Protein AF-0000000070163692 (afdb_homodimer)

Sequence (752 aa):
MDEEAASVPETSASPLTEMNEELQFLLCDRCHSDIPHPKLLPCLHNLCSPCLEEKPIDHCVICGTPYFHLAEIPEKQDNVFFANLKVNFDLYQKVTGSKESVCNNCEKEAAFWCFSCKEFLCLSCFPFHQRYLKKDSHGARPLKDFQAESFKDFLSTIRMPNTMYCSKEGHNSQILSIYCKQCSQPMCTICTLLDRKHLGQHCDISQEIQCKQEELQNMSVELKEKKNTYDETYSSLEKLVRDMEQLRNEMTELIQQKIEQMIQWLREKGKGFLAEVEAHHSHQVQEVNKKLQETDGVLQRITSSQRLVEKVQLYASGQEVLEMHPFLKMSMVDLKKKQPSSVRGIEMRTFLEIEAQLQTLLDRVTKDEDTFTRMMMDEEAASVPETSASPLTEMNEELQFLLCDRCHSDIPHPKLLPCLHNLCSPCLEEKPIDHCVICGTPYFHLAEIPEKQDNVFFANLKVNFDLYQKVTGSKESVCNNCEKEAAFWCFSCKEFLCLSCFPFHQRYLKKDSHGARPLKDFQAESFKDFLSTIRMPNTMYCSKEGHNSQILSIYCKQCSQPMCTICTLLDRKHLGQHCDISQEIQCKQEELQNMSVELKEKKNTYDETYSSLEKLVRDMEQLRNEMTELIQQKIEQMIQWLREKGKGFLAEVEAHHSHQVQEVNKKLQETDGVLQRITSSQRLVEKVQLYASGQEVLEMHPFLKMSMVDLKKKQPSSVRGIEMRTFLEIEAQLQTLLDRVTKDEDTFTRMM

Structure (mmCIF, N/CA/C/O backbone):
data_AF-0000000070163692-model_v1
#
loop_
_entity.id
_entity.type
_entity.pdbx_description
1 polymer 'Protein PML-like'
#
loop_
_atom_site.group_PDB
_atom_site.id
_atom_site.type_symbol
_atom_site.label_atom_id
_atom_site.label_alt_id
_atom_site.label_comp_id
_atom_site.label_asym_id
_atom_site.label_entity_id
_atom_site.label_seq_id
_atom_site.pdbx_PDB_ins_code
_atom_site.Cartn_x
_atom_site.Cartn_y
_atom_site.Cartn_z
_atom_site.occupancy
_atom_site.B_iso_or_equiv
_atom_site.auth_seq_id
_atom_site.auth_comp_id
_atom_site.auth_asym_id
_atom_site.auth_atom_id
_atom_site.pdbx_PDB_model_num
ATOM 1 N N . MET A 1 1 ? 45.031 28.812 50.188 1 27.8 1 MET A N 1
ATOM 2 C CA . MET A 1 1 ? 45.094 30.219 49.844 1 27.8 1 MET A CA 1
ATOM 3 C C . MET A 1 1 ? 44.125 30.547 48.719 1 27.8 1 MET A C 1
ATOM 5 O O . MET A 1 1 ? 44.438 30.281 47.531 1 27.8 1 MET A O 1
ATOM 9 N N . ASP A 1 2 ? 42.875 30.234 48.906 1 31.11 2 ASP A N 1
ATOM 10 C CA . ASP A 1 2 ? 41.625 30.219 48.156 1 31.11 2 ASP A CA 1
ATOM 11 C C . ASP A 1 2 ? 41.281 31.594 47.594 1 31.11 2 ASP A C 1
ATOM 13 O O . ASP A 1 2 ? 41.062 32.531 48.344 1 31.11 2 ASP A O 1
ATOM 17 N N . GLU A 1 3 ? 42.094 31.906 46.469 1 29.45 3 GLU A N 1
ATOM 18 C CA . GLU A 1 3 ? 42 33.219 45.812 1 29.45 3 GLU A CA 1
ATOM 19 C C . GLU A 1 3 ? 40.594 33.531 45.375 1 29.45 3 GLU A C 1
ATOM 21 O O . GLU A 1 3 ? 39.969 32.75 44.656 1 29.45 3 GLU A O 1
ATOM 26 N N . GLU A 1 4 ? 39.906 34.188 46.219 1 28.28 4 GLU A N 1
ATOM 27 C CA . GLU A 1 4 ? 38.562 34.75 46.062 1 28.28 4 GLU A CA 1
ATOM 28 C C . GLU A 1 4 ? 38.406 35.531 44.75 1 28.28 4 GLU A C 1
ATOM 30 O O . GLU A 1 4 ? 39.156 36.5 44.5 1 28.28 4 GLU A O 1
ATOM 35 N N . ALA A 1 5 ? 38.062 34.75 43.656 1 34.5 5 ALA A N 1
ATOM 36 C CA . ALA A 1 5 ? 37.781 35.312 42.344 1 34.5 5 ALA A CA 1
ATOM 37 C C . ALA A 1 5 ? 36.938 36.594 42.469 1 34.5 5 ALA A C 1
ATOM 39 O O . ALA A 1 5 ? 35.844 36.594 43.031 1 34.5 5 ALA A O 1
ATOM 40 N N . ALA A 1 6 ? 37.719 37.656 42.562 1 35.28 6 ALA A N 1
ATOM 41 C CA . ALA A 1 6 ? 37.188 39 42.594 1 35.28 6 ALA A CA 1
ATOM 42 C C . ALA A 1 6 ? 36.062 39.188 41.594 1 35.28 6 ALA A C 1
ATOM 44 O O . ALA A 1 6 ? 36.188 38.812 40.406 1 35.28 6 ALA A O 1
ATOM 45 N N . SER A 1 7 ? 34.875 39.031 42.031 1 33.19 7 SER A N 1
ATOM 46 C CA . SER A 1 7 ? 33.625 39.312 41.312 1 33.19 7 SER A CA 1
ATOM 47 C C . SER A 1 7 ? 33.75 40.594 40.5 1 33.19 7 SER A C 1
ATOM 49 O O . SER A 1 7 ? 34.125 41.625 41.031 1 33.19 7 SER A O 1
ATOM 51 N N . VAL A 1 8 ? 34.219 40.438 39.281 1 36.62 8 VAL A N 1
ATOM 52 C CA . VAL A 1 8 ? 34.281 41.562 38.344 1 36.62 8 VAL A CA 1
ATOM 53 C C . VAL A 1 8 ? 33.062 42.469 38.5 1 36.62 8 VAL A C 1
ATOM 55 O O . VAL A 1 8 ? 31.938 42 38.469 1 36.62 8 VAL A O 1
ATOM 58 N N . PRO A 1 9 ? 33.25 43.406 39.344 1 33.41 9 PRO A N 1
ATOM 59 C CA . PRO A 1 9 ? 32.125 44.312 39.5 1 33.41 9 PRO A CA 1
ATOM 60 C C . PRO A 1 9 ? 31.375 44.531 38.188 1 33.41 9 PRO A C 1
ATOM 62 O O . PRO A 1 9 ? 31.953 44.406 37.094 1 33.41 9 PRO A O 1
ATOM 65 N N . GLU A 1 10 ? 30.156 44.062 38.094 1 37.88 10 GLU A N 1
ATOM 66 C CA . GLU A 1 10 ? 29.266 44.438 37 1 37.88 10 GLU A CA 1
ATOM 67 C C . GLU A 1 10 ? 29.562 45.844 36.5 1 37.88 10 GLU A C 1
ATOM 69 O O . GLU A 1 10 ? 29.656 46.812 37.281 1 37.88 10 GLU A O 1
ATOM 74 N N . THR A 1 11 ? 30.469 45.938 35.656 1 39.28 11 THR A N 1
ATOM 75 C CA . THR A 1 11 ? 30.797 47.188 34.969 1 39.28 11 THR A CA 1
ATOM 76 C C . THR A 1 11 ? 29.562 48.062 34.812 1 39.28 11 THR A C 1
ATOM 78 O O . THR A 1 11 ? 28.547 47.625 34.25 1 39.28 11 THR A O 1
ATOM 81 N N . SER A 1 12 ? 29.219 48.906 35.781 1 38.34 12 SER A N 1
ATOM 82 C CA . SER A 1 12 ? 28.234 50 35.75 1 38.34 12 SER A CA 1
ATOM 83 C C . SER A 1 12 ? 28.109 50.594 34.344 1 38.34 12 SER A C 1
ATOM 85 O O . SER A 1 12 ? 29.094 51.031 33.75 1 38.34 12 SER A O 1
ATOM 87 N N . ALA A 1 13 ? 27.266 50.125 33.469 1 48.06 13 ALA A N 1
ATOM 88 C CA . ALA A 1 13 ? 27.016 50.75 32.156 1 48.06 13 ALA A CA 1
ATOM 89 C C . ALA A 1 13 ? 27.109 52.281 32.281 1 48.06 13 ALA A C 1
ATOM 91 O O . ALA A 1 13 ? 26.734 52.844 33.312 1 48.06 13 ALA A O 1
ATOM 92 N N . SER A 1 14 ? 28.031 52.812 31.594 1 54.03 14 SER A N 1
ATOM 93 C CA . SER A 1 14 ? 28.219 54.25 31.562 1 54.03 14 SER A CA 1
ATOM 94 C C . SER A 1 14 ? 26.891 55 31.594 1 54.03 14 SER A C 1
ATOM 96 O O . SER A 1 14 ? 25.859 54.469 31.172 1 54.03 14 SER A O 1
ATOM 98 N N . PRO A 1 15 ? 26.656 55.875 32.531 1 56.59 15 PRO A N 1
ATOM 99 C CA . PRO A 1 15 ? 25.438 56.688 32.625 1 56.59 15 PRO A CA 1
ATOM 100 C C . PRO A 1 15 ? 24.812 56.969 31.266 1 56.59 15 PRO A C 1
ATOM 102 O O . PRO A 1 15 ? 23.594 57 31.141 1 56.59 15 PRO A O 1
ATOM 105 N N . LEU A 1 16 ? 25.641 56.969 30.312 1 58.44 16 LEU A N 1
ATOM 106 C CA . LEU A 1 16 ? 25.141 57.25 28.969 1 58.44 16 LEU A CA 1
ATOM 107 C C . LEU A 1 16 ? 24.391 56.062 28.406 1 58.44 16 LEU A C 1
ATOM 109 O O . LEU A 1 16 ? 23.375 56.25 27.734 1 58.44 16 LEU A O 1
ATOM 113 N N . THR A 1 17 ? 24.969 54.938 28.609 1 61.72 17 THR A N 1
ATOM 114 C CA . THR A 1 17 ? 24.328 53.75 28.078 1 61.72 17 THR A CA 1
ATOM 115 C C . THR A 1 17 ? 22.969 53.531 28.734 1 61.72 17 THR A C 1
ATOM 117 O O . THR A 1 17 ? 22 53.156 28.062 1 61.72 17 THR A O 1
ATOM 120 N N . GLU A 1 18 ? 22.953 53.75 29.953 1 61.88 18 GLU A N 1
ATOM 121 C CA . GLU A 1 18 ? 21.703 53.594 30.688 1 61.88 18 GLU A CA 1
ATOM 122 C C . GLU A 1 18 ? 20.656 54.594 30.234 1 61.88 18 GLU A C 1
ATOM 124 O O . GLU A 1 18 ? 19.484 54.25 30.109 1 61.88 18 GLU A O 1
ATOM 129 N N . MET A 1 19 ? 21.219 55.719 29.938 1 61.94 19 MET A N 1
ATOM 130 C CA . MET A 1 19 ? 20.312 56.781 29.516 1 61.94 19 MET A CA 1
ATOM 131 C C . MET A 1 19 ? 19.734 56.5 28.141 1 61.94 19 MET A C 1
ATOM 133 O O . MET A 1 19 ? 18.547 56.719 27.891 1 61.94 19 MET A O 1
ATOM 137 N N . ASN A 1 20 ? 20.641 56 27.297 1 63.59 20 ASN A N 1
ATOM 138 C CA . ASN A 1 20 ? 20.156 55.625 25.969 1 63.59 20 ASN A CA 1
ATOM 139 C C . ASN A 1 20 ? 19.078 54.562 26.031 1 63.59 20 ASN A C 1
ATOM 141 O O . ASN A 1 20 ? 18.109 54.594 25.281 1 63.59 20 ASN A O 1
ATOM 145 N N . GLU A 1 21 ? 19.312 53.812 27.016 1 70.5 21 GLU A N 1
ATOM 146 C CA . GLU A 1 21 ? 18.328 52.75 27.203 1 70.5 21 GLU A CA 1
ATOM 147 C C . GLU A 1 21 ? 17.016 53.312 27.75 1 70.5 21 GLU A C 1
ATOM 149 O O . GLU A 1 21 ? 15.93 52.875 27.375 1 70.5 21 GLU A O 1
ATOM 154 N N . GLU A 1 22 ? 17.219 54.344 28.5 1 72.19 22 GLU A N 1
ATOM 155 C CA . GLU A 1 22 ? 16.047 54.938 29.156 1 72.19 22 GLU A CA 1
ATOM 156 C C . GLU A 1 22 ? 15.188 55.719 28.172 1 72.19 22 GLU A C 1
ATOM 158 O O . GLU A 1 22 ? 13.977 55.844 28.375 1 72.19 22 GLU A O 1
ATOM 163 N N . LEU A 1 23 ? 15.789 56.125 27.062 1 80.81 23 LEU A N 1
ATOM 164 C CA . LEU A 1 23 ? 14.969 57 26.203 1 80.81 23 LEU A CA 1
ATOM 165 C C . LEU A 1 23 ? 14.547 56.25 24.953 1 80.81 23 LEU A C 1
ATOM 167 O O . LEU A 1 23 ? 14.133 56.875 23.969 1 80.81 23 LEU A O 1
ATOM 171 N N . GLN A 1 24 ? 14.664 54.938 25.047 1 86.75 24 GLN A N 1
ATOM 172 C CA . GLN A 1 24 ? 14.203 54.094 23.953 1 86.75 24 GLN A CA 1
ATOM 173 C C . GLN A 1 24 ? 12.711 54.25 23.703 1 86.75 24 GLN A C 1
ATOM 175 O O . GLN A 1 24 ? 12.219 54 22.609 1 86.75 24 GLN A O 1
ATOM 180 N N . PHE A 1 25 ? 12 54.812 24.766 1 89.31 25 PHE A N 1
ATOM 181 C CA . PHE A 1 25 ? 10.555 55 24.688 1 89.31 25 PHE A CA 1
ATOM 182 C C . PHE A 1 25 ? 10.195 56.094 23.703 1 89.31 25 PHE A C 1
ATOM 184 O O . PHE A 1 25 ? 9.039 56.25 23.312 1 89.31 25 PHE A O 1
ATOM 191 N N . LEU A 1 26 ? 11.195 56.875 23.203 1 91.94 26 LEU A N 1
ATOM 192 C CA . LEU A 1 26 ? 10.945 57.938 22.25 1 91.94 26 LEU A CA 1
ATOM 193 C C . LEU A 1 26 ? 10.992 57.438 20.828 1 91.94 26 LEU A C 1
ATOM 195 O O . LEU A 1 26 ? 10.609 58.125 19.891 1 91.94 26 LEU A O 1
ATOM 199 N N . LEU A 1 27 ? 11.461 56.188 20.672 1 93.31 27 LEU A N 1
ATOM 200 C CA . LEU A 1 27 ? 11.516 55.562 19.359 1 93.31 27 LEU A CA 1
ATOM 201 C C . LEU A 1 27 ? 10.172 54.938 19 1 93.31 27 LEU A C 1
ATOM 203 O O . LEU A 1 27 ? 9.305 54.781 19.859 1 93.31 27 LEU A O 1
ATOM 207 N N . CYS A 1 28 ? 10.016 54.625 17.75 1 95.31 28 CYS A N 1
ATOM 208 C CA . CYS A 1 28 ? 8.805 53.969 17.266 1 95.31 28 CYS A CA 1
ATOM 209 C C . CYS A 1 28 ? 8.578 52.625 17.969 1 95.31 28 CYS A C 1
ATOM 211 O O . CYS A 1 28 ? 9.5 51.812 18.078 1 95.31 28 CYS A O 1
ATOM 213 N N . ASP A 1 29 ? 7.367 52.344 18.359 1 94.06 29 ASP A N 1
ATOM 214 C CA . ASP A 1 29 ? 7.051 51.156 19.125 1 94.06 29 ASP A CA 1
ATOM 215 C C . ASP A 1 29 ? 7.109 49.906 18.234 1 94.06 29 ASP A C 1
ATOM 217 O O . ASP A 1 29 ? 7.25 48.781 18.734 1 94.06 29 ASP A O 1
ATOM 221 N N . ARG A 1 30 ? 6.992 50.125 16.969 1 93.88 30 ARG A N 1
ATOM 222 C CA . ARG A 1 30 ? 6.926 49 16.047 1 93.88 30 ARG A CA 1
ATOM 223 C C . ARG A 1 30 ? 8.297 48.688 15.445 1 93.88 30 ARG A C 1
ATOM 225 O O . ARG A 1 30 ? 8.797 47.562 15.562 1 93.88 30 ARG A O 1
ATOM 232 N N . CYS A 1 31 ? 8.969 49.656 14.875 1 94.5 31 CYS A N 1
ATOM 233 C CA . CYS A 1 31 ? 10.188 49.406 14.117 1 94.5 31 CYS A CA 1
ATOM 234 C C . CYS A 1 31 ? 11.406 49.969 14.844 1 94.5 31 CYS A C 1
ATOM 236 O O . CYS A 1 31 ? 12.539 49.781 14.414 1 94.5 31 CYS A O 1
ATOM 238 N N . HIS A 1 32 ? 11.242 50.812 15.891 1 93.31 32 HIS A N 1
ATOM 239 C CA . HIS A 1 32 ? 12.281 51.375 16.75 1 93.31 32 HIS A CA 1
ATOM 240 C C . HIS A 1 32 ? 13.109 52.438 16.016 1 93.31 32 HIS A C 1
ATOM 242 O O . HIS A 1 32 ? 14.234 52.719 16.406 1 93.31 32 HIS A O 1
ATOM 248 N N . SER A 1 33 ? 12.477 52.906 14.977 1 93.06 33 SER A N 1
ATOM 249 C CA . SER A 1 33 ? 13.109 54 14.273 1 93.06 33 SER A CA 1
ATOM 250 C C . SER A 1 33 ? 12.812 55.344 14.953 1 93.06 33 SER A C 1
ATOM 252 O O . SER A 1 33 ? 11.906 55.438 15.789 1 93.06 33 SER A O 1
ATOM 254 N N . ASP A 1 34 ? 13.547 56.375 14.562 1 91.88 34 ASP A N 1
ATOM 255 C CA . ASP A 1 34 ? 13.328 57.75 15.078 1 91.88 34 ASP A CA 1
ATOM 256 C C . ASP A 1 34 ? 12.016 58.312 14.562 1 91.88 34 ASP A C 1
ATOM 258 O O . ASP A 1 34 ? 11.602 58.031 13.438 1 91.88 34 ASP A O 1
ATOM 262 N N . ILE A 1 35 ? 11.383 59.094 15.453 1 93.44 35 ILE A N 1
ATOM 263 C CA . ILE A 1 35 ? 10.125 59.75 15.086 1 93.44 35 ILE A CA 1
ATOM 264 C C . ILE A 1 35 ? 10.328 61.25 15.039 1 93.44 35 ILE A C 1
ATOM 266 O O . ILE A 1 35 ? 10.234 61.938 16.062 1 93.44 35 ILE A O 1
ATOM 270 N N . PRO A 1 36 ? 10.531 61.781 13.906 1 88.69 36 PRO A N 1
ATOM 271 C CA . PRO A 1 36 ? 10.766 63.219 13.828 1 88.69 36 PRO A CA 1
ATOM 272 C C . PRO A 1 36 ? 9.57 64.062 14.305 1 88.69 36 PRO A C 1
ATOM 274 O O . PRO A 1 36 ? 9.75 65.062 14.945 1 88.69 36 PRO A O 1
ATOM 277 N N . HIS A 1 37 ? 8.367 63.594 13.961 1 89.38 37 HIS A N 1
ATOM 278 C CA . HIS A 1 37 ? 7.145 64.312 14.336 1 89.38 37 HIS A CA 1
ATOM 279 C C . HIS A 1 37 ? 6.164 63.375 15.039 1 89.38 37 HIS A C 1
ATOM 281 O O . HIS A 1 37 ? 5.199 62.906 14.438 1 89.38 37 HIS A O 1
ATOM 287 N N . PRO A 1 38 ? 6.371 63.219 16.328 1 92 38 PRO A N 1
ATOM 288 C CA . PRO A 1 38 ? 5.516 62.25 17.047 1 92 38 PRO A CA 1
ATOM 289 C C . PRO A 1 38 ? 4.066 62.719 17.141 1 92 38 PRO A C 1
ATOM 291 O O . PRO A 1 38 ? 3.809 63.938 17.297 1 92 38 PRO A O 1
ATOM 294 N N . LYS A 1 39 ? 3.184 61.812 16.906 1 88.31 39 LYS A N 1
ATOM 295 C CA . LYS A 1 39 ? 1.754 62.094 17 1 88.31 39 LYS A CA 1
ATOM 296 C C . LYS A 1 39 ? 1.146 61.469 18.234 1 88.31 39 LYS A C 1
ATOM 298 O O . LYS A 1 39 ? 1.63 60.438 18.703 1 88.31 39 LYS A O 1
ATOM 303 N N . LEU A 1 40 ? 0.144 62.188 18.781 1 87.88 40 LEU A N 1
ATOM 304 C CA . LEU A 1 40 ? -0.598 61.594 19.906 1 87.88 40 LEU A CA 1
ATOM 305 C C . LEU A 1 40 ? -1.746 60.719 19.406 1 87.88 40 LEU A C 1
ATOM 307 O O . LEU A 1 40 ? -2.723 61.25 18.859 1 87.88 40 LEU A O 1
ATOM 311 N N . LEU A 1 41 ? -1.593 59.375 19.641 1 89.69 41 LEU A N 1
ATOM 312 C CA . LEU A 1 41 ? -2.6 58.406 19.172 1 89.69 41 LEU A CA 1
ATOM 313 C C . LEU A 1 41 ? -3.51 58 20.328 1 89.69 41 LEU A C 1
ATOM 315 O O . LEU A 1 41 ? -3.074 57.938 21.484 1 89.69 41 LEU A O 1
ATOM 319 N N . PRO A 1 42 ? -4.762 57.688 20 1 89.06 42 PRO A N 1
ATOM 320 C CA . PRO A 1 42 ? -5.695 57.312 21.047 1 89.06 42 PRO A CA 1
ATOM 321 C C . PRO A 1 42 ? -5.215 56.094 21.844 1 89.06 42 PRO A C 1
ATOM 323 O O . PRO A 1 42 ? -5.562 55.938 23.016 1 89.06 42 PRO A O 1
ATOM 326 N N . CYS A 1 43 ? -4.348 55.25 21.203 1 92.5 43 CYS A N 1
ATOM 327 C CA . CYS A 1 43 ? -3.852 54.062 21.875 1 92.5 43 CYS A CA 1
ATOM 328 C C . CYS A 1 43 ? -2.559 54.344 22.625 1 92.5 43 CYS A C 1
ATOM 330 O O . CYS A 1 43 ? -2.012 53.469 23.297 1 92.5 43 CYS A O 1
ATOM 332 N N . LEU A 1 44 ? -2.021 55.594 22.516 1 92.38 44 LEU A N 1
ATOM 333 C CA . LEU A 1 44 ? -0.869 56.125 23.25 1 92.38 44 LEU A CA 1
ATOM 334 C C . LEU A 1 44 ? 0.412 55.406 22.812 1 92.38 44 LEU A C 1
ATOM 336 O O . LEU A 1 44 ? 1.421 55.438 23.531 1 92.38 44 LEU A O 1
ATOM 340 N N . HIS A 1 45 ? 0.326 54.656 21.672 1 93 45 HIS A N 1
ATOM 341 C CA . HIS A 1 45 ? 1.553 54.156 21.062 1 93 45 HIS A CA 1
ATOM 342 C C . HIS A 1 45 ? 2.301 55.281 20.344 1 93 45 HIS A C 1
ATOM 344 O O . HIS A 1 45 ? 1.694 56.25 19.922 1 93 45 HIS A O 1
ATOM 350 N N . ASN A 1 46 ? 3.566 55.125 20.375 1 93.62 46 ASN A N 1
ATOM 351 C CA . ASN A 1 46 ? 4.426 56.031 19.625 1 93.62 46 ASN A CA 1
ATOM 352 C C . ASN A 1 46 ? 4.855 55.406 18.297 1 93.62 46 ASN A C 1
ATOM 354 O O . ASN A 1 46 ? 5.633 54.469 18.266 1 93.62 46 ASN A O 1
ATOM 358 N N . LEU A 1 47 ? 4.289 55.969 17.141 1 93 47 LEU A N 1
ATOM 359 C CA . LEU A 1 47 ? 4.547 55.344 15.844 1 93 47 LEU A CA 1
ATOM 360 C C . LEU A 1 47 ? 5.137 56.344 14.859 1 93 47 LEU A C 1
ATOM 362 O O . LEU A 1 47 ? 4.734 57.5 14.844 1 93 47 LEU A O 1
ATOM 366 N N . CYS A 1 48 ? 6.094 55.812 14.07 1 93.56 48 CYS A N 1
ATOM 367 C CA . CYS A 1 48 ? 6.664 56.656 13.016 1 93.56 48 CYS A CA 1
ATOM 368 C C . CYS A 1 48 ? 5.738 56.719 11.805 1 93.56 48 CYS A C 1
ATOM 370 O O . CYS A 1 48 ? 4.762 55.969 11.727 1 93.56 48 CYS A O 1
ATOM 372 N N . SER A 1 49 ? 6.078 57.562 10.938 1 90.88 49 SER A N 1
ATOM 373 C CA . SER A 1 49 ? 5.215 57.812 9.789 1 90.88 49 SER A CA 1
ATOM 374 C C . SER A 1 49 ? 5.059 56.562 8.938 1 90.88 49 SER A C 1
ATOM 376 O O . SER A 1 49 ? 3.945 56.188 8.555 1 90.88 49 SER A O 1
ATOM 378 N N . PRO A 1 50 ? 6.117 55.812 8.672 1 91.88 50 PRO A N 1
ATOM 379 C CA . PRO A 1 50 ? 5.953 54.594 7.891 1 91.88 50 PRO A CA 1
ATOM 380 C C . PRO A 1 50 ? 5.031 53.562 8.562 1 91.88 50 PRO A C 1
ATOM 382 O O . PRO A 1 50 ? 4.215 52.938 7.898 1 91.88 50 PRO A O 1
ATOM 385 N N . CYS A 1 51 ? 5.148 53.438 9.875 1 92.56 51 CYS A N 1
ATOM 386 C CA . CYS A 1 51 ? 4.332 52.5 10.617 1 92.56 51 CYS A CA 1
ATOM 387 C C . CYS A 1 51 ? 2.881 52.969 10.695 1 92.56 51 CYS A C 1
ATOM 389 O O . CYS A 1 51 ? 1.962 52.125 10.719 1 92.56 51 CYS A O 1
ATOM 391 N N . LEU A 1 52 ? 2.637 54.219 10.75 1 89.5 52 LEU A N 1
ATOM 392 C CA . LEU A 1 52 ? 1.286 54.781 10.758 1 89.5 52 LEU A CA 1
ATOM 393 C C . LEU A 1 52 ? 0.586 54.531 9.43 1 89.5 52 LEU A C 1
ATOM 395 O O . LEU A 1 52 ? -0.642 54.438 9.375 1 89.5 52 LEU A O 1
ATOM 399 N N . GLU A 1 53 ? 1.48 54.375 8.43 1 88.38 53 GLU A N 1
ATOM 400 C CA . GLU A 1 53 ? 0.925 54.25 7.09 1 88.38 53 GLU A CA 1
ATOM 401 C C . GLU A 1 53 ? 0.782 52.781 6.684 1 88.38 53 GLU A C 1
ATOM 403 O O . GLU A 1 53 ? 0.24 52.469 5.621 1 88.38 53 GLU A O 1
ATOM 408 N N . GLU A 1 54 ? 1.251 52.031 7.59 1 86.88 54 GLU A N 1
ATOM 409 C CA . GLU A 1 54 ? 1.123 50.625 7.277 1 86.88 54 GLU A CA 1
ATOM 410 C C . GLU A 1 54 ? -0.341 50.188 7.254 1 86.88 54 GLU A C 1
ATOM 412 O O . GLU A 1 54 ? -1.139 50.625 8.078 1 86.88 54 GLU A O 1
ATOM 417 N N . LYS A 1 55 ? -0.72 49.312 6.398 1 74.44 55 LYS A N 1
ATOM 418 C CA . LYS A 1 55 ? -2.096 48.844 6.242 1 74.44 55 LYS A CA 1
ATOM 419 C C . LYS A 1 55 ? -2.475 47.875 7.352 1 74.44 55 LYS A C 1
ATOM 421 O O . LYS A 1 55 ? -1.68 47 7.727 1 74.44 55 LYS A O 1
ATOM 426 N N . PRO A 1 56 ? -3.424 48.094 7.832 1 80.25 56 PRO A N 1
ATOM 427 C CA . PRO A 1 56 ? -4.535 49 7.492 1 80.25 56 PRO A CA 1
ATOM 428 C C . PRO A 1 56 ? -4.324 50.438 8 1 80.25 56 PRO A C 1
ATOM 430 O O . PRO A 1 56 ? -3.928 50.625 9.156 1 80.25 56 PRO A O 1
ATOM 433 N N . ILE A 1 57 ? -4.664 51.531 7.289 1 79.38 57 ILE A N 1
ATOM 434 C CA . ILE A 1 57 ? -4.246 52.906 7.484 1 79.38 57 ILE A CA 1
ATOM 435 C C . ILE A 1 57 ? -5.016 53.5 8.656 1 79.38 57 ILE A C 1
ATOM 437 O O . ILE A 1 57 ? -4.5 54.375 9.359 1 79.38 57 ILE A O 1
ATOM 441 N N . ASP A 1 58 ? -6.113 52.844 9.047 1 84.25 58 ASP A N 1
ATOM 442 C CA . ASP A 1 58 ? -6.938 53.562 10.031 1 84.25 58 ASP A CA 1
ATOM 443 C C . ASP A 1 58 ? -6.859 52.875 11.398 1 84.25 58 ASP A C 1
ATOM 445 O O . ASP A 1 58 ? -7.566 53.25 12.328 1 84.25 58 ASP A O 1
ATOM 449 N N . HIS A 1 59 ? -5.879 51.969 11.508 1 89.62 59 HIS A N 1
ATOM 450 C CA . HIS A 1 59 ? -5.754 51.25 12.773 1 89.62 59 HIS A CA 1
ATOM 451 C C . HIS A 1 59 ? -4.297 51.156 13.203 1 89.62 59 HIS A C 1
ATOM 453 O O . HIS A 1 59 ? -3.4 51.062 12.359 1 89.62 59 HIS A O 1
ATOM 459 N N . CYS A 1 60 ? -4.152 51.219 14.461 1 93.31 60 CYS A N 1
ATOM 460 C CA . CYS A 1 60 ? -2.812 51 15 1 93.31 60 CYS A CA 1
ATOM 461 C C . CYS A 1 60 ? -2.295 49.625 14.656 1 93.31 60 CYS A C 1
ATOM 463 O O . CYS A 1 60 ? -2.941 48.625 14.969 1 93.31 60 CYS A O 1
ATOM 465 N N . VAL A 1 61 ? -1.164 49.469 14.109 1 92.25 61 VAL A N 1
ATOM 466 C CA . VAL A 1 61 ? -0.583 48.219 13.633 1 92.25 61 VAL A CA 1
ATOM 467 C C . VAL A 1 61 ? -0.188 47.344 14.828 1 92.25 61 VAL A C 1
ATOM 469 O O . VAL A 1 61 ? 0.013 46.125 14.68 1 92.25 61 VAL A O 1
ATOM 472 N N . ILE A 1 62 ? -0.08 47.938 16 1 93.44 62 ILE A N 1
ATOM 473 C CA . ILE A 1 62 ? 0.368 47.219 17.188 1 93.44 62 ILE A CA 1
ATOM 474 C C . ILE A 1 62 ? -0.837 46.625 17.938 1 93.44 62 ILE A C 1
ATOM 476 O O . ILE A 1 62 ? -0.867 45.438 18.25 1 93.44 62 ILE A O 1
ATOM 480 N N . CYS A 1 63 ? -1.898 47.469 18.109 1 94.19 63 CYS A N 1
ATOM 481 C CA . CYS A 1 63 ? -2.973 47.062 19 1 94.19 63 CYS A CA 1
ATOM 482 C C . CYS A 1 63 ? -4.309 47 18.266 1 94.19 63 CYS A C 1
ATOM 484 O O . CYS A 1 63 ? -5.309 46.562 18.828 1 94.19 63 CYS A O 1
ATOM 486 N N . GLY A 1 64 ? -4.402 47.531 17.125 1 90.31 64 GLY A N 1
ATOM 487 C CA . GLY A 1 64 ? -5.605 47.438 16.312 1 90.31 64 GLY A CA 1
ATOM 488 C C . GLY A 1 64 ? -6.605 48.562 16.609 1 90.31 64 GLY A C 1
ATOM 489 O O . GLY A 1 64 ? -7.699 48.562 16.047 1 90.31 64 GLY A O 1
ATOM 490 N N . THR A 1 65 ? -6.293 49.469 17.5 1 89.69 65 THR A N 1
ATOM 491 C CA . THR A 1 65 ? -7.188 50.594 17.844 1 89.69 65 THR A CA 1
ATOM 492 C C . THR A 1 65 ? -7.328 51.562 16.688 1 89.69 65 THR A C 1
ATOM 494 O O . THR A 1 65 ? -6.336 51.938 16.047 1 89.69 65 THR A O 1
ATOM 497 N N . PRO A 1 66 ? -8.508 51.938 16.344 1 87.94 66 PRO A N 1
ATOM 498 C CA . PRO A 1 66 ? -8.695 52.938 15.305 1 87.94 66 PRO A CA 1
ATOM 499 C C . PRO A 1 66 ? -8.156 54.312 15.711 1 87.94 66 PRO A C 1
ATOM 501 O O . PRO A 1 66 ? -8.289 54.719 16.875 1 87.94 66 PRO A O 1
ATOM 504 N N . TYR A 1 67 ? -7.473 55.031 14.789 1 81.38 67 TYR A N 1
ATOM 505 C CA . TYR A 1 67 ? -6.902 56.344 15.055 1 81.38 67 TYR A CA 1
ATOM 506 C C . TYR A 1 67 ? -7.996 57.375 15.242 1 81.38 67 TYR A C 1
ATOM 508 O O . TYR A 1 67 ? -7.848 58.312 16.031 1 81.38 67 TYR A O 1
ATOM 516 N N . PHE A 1 68 ? -9.164 57.469 14.258 1 71.38 68 PHE A N 1
ATOM 517 C CA . PHE A 1 68 ? -10.086 58.594 14.188 1 71.38 68 PHE A CA 1
ATOM 518 C C . PHE A 1 68 ? -11.375 58.281 14.93 1 71.38 68 PHE A C 1
ATOM 520 O O . PHE A 1 68 ? -12.242 59.125 15.07 1 71.38 68 PHE A O 1
ATOM 527 N N . HIS A 1 69 ? -11.664 57.25 15.414 1 54.12 69 HIS A N 1
ATOM 528 C CA . HIS A 1 69 ? -13.086 57.188 15.695 1 54.12 69 HIS A CA 1
ATOM 529 C C . HIS A 1 69 ? -13.508 58.219 16.734 1 54.12 69 HIS A C 1
ATOM 531 O O . HIS A 1 69 ? -14.695 58.344 17.031 1 54.12 69 HIS A O 1
ATOM 537 N N . LEU A 1 70 ? -12.633 58.625 17.719 1 48.91 70 LEU A N 1
ATOM 538 C CA . LEU A 1 70 ? -13.336 59.406 18.719 1 48.91 70 LEU A CA 1
ATOM 539 C C . LEU A 1 70 ? -13.633 60.812 18.203 1 48.91 70 LEU A C 1
ATOM 541 O O . LEU A 1 70 ? -12.734 61.5 17.703 1 48.91 70 LEU A O 1
ATOM 545 N N . ALA A 1 71 ? -14.703 61 17.625 1 46.72 71 ALA A N 1
ATOM 546 C CA . ALA A 1 71 ? -15.336 62.188 17.047 1 46.72 71 ALA A CA 1
ATOM 547 C C . ALA A 1 71 ? -14.633 63.469 17.5 1 46.72 71 ALA A C 1
ATOM 549 O O . ALA A 1 71 ? -14.516 64.438 16.75 1 46.72 71 ALA A O 1
ATOM 550 N N . GLU A 1 72 ? -14.438 63.688 18.812 1 49.53 72 GLU A N 1
ATOM 551 C CA . GLU A 1 72 ? -14.094 64.938 19.422 1 49.53 72 GLU A CA 1
ATOM 552 C C . GLU A 1 72 ? -12.594 65.25 19.328 1 49.53 72 GLU A C 1
ATOM 554 O O . GLU A 1 72 ? -12.133 66.312 19.703 1 49.53 72 GLU A O 1
ATOM 559 N N . ILE A 1 73 ? -11.812 64.188 19.156 1 50.81 73 ILE A N 1
ATOM 560 C CA . ILE A 1 73 ? -10.391 64.5 19.172 1 50.81 73 ILE A CA 1
ATOM 561 C C . ILE A 1 73 ? -9.938 64.938 17.781 1 50.81 73 ILE A C 1
ATOM 563 O O . ILE A 1 73 ? -10.047 64.125 16.828 1 50.81 73 ILE A O 1
ATOM 567 N N . PRO A 1 74 ? -9.789 66.188 17.531 1 50.25 74 PRO A N 1
ATOM 568 C CA . PRO A 1 74 ? -9.266 66.688 16.25 1 50.25 74 PRO A CA 1
ATOM 569 C C . PRO A 1 74 ? -8.234 65.75 15.625 1 50.25 74 PRO A C 1
ATOM 571 O O . PRO A 1 74 ? -7.734 64.875 16.297 1 50.25 74 PRO A O 1
ATOM 574 N N . GLU A 1 75 ? -7.637 66.188 14.352 1 54.75 75 GLU A N 1
ATOM 575 C CA . GLU A 1 75 ? -6.48 65.75 13.57 1 54.75 75 GLU A CA 1
ATOM 576 C C . GLU A 1 75 ? -5.34 65.312 14.469 1 54.75 75 GLU A C 1
ATOM 578 O O . GLU A 1 75 ? -5.289 65.688 15.648 1 54.75 75 GLU A O 1
ATOM 583 N N . LYS A 1 76 ? -4.406 64.312 14.016 1 63.94 76 LYS A N 1
ATOM 584 C CA . LYS A 1 76 ? -3.215 63.812 14.703 1 63.94 76 LYS A CA 1
ATOM 585 C C . LYS A 1 76 ? -2.504 64.938 15.445 1 63.94 76 LYS A C 1
ATOM 587 O O . LYS A 1 76 ? -1.895 65.812 14.828 1 63.94 76 LYS A O 1
ATOM 592 N N . GLN A 1 77 ? -3.031 65.062 16.703 1 75.69 77 GLN A N 1
ATOM 593 C CA . GLN A 1 77 ? -2.35 66.062 17.516 1 75.69 77 GLN A CA 1
ATOM 594 C C . GLN A 1 77 ? -0.878 65.688 17.719 1 75.69 77 GLN A C 1
ATOM 596 O O . GLN A 1 77 ? -0.527 64.562 17.812 1 75.69 77 GLN A O 1
ATOM 601 N N . ASP A 1 78 ? -0.085 66.688 17.625 1 83.88 78 ASP A N 1
ATOM 602 C CA . ASP A 1 78 ? 1.345 66.5 17.844 1 83.88 78 ASP A CA 1
ATOM 603 C C . ASP A 1 78 ? 1.631 66.125 19.297 1 83.88 78 ASP A C 1
ATOM 605 O O . ASP A 1 78 ? 1 66.688 20.219 1 83.88 78 ASP A O 1
ATOM 609 N N . ASN A 1 79 ? 2.4 65.188 19.5 1 88.62 79 ASN A N 1
ATOM 610 C CA . ASN A 1 79 ? 2.891 64.875 20.828 1 88.62 79 ASN A CA 1
ATOM 611 C C . ASN A 1 79 ? 3.988 65.812 21.266 1 88.62 79 ASN A C 1
ATOM 613 O O . ASN A 1 79 ? 5.176 65.562 21.094 1 88.62 79 ASN A O 1
ATOM 617 N N . VAL A 1 80 ? 3.57 66.938 21.797 1 85.88 80 VAL A N 1
ATOM 618 C CA . VAL A 1 80 ? 4.484 68 22.141 1 85.88 80 VAL A CA 1
ATOM 619 C C . VAL A 1 80 ? 5.445 67.562 23.234 1 85.88 80 VAL A C 1
ATOM 621 O O . VAL A 1 80 ? 6.609 67.938 23.25 1 85.88 80 VAL A O 1
ATOM 624 N N . PHE A 1 81 ? 4.941 66.75 24.078 1 91.75 81 PHE A N 1
ATOM 625 C CA . PHE A 1 81 ? 5.777 66.188 25.156 1 91.75 81 PHE A CA 1
ATOM 626 C C . PHE A 1 81 ? 6.969 65.438 24.594 1 91.75 81 PHE A C 1
ATOM 628 O O . PHE A 1 81 ? 8.117 65.75 24.938 1 91.75 81 PHE A O 1
ATOM 635 N N . PHE A 1 82 ? 6.68 64.5 23.719 1 92.44 82 PHE A N 1
ATOM 636 C CA . PHE A 1 82 ? 7.746 63.719 23.125 1 92.44 82 PHE A CA 1
ATOM 637 C C . PHE A 1 82 ? 8.664 64.562 22.281 1 92.44 82 PHE A C 1
ATOM 639 O O . PHE A 1 82 ? 9.883 64.375 22.297 1 92.44 82 PHE A O 1
ATOM 646 N N . ALA A 1 83 ? 8.07 65.438 21.562 1 90.31 83 ALA A N 1
ATOM 647 C CA . ALA A 1 83 ? 8.883 66.375 20.75 1 90.31 83 ALA A CA 1
ATOM 648 C C . ALA A 1 83 ? 9.844 67.125 21.609 1 90.31 83 ALA A C 1
ATOM 650 O O . ALA A 1 83 ? 11.039 67.25 21.297 1 90.31 83 ALA A O 1
ATOM 651 N N . ASN A 1 84 ? 9.312 67.688 22.641 1 90.62 84 ASN A N 1
ATOM 652 C CA . ASN A 1 84 ? 10.133 68.5 23.562 1 90.62 84 ASN A CA 1
ATOM 653 C C . ASN A 1 84 ? 11.211 67.625 24.219 1 90.62 84 ASN A C 1
ATOM 655 O O . ASN A 1 84 ? 12.352 68.062 24.359 1 90.62 84 ASN A O 1
ATOM 659 N N . LEU A 1 85 ? 10.859 66.5 24.641 1 91.19 85 LEU A N 1
ATOM 660 C CA . LEU A 1 85 ? 11.812 65.625 25.297 1 91.19 85 LEU A CA 1
ATOM 661 C C . LEU A 1 85 ? 12.969 65.312 24.359 1 91.19 85 LEU A C 1
ATOM 663 O O . LEU A 1 85 ? 14.117 65.188 24.797 1 91.19 85 LEU A O 1
ATOM 667 N N . LYS A 1 86 ? 12.633 65.062 23.156 1 89.56 86 LYS A N 1
ATOM 668 C CA . LYS A 1 86 ? 13.672 64.75 22.172 1 89.56 86 LYS A CA 1
ATOM 669 C C . LYS A 1 86 ? 14.656 65.938 22.031 1 89.56 86 LYS A C 1
ATOM 671 O O . LYS A 1 86 ? 15.867 65.75 22.031 1 89.56 86 LYS A O 1
ATOM 676 N N . VAL A 1 87 ? 14.148 67.062 21.938 1 88.75 87 VAL A N 1
ATOM 677 C CA . VAL A 1 87 ? 14.969 68.25 21.812 1 88.75 87 VAL A CA 1
ATOM 678 C C . VAL A 1 87 ? 15.859 68.375 23.047 1 88.75 87 VAL A C 1
ATOM 680 O O . VAL A 1 87 ? 17.062 68.625 22.922 1 88.75 87 VAL A O 1
ATOM 683 N N . ASN A 1 88 ? 15.242 68.188 24.156 1 89.44 88 ASN A N 1
ATOM 684 C CA . ASN A 1 88 ? 15.984 68.312 25.406 1 89.44 88 ASN A CA 1
ATOM 685 C C . ASN A 1 88 ? 17.047 67.188 25.547 1 89.44 88 ASN A C 1
ATOM 687 O O . ASN A 1 88 ? 18.109 67.438 26.109 1 89.44 88 ASN A O 1
ATOM 691 N N . PHE A 1 89 ? 16.703 66.125 25.078 1 89.06 89 PHE A N 1
ATOM 692 C CA . PHE A 1 89 ? 17.672 65 25.125 1 89.06 89 PHE A CA 1
ATOM 693 C C . PHE A 1 89 ? 18.859 65.312 24.219 1 89.06 89 PHE A C 1
ATOM 695 O O . PHE A 1 89 ? 20.016 65.062 24.594 1 89.06 89 PHE A O 1
ATOM 702 N N . ASP A 1 90 ? 18.562 65.75 23.094 1 87.44 90 ASP A N 1
ATOM 703 C CA . ASP A 1 90 ? 19.625 66.188 22.203 1 87.44 90 ASP A CA 1
ATOM 704 C C . ASP A 1 90 ? 20.531 67.188 22.859 1 87.44 90 ASP A C 1
ATOM 706 O O . ASP A 1 90 ? 21.766 67.125 22.781 1 87.44 90 ASP A O 1
ATOM 710 N N . LEU A 1 91 ? 19.906 68.188 23.453 1 89.5 91 LEU A N 1
ATOM 711 C CA . LEU A 1 91 ? 20.656 69.188 24.172 1 89.5 91 LEU A CA 1
ATOM 712 C C . LEU A 1 91 ? 21.484 68.562 25.281 1 89.5 91 LEU A C 1
ATOM 714 O O . LEU A 1 91 ? 22.656 68.938 25.453 1 89.5 91 LEU A O 1
ATOM 718 N N . TYR A 1 92 ? 20.891 67.688 26.016 1 88.75 92 TYR A N 1
ATOM 719 C CA . TYR A 1 92 ? 21.562 67 27.109 1 88.75 92 TYR A CA 1
ATOM 720 C C . TYR A 1 92 ? 22.797 66.25 26.609 1 88.75 92 TYR A C 1
ATOM 722 O O . TYR A 1 92 ? 23.859 66.312 27.234 1 88.75 92 TYR A O 1
ATOM 730 N N . GLN A 1 93 ? 22.641 65.688 25.516 1 87.25 93 GLN A N 1
ATOM 731 C CA . GLN A 1 93 ? 23.766 64.938 24.938 1 87.25 93 GLN A CA 1
ATOM 732 C C . GLN A 1 93 ? 24.906 65.875 24.547 1 87.25 93 GLN A C 1
ATOM 734 O O . GLN A 1 93 ? 26.078 65.562 24.688 1 87.25 93 GLN A O 1
ATOM 739 N N . LYS A 1 94 ? 24.531 67 24.109 1 88.38 94 LYS A N 1
ATOM 740 C CA . LYS A 1 94 ? 25.531 68 23.75 1 88.38 94 LYS A CA 1
ATOM 741 C C . LYS A 1 94 ? 26.219 68.562 24.984 1 88.38 94 LYS A C 1
ATOM 743 O O . LYS A 1 94 ? 27.453 68.688 25 1 88.38 94 LYS A O 1
ATOM 748 N N . VAL A 1 95 ? 25.406 68.75 25.906 1 89.31 95 VAL A N 1
ATOM 749 C CA . VAL A 1 95 ? 25.938 69.375 27.125 1 89.31 95 VAL A CA 1
ATOM 750 C C . VAL A 1 95 ? 26.828 68.375 27.859 1 89.31 95 VAL A C 1
ATOM 752 O O . VAL A 1 95 ? 27.812 68.812 28.484 1 89.31 95 VAL A O 1
ATOM 755 N N . THR A 1 96 ? 26.531 67.125 27.828 1 86.75 96 THR A N 1
ATOM 756 C CA . THR A 1 96 ? 27.297 66.125 28.547 1 86.75 96 THR A CA 1
ATOM 757 C C . THR A 1 96 ? 28.469 65.625 27.703 1 86.75 96 THR A C 1
ATOM 759 O O . THR A 1 96 ? 29.312 64.875 28.172 1 86.75 96 THR A O 1
ATOM 762 N N . GLY A 1 97 ? 28.578 66 26.453 1 81.12 97 GLY A N 1
ATOM 763 C CA . GLY A 1 97 ? 29.719 65.625 25.609 1 81.12 97 GLY A CA 1
ATOM 764 C C . GLY A 1 97 ? 29.516 64.375 24.781 1 81.12 97 GLY A C 1
ATOM 765 O O . GLY A 1 97 ? 30.422 63.938 24.094 1 81.12 97 GLY A O 1
ATOM 766 N N . SER A 1 98 ? 28.375 63.844 24.859 1 80.94 98 SER A N 1
ATOM 767 C CA . SER A 1 98 ? 28.094 62.656 24.047 1 80.94 98 SER A CA 1
ATOM 768 C C . SER A 1 98 ? 27.984 63 22.578 1 80.94 98 SER A C 1
ATOM 770 O O . SER A 1 98 ? 28.234 62.156 21.703 1 80.94 98 SER A O 1
ATOM 772 N N . LYS A 1 99 ? 27.516 64.188 22.422 1 85.81 99 LYS A N 1
ATOM 773 C CA . LYS A 1 99 ? 27.453 64.75 21.062 1 85.81 99 LYS A CA 1
ATOM 774 C C . LYS A 1 99 ? 28.297 66 20.938 1 85.81 99 LYS A C 1
ATOM 776 O O . LYS A 1 99 ? 28.375 66.812 21.891 1 85.81 99 LYS A O 1
ATOM 781 N N . GLU A 1 100 ? 28.812 66.188 19.859 1 88.19 100 GLU A N 1
ATOM 782 C CA . GLU A 1 100 ? 29.672 67.312 19.641 1 88.19 100 GLU A CA 1
ATOM 783 C C . GLU A 1 100 ? 28.859 68.625 19.609 1 88.19 100 GLU A C 1
ATOM 785 O O . GLU A 1 100 ? 27.734 68.625 19.109 1 88.19 100 GLU A O 1
ATOM 790 N N . SER A 1 101 ? 29.406 69.562 20.281 1 91.56 101 SER A N 1
ATOM 791 C CA . SER A 1 101 ? 28.781 70.938 20.234 1 91.56 101 SER A CA 1
ATOM 792 C C . SER A 1 101 ? 29.797 72 19.906 1 91.56 101 SER A C 1
ATOM 794 O O . SER A 1 101 ? 30.984 71.812 20.172 1 91.56 101 SER A O 1
ATOM 796 N N . VAL A 1 102 ? 29.25 73.062 19.234 1 93.69 102 VAL A N 1
ATOM 797 C CA . VAL A 1 102 ? 30.109 74.188 18.828 1 93.69 102 VAL A CA 1
ATOM 798 C C . VAL A 1 102 ? 29.594 75.5 19.438 1 93.69 102 VAL A C 1
ATOM 800 O O . VAL A 1 102 ? 28.406 75.625 19.75 1 93.69 102 VAL A O 1
ATOM 803 N N . CYS A 1 103 ? 30.562 76.375 19.594 1 94.81 103 CYS A N 1
ATOM 804 C CA . CYS A 1 103 ? 30.219 77.688 20.109 1 94.81 103 CYS A CA 1
ATOM 805 C C . CYS A 1 103 ? 29.234 78.375 19.188 1 94.81 103 CYS A C 1
ATOM 807 O O . CYS A 1 103 ? 29.438 78.438 17.984 1 94.81 103 CYS A O 1
ATOM 809 N N . ASN A 1 104 ? 28.156 78.938 19.734 1 92.44 104 ASN A N 1
ATOM 810 C CA . ASN A 1 104 ? 27.125 79.625 18.953 1 92.44 104 ASN A CA 1
ATOM 811 C C . ASN A 1 104 ? 27.625 80.938 18.344 1 92.44 104 ASN A C 1
ATOM 813 O O . ASN A 1 104 ? 27.047 81.438 17.375 1 92.44 104 ASN A O 1
ATOM 817 N N . ASN A 1 105 ? 28.75 81.375 18.859 1 91.25 105 ASN A N 1
ATOM 818 C CA . ASN A 1 105 ? 29.281 82.688 18.391 1 91.25 105 ASN A CA 1
ATOM 819 C C . ASN A 1 105 ? 30.328 82.5 17.297 1 91.25 105 ASN A C 1
ATOM 821 O O . ASN A 1 105 ? 30.312 83.188 16.281 1 91.25 105 ASN A O 1
ATOM 825 N N . CYS A 1 106 ? 31.281 81.625 17.531 1 93.25 106 CYS A N 1
ATOM 826 C CA . CYS A 1 106 ? 32.438 81.5 16.641 1 93.25 106 CYS A CA 1
ATOM 827 C C . CYS A 1 106 ? 32.562 80.125 16.047 1 93.25 106 CYS A C 1
ATOM 829 O O . CYS A 1 106 ? 33.5 79.875 15.312 1 93.25 106 CYS A O 1
ATOM 831 N N . GLU A 1 107 ? 31.922 79.062 16.344 1 92.06 107 GLU A N 1
ATOM 832 C CA . GLU A 1 107 ? 31.812 77.75 15.773 1 92.06 107 GLU A CA 1
ATOM 833 C C . GLU A 1 107 ? 33 76.875 16.188 1 92.06 107 GLU A C 1
ATOM 835 O O . GLU A 1 107 ? 33.188 75.812 15.625 1 92.06 107 GLU A O 1
ATOM 840 N N . LYS A 1 108 ? 33.719 77.375 17.109 1 92.62 108 LYS A N 1
ATOM 841 C CA . LYS A 1 108 ? 34.781 76.562 17.688 1 92.62 108 LYS A CA 1
ATOM 842 C C . LYS A 1 108 ? 34.188 75.562 18.703 1 92.62 108 LYS A C 1
ATOM 844 O O . LYS A 1 108 ? 33 75.562 18.953 1 92.62 108 LYS A O 1
ATOM 849 N N . GLU A 1 109 ? 35.062 74.812 19.172 1 93.31 109 GLU A N 1
ATOM 850 C CA . GLU A 1 109 ? 34.625 73.812 20.141 1 93.31 109 GLU A CA 1
ATOM 851 C C . GLU A 1 109 ? 34.031 74.438 21.391 1 93.31 109 GLU A C 1
ATOM 853 O O . GLU A 1 109 ? 34.656 75.312 21.969 1 93.31 109 GLU A O 1
ATOM 858 N N . ALA A 1 110 ? 32.844 73.938 21.812 1 94.62 110 ALA A N 1
ATOM 859 C CA . ALA A 1 110 ? 32.156 74.5 22.969 1 94.62 110 ALA A CA 1
ATOM 860 C C . ALA A 1 110 ? 32.75 74 24.266 1 94.62 110 ALA A C 1
ATOM 862 O O . ALA A 1 110 ? 33.188 72.812 24.359 1 94.62 110 ALA A O 1
ATOM 863 N N . ALA A 1 111 ? 32.812 74.938 25.266 1 93.88 111 ALA A N 1
ATOM 864 C CA . ALA A 1 111 ? 33.344 74.562 26.562 1 93.88 111 ALA A CA 1
ATOM 865 C C . ALA A 1 111 ? 32.375 74.875 27.688 1 93.88 111 ALA A C 1
ATOM 867 O O . ALA A 1 111 ? 32.438 74.312 28.766 1 93.88 111 ALA A O 1
ATOM 868 N N . PHE A 1 112 ? 31.531 75.812 27.438 1 93.19 112 PHE A N 1
ATOM 869 C CA . PHE A 1 112 ? 30.562 76.25 28.438 1 93.19 112 PHE A CA 1
ATOM 870 C C . PHE A 1 112 ? 29.156 76.25 27.859 1 93.19 112 PHE A C 1
ATOM 872 O O . PHE A 1 112 ? 28.969 76.312 26.641 1 93.19 112 PHE A O 1
ATOM 879 N N . TRP A 1 113 ? 28.109 76.125 28.734 1 92.38 113 TRP A N 1
ATOM 880 C CA . TRP A 1 113 ? 26.703 76.25 28.344 1 92.38 113 TRP A CA 1
ATOM 881 C C . TRP A 1 113 ? 25.953 77.125 29.312 1 92.38 113 TRP A C 1
ATOM 883 O O . TRP A 1 113 ? 26.062 77 30.531 1 92.38 113 TRP A O 1
ATOM 893 N N . CYS A 1 114 ? 25.344 78.188 28.75 1 88.75 114 CYS A N 1
ATOM 894 C CA . CYS A 1 114 ? 24.562 79.062 29.562 1 88.75 114 CYS A CA 1
ATOM 895 C C . CYS A 1 114 ? 23.109 78.688 29.641 1 88.75 114 CYS A C 1
ATOM 897 O O . CYS A 1 114 ? 22.438 78.562 28.609 1 88.75 114 CYS A O 1
ATOM 899 N N . PHE A 1 115 ? 22.641 78.562 30.828 1 79.88 115 PHE A N 1
ATOM 900 C CA . PHE A 1 115 ? 21.281 78.062 31.062 1 79.88 115 PHE A CA 1
ATOM 901 C C . PHE A 1 115 ? 20.25 79.062 30.625 1 79.88 115 PHE A C 1
ATOM 903 O O . PHE A 1 115 ? 19.203 78.75 30.078 1 79.88 115 PHE A O 1
ATOM 910 N N . SER A 1 116 ? 20.562 80.312 30.766 1 77.75 116 SER A N 1
ATOM 911 C CA . SER A 1 116 ? 19.625 81.375 30.484 1 77.75 116 SER A CA 1
ATOM 912 C C . SER A 1 116 ? 19.516 81.625 28.984 1 77.75 116 SER A C 1
ATOM 914 O O . SER A 1 116 ? 18.406 81.75 28.453 1 77.75 116 SER A O 1
ATOM 916 N N . CYS A 1 117 ? 20.625 81.625 28.328 1 82.12 117 CYS A N 1
ATOM 917 C CA . CYS A 1 117 ? 20.641 81.875 26.891 1 82.12 117 CYS A CA 1
ATOM 918 C C . CYS A 1 117 ? 20.422 80.625 26.078 1 82.12 117 CYS A C 1
ATOM 920 O O . CYS A 1 117 ? 20.109 80.688 24.891 1 82.12 117 CYS A O 1
ATOM 922 N N . LYS A 1 118 ? 20.625 79.5 26.719 1 83.62 118 LYS A N 1
ATOM 923 C CA . LYS A 1 118 ? 20.625 78.188 26.062 1 83.62 118 LYS A CA 1
ATOM 924 C C . LYS A 1 118 ? 21.625 78.125 24.906 1 83.62 118 LYS A C 1
ATOM 926 O O . LYS A 1 118 ? 21.312 77.688 23.812 1 83.62 118 LYS A O 1
ATOM 931 N N . GLU A 1 119 ? 22.781 78.688 25.203 1 89.12 119 GLU A N 1
ATOM 932 C CA . GLU A 1 119 ? 23.812 78.75 24.172 1 89.12 119 GLU A CA 1
ATOM 933 C C . GLU A 1 119 ? 25.125 78.125 24.656 1 89.12 119 GLU A C 1
ATOM 935 O O . GLU A 1 119 ? 25.422 78.188 25.844 1 89.12 119 GLU A O 1
ATOM 940 N N . PHE A 1 120 ? 25.812 77.688 23.656 1 93.81 120 PHE A N 1
ATOM 941 C CA . PHE A 1 120 ? 27.141 77.125 23.906 1 93.81 120 PHE A CA 1
ATOM 942 C C . PHE A 1 120 ? 28.203 78.188 23.656 1 93.81 120 PHE A C 1
ATOM 944 O O . PHE A 1 120 ? 28.094 79 22.719 1 93.81 120 PHE A O 1
ATOM 951 N N . LEU A 1 121 ? 29.156 78.062 24.531 1 94.19 121 LEU A N 1
ATOM 952 C CA . LEU A 1 121 ? 30.234 79.062 24.438 1 94.19 121 LEU A CA 1
ATOM 953 C C . LEU A 1 121 ? 31.594 78.375 24.5 1 94.19 121 LEU A C 1
ATOM 955 O O . LEU A 1 121 ? 31.766 77.375 25.203 1 94.19 121 LEU A O 1
ATOM 959 N N . CYS A 1 122 ? 32.531 78.875 23.688 1 94.5 122 CYS A N 1
ATOM 960 C CA . CYS A 1 122 ? 33.906 78.375 23.75 1 94.5 122 CYS A CA 1
ATOM 961 C C . CYS A 1 122 ? 34.688 79.125 24.828 1 94.5 122 CYS A C 1
ATOM 963 O O . CYS A 1 122 ? 34.156 80 25.5 1 94.5 122 CYS A O 1
ATOM 965 N N . LEU A 1 123 ? 35.938 78.75 25 1 93.56 123 LEU A N 1
ATOM 966 C CA . LEU A 1 123 ? 36.781 79.375 26.031 1 93.56 123 LEU A CA 1
ATOM 967 C C . LEU A 1 123 ? 37.031 80.812 25.766 1 93.56 123 LEU A C 1
ATOM 969 O O . LEU A 1 123 ? 37.156 81.625 26.703 1 93.56 123 LEU A O 1
ATOM 973 N N . SER A 1 124 ? 36.969 81.188 24.516 1 93.06 124 SER A N 1
ATOM 974 C CA . SER A 1 124 ? 37.25 82.562 24.125 1 93.06 124 SER A CA 1
ATOM 975 C C . SER A 1 124 ? 36.031 83.438 24.25 1 93.06 124 SER A C 1
ATOM 977 O O . SER A 1 124 ? 36.125 84.625 24.625 1 93.06 124 SER A O 1
ATOM 979 N N . CYS A 1 125 ? 34.969 82.938 23.922 1 93.31 125 CYS A N 1
ATOM 980 C CA . CYS A 1 125 ? 33.719 83.688 23.875 1 93.31 125 CYS A CA 1
ATOM 981 C C . CYS A 1 125 ? 33.094 83.812 25.25 1 93.31 125 CYS A C 1
ATOM 983 O O . CYS A 1 125 ? 32.25 84.688 25.484 1 93.31 125 CYS A O 1
ATOM 985 N N . PHE A 1 126 ? 33.469 83 26.188 1 92.31 126 PHE A N 1
ATOM 986 C CA . PHE A 1 126 ? 32.875 82.938 27.516 1 92.31 126 PHE A CA 1
ATOM 987 C C . PHE A 1 126 ? 33.062 84.25 28.266 1 92.31 126 PHE A C 1
ATOM 989 O O . PHE A 1 126 ? 32.125 84.812 28.812 1 92.31 126 PHE A O 1
ATOM 996 N N . PRO A 1 127 ? 34.25 84.812 28.312 1 88.62 127 PRO A N 1
ATOM 997 C CA . PRO A 1 127 ? 34.469 86.062 29.047 1 88.62 127 PRO A CA 1
ATOM 998 C C . PRO A 1 127 ? 33.656 87.25 28.5 1 88.62 127 PRO A C 1
ATOM 1000 O O . PRO A 1 127 ? 33.156 88.062 29.266 1 88.62 127 PRO A O 1
ATOM 1003 N N . PHE A 1 128 ? 33.5 87.188 27.203 1 87.12 128 PHE A N 1
ATOM 1004 C CA . PHE A 1 128 ? 32.688 88.25 26.594 1 87.12 128 PHE A CA 1
ATOM 1005 C C . PHE A 1 128 ? 31.219 88.062 27 1 87.12 128 PHE A C 1
ATOM 1007 O O . PHE A 1 128 ? 30.562 89.062 27.281 1 87.12 128 PHE A O 1
ATOM 1014 N N . HIS A 1 129 ? 30.75 86.875 27 1 88.38 129 HIS A N 1
ATOM 1015 C CA . HIS A 1 129 ? 29.375 86.562 27.438 1 88.38 129 HIS A CA 1
ATOM 1016 C C . HIS A 1 129 ? 29.156 87.062 28.859 1 88.38 129 HIS A C 1
ATOM 1018 O O . HIS A 1 129 ? 28.156 87.688 29.156 1 88.38 129 HIS A O 1
ATOM 1024 N N . GLN A 1 130 ? 30.125 86.812 29.734 1 84.06 130 GLN A N 1
ATOM 1025 C CA . GLN A 1 130 ? 30.016 87.188 31.141 1 84.06 130 GLN A CA 1
ATOM 1026 C C . GLN A 1 130 ? 30.031 88.688 31.328 1 84.06 130 GLN A C 1
ATOM 1028 O O . GLN A 1 130 ? 29.328 89.25 32.188 1 84.06 130 GLN A O 1
ATOM 1033 N N . ARG A 1 131 ? 30.734 89.312 30.5 1 82.88 131 ARG A N 1
ATOM 1034 C CA . ARG A 1 131 ? 30.891 90.75 30.625 1 82.88 131 ARG A CA 1
ATOM 1035 C C . ARG A 1 131 ? 29.609 91.438 30.188 1 82.88 131 ARG A C 1
ATOM 1037 O O . ARG A 1 131 ? 29.141 92.375 30.891 1 82.88 131 ARG A O 1
ATOM 1044 N N . TYR A 1 132 ? 29.094 91 29.062 1 80.94 132 TYR A N 1
ATOM 1045 C CA . TYR A 1 132 ? 27.953 91.688 28.5 1 80.94 132 TYR A CA 1
ATOM 1046 C C . TYR A 1 132 ? 26.672 91.375 29.234 1 80.94 132 TYR A C 1
ATOM 1048 O O . TYR A 1 132 ? 25.75 92.188 29.328 1 80.94 132 TYR A O 1
ATOM 1056 N N . LEU A 1 133 ? 26.562 90.188 29.766 1 75.94 133 LEU A N 1
ATOM 1057 C CA . LEU A 1 133 ? 25.312 89.812 30.422 1 75.94 133 LEU A CA 1
ATOM 1058 C C . LEU A 1 133 ? 25.5 89.688 31.938 1 75.94 133 LEU A C 1
ATOM 1060 O O . LEU A 1 133 ? 24.781 88.938 32.625 1 75.94 133 LEU A O 1
ATOM 1064 N N . LYS A 1 134 ? 26.547 90.25 32.375 1 63.09 134 LYS A N 1
ATOM 1065 C CA . LYS A 1 134 ? 26.891 90.312 33.812 1 63.09 134 LYS A CA 1
ATOM 1066 C C . LYS A 1 134 ? 25.672 90.688 34.656 1 63.09 134 LYS A C 1
ATOM 1068 O O . LYS A 1 134 ? 25.469 90.062 35.719 1 63.09 134 LYS A O 1
ATOM 1073 N N . LYS A 1 135 ? 24.953 91.562 34.25 1 61.75 135 LYS A N 1
ATOM 1074 C CA . LYS A 1 135 ? 23.828 92.062 35 1 61.75 135 LYS A CA 1
ATOM 1075 C C . LYS A 1 135 ? 22.719 91.062 35.125 1 61.75 135 LYS A C 1
ATOM 1077 O O . LYS A 1 135 ? 21.969 91.062 36.094 1 61.75 135 LYS A O 1
ATOM 1082 N N . ASP A 1 136 ? 22.641 90.25 34.219 1 62.47 136 ASP A N 1
ATOM 1083 C CA . ASP A 1 136 ? 21.453 89.375 34.188 1 62.47 136 ASP A CA 1
ATOM 1084 C C . ASP A 1 136 ? 21.734 88.062 34.844 1 62.47 136 ASP A C 1
ATOM 1086 O O . ASP A 1 136 ? 20.828 87.188 34.938 1 62.47 136 ASP A O 1
ATOM 1090 N N . SER A 1 137 ? 22.859 88 35.562 1 61.44 137 SER A N 1
ATOM 1091 C CA . SER A 1 137 ? 23.281 86.75 36.281 1 61.44 137 SER A CA 1
ATOM 1092 C C . SER A 1 137 ? 23.109 85.5 35.438 1 61.44 137 SER A C 1
ATOM 1094 O O . SER A 1 137 ? 22.391 84.625 35.812 1 61.44 137 SER A O 1
ATOM 1096 N N . HIS A 1 138 ? 23.484 85.562 34.188 1 73 138 HIS A N 1
ATOM 1097 C CA . HIS A 1 138 ? 23.391 84.375 33.312 1 73 138 HIS A CA 1
ATOM 1098 C C . HIS A 1 138 ? 24.312 83.25 33.781 1 73 138 HIS A C 1
ATOM 1100 O O . HIS A 1 138 ? 25.484 83.5 34.062 1 73 138 HIS A O 1
ATOM 1106 N N . GLY A 1 139 ? 23.844 82.125 34.281 1 72.69 139 GLY A N 1
ATOM 1107 C CA . GLY A 1 139 ? 24.531 81 34.906 1 72.69 139 GLY A CA 1
ATOM 1108 C C . GLY A 1 139 ? 25.156 80.062 33.875 1 72.69 139 GLY A C 1
ATOM 1109 O O . GLY A 1 139 ? 24.688 78.938 33.688 1 72.69 139 GLY A O 1
ATOM 1110 N N . ALA A 1 140 ? 26.25 80.562 33.156 1 84.5 140 ALA A N 1
ATOM 1111 C CA . ALA A 1 140 ? 26.984 79.625 32.281 1 84.5 140 ALA A CA 1
ATOM 1112 C C . ALA A 1 140 ? 27.906 78.75 33.094 1 84.5 140 ALA A C 1
ATOM 1114 O O . ALA A 1 140 ? 28.625 79.188 33.969 1 84.5 140 ALA A O 1
ATOM 1115 N N . ARG A 1 141 ? 27.75 77.438 32.875 1 88.75 141 ARG A N 1
ATOM 1116 C CA . ARG A 1 141 ? 28.547 76.438 33.594 1 88.75 141 ARG A CA 1
ATOM 1117 C C . ARG A 1 141 ? 29.406 75.625 32.625 1 88.75 141 ARG A C 1
ATOM 1119 O O . ARG A 1 141 ? 29.047 75.5 31.453 1 88.75 141 ARG A O 1
ATOM 1126 N N . PRO A 1 142 ? 30.609 75.188 33.125 1 91.69 142 PRO A N 1
ATOM 1127 C CA . PRO A 1 142 ? 31.422 74.312 32.25 1 91.69 142 PRO A CA 1
ATOM 1128 C C . PRO A 1 142 ? 30.703 73.062 31.906 1 91.69 142 PRO A C 1
ATOM 1130 O O . PRO A 1 142 ? 29.984 72.5 32.719 1 91.69 142 PRO A O 1
ATOM 1133 N N . LEU A 1 143 ? 30.906 72.562 30.703 1 91.25 143 LEU A N 1
ATOM 1134 C CA . LEU A 1 143 ? 30.25 71.375 30.219 1 91.25 143 LEU A CA 1
ATOM 1135 C C . LEU A 1 143 ? 30.609 70.125 31.094 1 91.25 143 LEU A C 1
ATOM 1137 O O . LEU A 1 143 ? 29.797 69.25 31.281 1 91.25 143 LEU A O 1
ATOM 1141 N N . LYS A 1 144 ? 31.797 70.125 31.625 1 88.62 144 LYS A N 1
ATOM 1142 C CA . LYS A 1 144 ? 32.281 69 32.469 1 88.62 144 LYS A CA 1
ATOM 1143 C C . LYS A 1 144 ? 31.375 68.875 33.719 1 88.62 144 LYS A C 1
ATOM 1145 O O . LYS A 1 144 ? 31.234 67.75 34.219 1 88.62 144 LYS A O 1
ATOM 1150 N N . ASP A 1 145 ? 30.672 69.938 34.125 1 87.5 145 ASP A N 1
ATOM 1151 C CA . ASP A 1 145 ? 29.844 69.938 35.312 1 87.5 145 ASP A CA 1
ATOM 1152 C C . ASP A 1 145 ? 28.562 69.125 35.062 1 87.5 145 ASP A C 1
ATOM 1154 O O . ASP A 1 145 ? 27.891 68.75 36.031 1 87.5 145 ASP A O 1
ATOM 1158 N N . PHE A 1 146 ? 28.234 68.938 33.812 1 86.88 146 PHE A N 1
ATOM 1159 C CA . PHE A 1 146 ? 26.969 68.312 33.469 1 86.88 146 PHE A CA 1
ATOM 1160 C C . PHE A 1 146 ? 27.156 66.812 33.25 1 86.88 146 PHE A C 1
ATOM 1162 O O . PHE A 1 146 ? 26.188 66.062 33.188 1 86.88 146 PHE A O 1
ATOM 1169 N N . GLN A 1 147 ? 28.375 66.375 33.156 1 82.56 147 GLN A N 1
ATOM 1170 C CA . GLN A 1 147 ? 28.672 64.938 32.812 1 82.56 147 GLN A CA 1
ATOM 1171 C C . GLN A 1 147 ? 28.141 64 33.844 1 82.56 147 GLN A C 1
ATOM 1173 O O . GLN A 1 147 ? 27.75 62.875 33.531 1 82.56 147 GLN A O 1
ATOM 1178 N N . ALA A 1 148 ? 28 64.5 35.062 1 81.38 148 ALA A N 1
ATOM 1179 C CA . ALA A 1 148 ? 27.578 63.625 36.156 1 81.38 148 ALA A CA 1
ATOM 1180 C C . ALA A 1 148 ? 26.094 63.781 36.438 1 81.38 148 ALA A C 1
ATOM 1182 O O . ALA A 1 148 ? 25.516 63 37.219 1 81.38 148 ALA A O 1
ATOM 1183 N N . GLU A 1 149 ? 25.438 64.625 35.812 1 82.69 149 GLU A N 1
ATOM 1184 C CA . GLU A 1 149 ? 24.016 64.938 36.062 1 82.69 149 GLU A CA 1
ATOM 1185 C C . GLU A 1 149 ? 23.125 64 35.25 1 82.69 149 GLU A C 1
ATOM 1187 O O . GLU A 1 149 ? 23.406 63.719 34.094 1 82.69 149 GLU A O 1
ATOM 1192 N N . SER A 1 150 ? 22.141 63.406 35.906 1 84.12 150 SER A N 1
ATOM 1193 C CA . SER A 1 150 ? 21.156 62.594 35.188 1 84.12 150 SER A CA 1
ATOM 1194 C C . SER A 1 150 ? 20.297 63.438 34.281 1 84.12 150 SER A C 1
ATOM 1196 O O . SER A 1 150 ? 20.234 64.688 34.438 1 84.12 150 SER A O 1
ATOM 1198 N N . PHE A 1 151 ? 19.766 62.844 33.344 1 86.75 151 PHE A N 1
ATOM 1199 C CA . PHE A 1 151 ? 18.875 63.562 32.438 1 86.75 151 PHE A CA 1
ATOM 1200 C C . PHE A 1 151 ? 17.734 64.25 33.219 1 86.75 151 PHE A C 1
ATOM 1202 O O . PHE A 1 151 ? 17.375 65.375 32.938 1 86.75 151 PHE A O 1
ATOM 1209 N N . LYS A 1 152 ? 17.141 63.5 34.156 1 85.06 152 LYS A N 1
ATOM 1210 C CA . LYS A 1 152 ? 16.078 64.062 35 1 85.06 152 LYS A CA 1
ATOM 1211 C C . LYS A 1 152 ? 16.516 65.312 35.719 1 85.06 152 LYS A C 1
ATOM 1213 O O . LYS A 1 152 ? 15.773 66.312 35.75 1 85.06 152 LYS A O 1
ATOM 1218 N N . ASP A 1 153 ? 17.672 65.25 36.188 1 84.12 153 ASP A N 1
ATOM 1219 C CA . ASP A 1 153 ? 18.219 66.375 36.906 1 84.12 153 ASP A CA 1
ATOM 1220 C C . ASP A 1 153 ? 18.469 67.562 35.938 1 84.12 153 ASP A C 1
ATOM 1222 O O . ASP A 1 153 ? 18.188 68.75 36.281 1 84.12 153 ASP A O 1
ATOM 1226 N N . PHE A 1 154 ? 18.984 67.188 34.875 1 87.25 154 PHE A N 1
ATOM 1227 C CA . PHE A 1 154 ? 19.219 68.188 33.844 1 87.25 154 PHE A CA 1
ATOM 1228 C C . PHE A 1 154 ? 17.922 68.938 33.469 1 87.25 154 PHE A C 1
ATOM 1230 O O . PHE A 1 154 ? 17.891 70.125 33.375 1 87.25 154 PHE A O 1
ATOM 1237 N N . LEU A 1 155 ? 16.844 68.125 33.25 1 87.06 155 LEU A N 1
ATOM 1238 C CA . LEU A 1 155 ? 15.539 68.688 32.906 1 87.06 155 LEU A CA 1
ATOM 1239 C C . LEU A 1 155 ? 15.047 69.625 34 1 87.06 155 LEU A C 1
ATOM 1241 O O . LEU A 1 155 ? 14.445 70.625 33.719 1 87.06 155 LEU A O 1
ATOM 1245 N N . SER A 1 156 ? 15.32 69.25 35.219 1 81.19 156 SER A N 1
ATOM 1246 C CA . SER A 1 156 ? 14.922 70.062 36.344 1 81.19 156 SER A CA 1
ATOM 1247 C C . SER A 1 156 ? 15.672 71.375 36.312 1 81.19 156 SER A C 1
ATOM 1249 O O . SER A 1 156 ? 15.109 72.438 36.688 1 81.19 156 SER A O 1
ATOM 1251 N N . THR A 1 157 ? 16.906 71.312 35.875 1 76.38 157 THR A N 1
ATOM 1252 C CA . THR A 1 157 ? 17.734 72.5 35.812 1 76.38 157 THR A CA 1
ATOM 1253 C C . THR A 1 157 ? 17.234 73.438 34.719 1 76.38 157 THR A C 1
ATOM 1255 O O . THR A 1 157 ? 17.156 74.688 34.938 1 76.38 157 THR A O 1
ATOM 1258 N N . ILE A 1 158 ? 17.047 72.875 33.656 1 78.19 158 ILE A N 1
ATOM 1259 C CA . ILE A 1 158 ? 16.656 73.688 32.531 1 78.19 158 ILE A CA 1
ATOM 1260 C C . ILE A 1 158 ? 15.227 74.188 32.719 1 78.19 158 ILE A C 1
ATOM 1262 O O . ILE A 1 158 ? 14.828 75.188 32.156 1 78.19 158 ILE A O 1
ATOM 1266 N N . ARG A 1 159 ? 14.469 73.375 33.375 1 73.19 159 ARG A N 1
ATOM 1267 C CA . ARG A 1 159 ? 13.109 73.812 33.688 1 73.19 159 ARG A CA 1
ATOM 1268 C C . ARG A 1 159 ? 13.109 75.062 34.594 1 73.19 159 ARG A C 1
ATOM 1270 O O . ARG A 1 159 ? 13.383 74.938 35.812 1 73.19 159 ARG A O 1
ATOM 1277 N N . MET A 1 160 ? 14.18 75.688 34.594 1 57.84 160 MET A N 1
ATOM 1278 C CA . MET A 1 160 ? 14.289 76.875 35.438 1 57.84 160 MET A CA 1
ATOM 1279 C C . MET A 1 160 ? 12.906 77.375 35.812 1 57.84 160 MET A C 1
ATOM 1281 O O . MET A 1 160 ? 11.922 77.062 35.125 1 57.84 160 MET A O 1
ATOM 1285 N N . PRO A 1 161 ? 12.836 78.312 36.844 1 49.94 161 PRO A N 1
ATOM 1286 C CA . PRO A 1 161 ? 11.555 78.875 37.25 1 49.94 161 PRO A CA 1
ATOM 1287 C C . PRO A 1 161 ? 10.633 79.188 36.062 1 49.94 161 PRO A C 1
ATOM 1289 O O . PRO A 1 161 ? 10.812 80.188 35.406 1 49.94 161 PRO A O 1
ATOM 1292 N N . ASN A 1 162 ? 10.664 78.375 35.156 1 49.56 162 ASN A N 1
ATOM 1293 C CA . ASN A 1 162 ? 9.82 78.562 33.969 1 49.56 162 ASN A CA 1
ATOM 1294 C C . ASN A 1 162 ? 8.5 79.25 34.344 1 49.56 162 ASN A C 1
ATOM 1296 O O . ASN A 1 162 ? 7.539 78.562 34.719 1 49.56 162 ASN A O 1
ATOM 1300 N N . THR A 1 163 ? 8.641 80.125 34.812 1 58.31 163 THR A N 1
ATOM 1301 C CA . THR A 1 163 ? 7.539 81.062 35.062 1 58.31 163 THR A CA 1
ATOM 1302 C C . THR A 1 163 ? 6.785 81.375 33.75 1 58.31 163 THR A C 1
ATOM 1304 O O . THR A 1 163 ? 7.375 81.812 32.781 1 58.31 163 THR A O 1
ATOM 1307 N N . MET A 1 164 ? 5.875 80.5 33.406 1 69 164 MET A N 1
ATOM 1308 C CA . MET A 1 164 ? 4.977 80.812 32.312 1 69 164 MET A CA 1
ATOM 1309 C C . MET A 1 164 ? 4.398 82.188 32.438 1 69 164 MET A C 1
ATOM 1311 O O . MET A 1 164 ? 3.9 82.562 33.531 1 69 164 MET A O 1
ATOM 1315 N N . TYR A 1 165 ? 4.844 82.875 31.453 1 77.62 165 TYR A N 1
ATOM 1316 C CA . TYR A 1 165 ? 4.32 84.25 31.484 1 77.62 165 TYR A CA 1
ATOM 1317 C C . TYR A 1 165 ? 2.998 84.312 30.719 1 77.62 165 TYR A C 1
ATOM 1319 O O . TYR A 1 165 ? 2.74 83.562 29.812 1 77.62 165 TYR A O 1
ATOM 1327 N N . CYS A 1 166 ? 2.217 85.125 31.234 1 85.44 166 CYS A N 1
ATOM 1328 C CA . CYS A 1 166 ? 0.908 85.312 30.625 1 85.44 166 CYS A CA 1
ATOM 1329 C C . CYS A 1 166 ? 1.046 85.812 29.188 1 85.44 166 CYS A C 1
ATOM 1331 O O . CYS A 1 166 ? 1.862 86.688 28.906 1 85.44 166 CYS A O 1
ATOM 1333 N N . SER A 1 167 ? 0.391 85.25 28.234 1 79.38 167 SER A N 1
ATOM 1334 C CA . SER A 1 167 ? 0.48 85.562 26.828 1 79.38 167 SER A CA 1
ATOM 1335 C C . SER A 1 167 ? -0.431 86.75 26.5 1 79.38 167 SER A C 1
ATOM 1337 O O . SER A 1 167 ? -0.392 87.312 25.391 1 79.38 167 SER A O 1
ATOM 1339 N N . LYS A 1 168 ? -1.154 87.188 27.406 1 82.69 168 LYS A N 1
ATOM 1340 C CA . LYS A 1 168 ? -2.082 88.25 27.156 1 82.69 168 LYS A CA 1
ATOM 1341 C C . LYS A 1 168 ? -1.351 89.625 27.125 1 82.69 168 LYS A C 1
ATOM 1343 O O . LYS A 1 168 ? -0.415 89.812 27.906 1 82.69 168 LYS A O 1
ATOM 1348 N N . GLU A 1 169 ? -1.862 90.438 26.234 1 84.69 169 GLU A N 1
ATOM 1349 C CA . GLU A 1 169 ? -1.252 91.75 26.047 1 84.69 169 GLU A CA 1
ATOM 1350 C C . GLU A 1 169 ? -1.328 92.562 27.344 1 84.69 169 GLU A C 1
ATOM 1352 O O . GLU A 1 169 ? -2.398 92.688 27.938 1 84.69 169 GLU A O 1
ATOM 1357 N N . GLY A 1 170 ? -0.265 93.062 27.719 1 86 170 GLY A N 1
ATOM 1358 C CA . GLY A 1 170 ? -0.211 93.938 28.922 1 86 170 GLY A CA 1
ATOM 1359 C C . GLY A 1 170 ? 0.174 93.125 30.156 1 86 170 GLY A C 1
ATOM 1360 O O . GLY A 1 170 ? 0.464 93.75 31.203 1 86 170 GLY A O 1
ATOM 1361 N N . HIS A 1 171 ? 0.071 91.812 30.047 1 86.69 171 HIS A N 1
ATOM 1362 C CA . HIS A 1 171 ? 0.371 90.938 31.203 1 86.69 171 HIS A CA 1
ATOM 1363 C C . HIS A 1 171 ? 1.681 90.188 31.016 1 86.69 171 HIS A C 1
ATOM 1365 O O . HIS A 1 171 ? 1.909 89.188 31.641 1 86.69 171 HIS A O 1
ATOM 1371 N N . ASN A 1 172 ? 2.457 90.562 30.203 1 80.25 172 ASN A N 1
ATOM 1372 C CA . ASN A 1 172 ? 3.602 89.812 29.75 1 80.25 172 ASN A CA 1
ATOM 1373 C C . ASN A 1 172 ? 4.617 89.562 30.859 1 80.25 172 ASN A C 1
ATOM 1375 O O . ASN A 1 172 ? 5.438 88.688 30.797 1 80.25 172 ASN A O 1
ATOM 1379 N N . SER A 1 173 ? 4.5 90.375 31.859 1 80.88 173 SER A N 1
ATOM 1380 C CA . SER A 1 173 ? 5.441 90.188 32.969 1 80.88 173 SER A CA 1
ATOM 1381 C C . SER A 1 173 ? 4.852 89.375 34.094 1 80.8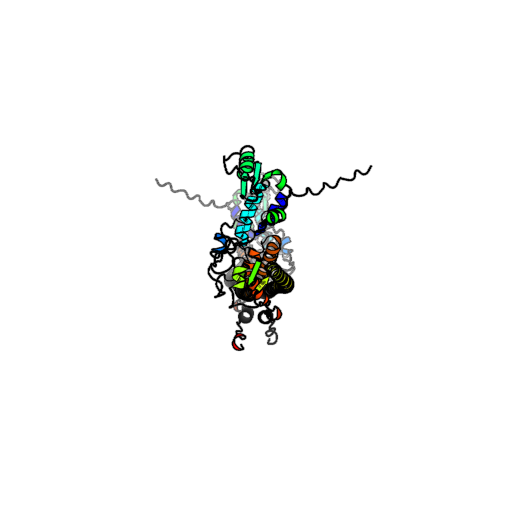8 173 SER A C 1
ATOM 1383 O O . SER A 1 173 ? 5.535 89.062 35.062 1 80.88 173 SER A O 1
ATOM 1385 N N . GLN A 1 174 ? 3.592 89 33.875 1 85.06 174 GLN A N 1
ATOM 1386 C CA . GLN A 1 174 ? 2.941 88.25 34.938 1 85.06 174 GLN A CA 1
ATOM 1387 C C . GLN A 1 174 ? 3.18 86.75 34.781 1 85.06 174 GLN A C 1
ATOM 1389 O O . GLN A 1 174 ? 3.152 86.25 33.656 1 85.06 174 GLN A O 1
ATOM 1394 N N . ILE A 1 175 ? 3.514 86.125 35.875 1 84.56 175 ILE A N 1
ATOM 1395 C CA . ILE A 1 175 ? 3.742 84.688 35.906 1 84.56 175 ILE A CA 1
ATOM 1396 C C . ILE A 1 175 ? 2.406 83.938 36 1 84.56 175 ILE A C 1
ATOM 1398 O O . ILE A 1 175 ? 1.485 84.438 36.656 1 84.56 175 ILE A O 1
ATOM 1402 N N . LEU A 1 176 ? 2.328 82.875 35.281 1 86.75 176 LEU A N 1
ATOM 1403 C CA . LEU A 1 176 ? 1.143 82 35.344 1 86.75 176 LEU A CA 1
ATOM 1404 C C . LEU A 1 176 ? 1.166 81.188 36.625 1 86.75 176 LEU A C 1
ATOM 1406 O O . LEU A 1 176 ? 1.999 80.312 36.781 1 86.75 176 LEU A O 1
ATOM 1410 N N . SER A 1 177 ? 0.313 81.5 37.594 1 88.69 177 SER A N 1
ATOM 1411 C CA . SER A 1 177 ? 0.345 80.812 38.875 1 88.69 177 SER A CA 1
ATOM 1412 C C . SER A 1 177 ? -1.026 80.25 39.25 1 88.69 177 SER A C 1
ATOM 1414 O O . SER A 1 177 ? -1.174 79.5 40.25 1 88.69 177 SER A O 1
ATOM 1416 N N . ILE A 1 178 ? -1.97 80.562 38.469 1 92 178 ILE A N 1
ATOM 1417 C CA . ILE A 1 178 ? -3.336 80.125 38.75 1 92 178 ILE A CA 1
ATOM 1418 C C . ILE A 1 178 ? -3.871 79.25 37.594 1 92 178 ILE A C 1
ATOM 1420 O O . ILE A 1 178 ? -3.396 79.375 36.438 1 92 178 ILE A O 1
ATOM 1424 N N . TYR A 1 179 ? -4.676 78.375 37.844 1 92 179 TYR A N 1
ATOM 1425 C CA . TYR A 1 179 ? -5.293 77.5 36.844 1 92 179 TYR A CA 1
ATOM 1426 C C . TYR A 1 179 ? -6.816 77.562 36.938 1 92 179 TYR A C 1
ATOM 1428 O O . TYR A 1 179 ? -7.379 77.5 38.031 1 92 179 TYR A O 1
ATOM 1436 N N . CYS A 1 180 ? -7.461 77.875 35.875 1 92.88 180 CYS A N 1
ATOM 1437 C CA . CYS A 1 180 ? -8.914 77.812 35.844 1 92.88 180 CYS A CA 1
ATOM 1438 C C . CYS A 1 180 ? -9.398 76.438 35.438 1 92.88 180 CYS A C 1
ATOM 1440 O O . CYS A 1 180 ? -9.164 76 34.312 1 92.88 180 CYS A O 1
ATOM 1442 N N . LYS A 1 181 ? -10.117 75.75 36.25 1 87.75 181 LYS A N 1
ATOM 1443 C CA . LYS A 1 181 ? -10.562 74.375 36.031 1 87.75 181 LYS A CA 1
ATOM 1444 C C . LYS A 1 181 ? -11.586 74.312 34.906 1 87.75 181 LYS A C 1
ATOM 1446 O O . LYS A 1 181 ? -11.625 73.312 34.188 1 87.75 181 LYS A O 1
ATOM 1451 N N . GLN A 1 182 ? -12.352 75.312 34.781 1 88.19 182 GLN A N 1
ATOM 1452 C CA . GLN A 1 182 ? -13.398 75.25 33.781 1 88.19 182 GLN A CA 1
ATOM 1453 C C . GLN A 1 182 ? -12.82 75.5 32.375 1 88.19 182 GLN A C 1
ATOM 1455 O O . GLN A 1 182 ? -13.195 74.812 31.422 1 88.19 182 GLN A O 1
ATOM 1460 N N . CYS A 1 183 ? -11.852 76.438 32.25 1 86.19 183 CYS A N 1
ATOM 1461 C CA . CYS A 1 183 ? -11.25 76.75 30.953 1 86.19 183 CYS A CA 1
ATOM 1462 C C . CYS A 1 183 ? -10.078 75.812 30.672 1 86.19 183 CYS A C 1
ATOM 1464 O O . CYS A 1 183 ? -9.594 75.688 29.531 1 86.19 183 CYS A O 1
ATOM 1466 N N . SER A 1 184 ? -9.602 75.188 31.688 1 85.5 184 SER A N 1
ATOM 1467 C CA . SER A 1 184 ? -8.422 74.312 31.625 1 85.5 184 SER A CA 1
ATOM 1468 C C . SER A 1 184 ? -7.215 75.062 31.094 1 85.5 184 SER A C 1
ATOM 1470 O O . SER A 1 184 ? -6.523 74.625 30.172 1 85.5 184 SER A O 1
ATOM 1472 N N . GLN A 1 185 ? -7.055 76.25 31.688 1 86.06 185 GLN A N 1
ATOM 1473 C CA . GLN A 1 185 ? -5.969 77.062 31.219 1 86.06 185 GLN A CA 1
ATOM 1474 C C . GLN A 1 185 ? -5.254 77.75 32.375 1 86.06 185 GLN A C 1
ATOM 1476 O O . GLN A 1 185 ? -5.887 78.125 33.375 1 86.06 185 GLN A O 1
ATOM 1481 N N . PRO A 1 186 ? -3.949 77.875 32.219 1 88.25 186 PRO A N 1
ATOM 1482 C CA . PRO A 1 186 ? -3.217 78.688 33.188 1 88.25 186 PRO A CA 1
ATOM 1483 C C . PRO A 1 186 ? -3.496 80.188 33.062 1 88.25 186 PRO A C 1
ATOM 1485 O O . PRO A 1 186 ? -3.74 80.688 31.953 1 88.25 186 PRO A O 1
ATOM 1488 N N . MET A 1 187 ? -3.504 80.812 34.219 1 88.88 187 MET A N 1
ATOM 1489 C CA . MET A 1 187 ? -3.803 82.25 34.25 1 88.88 187 MET A CA 1
ATOM 1490 C C . MET A 1 187 ? -2.85 83 35.188 1 88.88 187 MET A C 1
ATOM 1492 O O . MET A 1 187 ? -2.35 82.438 36.156 1 88.88 187 MET A O 1
ATOM 1496 N N . CYS A 1 188 ? -2.588 84.188 34.781 1 89.31 188 CYS A N 1
ATOM 1497 C CA . CYS A 1 188 ? -1.851 85.062 35.719 1 89.31 188 CYS A CA 1
ATOM 1498 C C . CYS A 1 188 ? -2.787 85.688 36.719 1 89.31 188 CYS A C 1
ATOM 1500 O O . CYS A 1 188 ? -4.008 85.562 36.625 1 89.31 188 CYS A O 1
ATOM 1502 N N . THR A 1 189 ? -2.275 86.438 37.656 1 89.94 189 THR A N 1
ATOM 1503 C CA . THR A 1 189 ? -3.051 87.062 38.719 1 89.94 189 THR A CA 1
ATOM 1504 C C . THR A 1 189 ? -4.004 88.125 38.188 1 89.94 189 THR A C 1
ATOM 1506 O O . THR A 1 189 ? -5.156 88.188 38.625 1 89.94 189 THR A O 1
ATOM 1509 N N . ILE A 1 190 ? -3.539 88.812 37.188 1 91.56 190 ILE A N 1
ATOM 1510 C CA . ILE A 1 190 ? -4.352 89.875 36.625 1 91.56 190 ILE A CA 1
ATOM 1511 C C . ILE A 1 190 ? -5.523 89.25 35.844 1 91.56 190 ILE A C 1
ATOM 1513 O O . ILE A 1 190 ? -6.668 89.688 36 1 91.56 190 ILE A O 1
ATOM 1517 N N . CYS A 1 191 ? -5.234 88.312 35.031 1 91.31 191 CYS A N 1
ATOM 1518 C CA . CYS A 1 191 ? -6.262 87.625 34.25 1 91.31 191 CYS A CA 1
ATOM 1519 C C . CYS A 1 191 ? -7.324 87.062 35.156 1 91.31 191 CYS A C 1
ATOM 1521 O O . CYS A 1 191 ? -8.516 87.062 34.812 1 91.31 191 CYS A O 1
ATOM 1523 N N . THR A 1 192 ? -6.941 86.5 36.281 1 91.5 192 THR A N 1
ATOM 1524 C CA . THR A 1 192 ? -7.852 85.812 37.219 1 91.5 192 THR A CA 1
ATOM 1525 C C . THR A 1 192 ? -8.789 86.875 37.875 1 91.5 192 THR A C 1
ATOM 1527 O O . THR A 1 192 ? -9.992 86.625 38 1 91.5 192 THR A O 1
ATOM 1530 N N . LEU A 1 193 ? -8.25 87.938 38.188 1 90.31 193 LEU A N 1
ATOM 1531 C CA . LEU A 1 193 ? -9.039 89 38.844 1 90.31 193 LEU A CA 1
ATOM 1532 C C . LEU A 1 193 ? -10.094 89.562 37.906 1 90.31 193 LEU A C 1
ATOM 1534 O O . LEU A 1 193 ? -11.172 90 38.344 1 90.31 193 LEU A O 1
ATOM 1538 N N . LEU A 1 194 ? -9.75 89.5 36.625 1 90.5 194 LEU A N 1
ATOM 1539 C CA . LEU A 1 194 ? -10.648 90.062 35.594 1 90.5 194 LEU A CA 1
ATOM 1540 C C . LEU A 1 194 ? -11.656 89 35.156 1 90.5 194 LEU A C 1
ATOM 1542 O O . LEU A 1 194 ? -12.609 89.312 34.438 1 90.5 194 LEU A O 1
ATOM 1546 N N . ASP A 1 195 ? -11.375 87.812 35.5 1 87.62 195 ASP A N 1
ATOM 1547 C CA . ASP A 1 195 ? -12.219 86.75 35.062 1 87.62 195 ASP A CA 1
ATOM 1548 C C . ASP A 1 195 ? -13.445 86.562 35.938 1 87.62 195 ASP A C 1
ATOM 1550 O O . ASP A 1 195 ? -13.484 85.688 36.812 1 87.62 195 ASP A O 1
ATOM 1554 N N . ARG A 1 196 ? -14.477 87.25 35.688 1 90 196 ARG A N 1
ATOM 1555 C CA . ARG A 1 196 ? -15.695 87.25 36.5 1 90 196 ARG A CA 1
ATOM 1556 C C . ARG A 1 196 ? -16.578 86.062 36.125 1 90 196 ARG A C 1
ATOM 1558 O O . ARG A 1 196 ? -17.406 85.625 36.938 1 90 196 ARG A O 1
ATOM 1565 N N . LYS A 1 197 ? -16.422 85.5 34.969 1 90.25 197 LYS A N 1
ATOM 1566 C CA . LYS A 1 197 ? -17.281 84.438 34.469 1 90.25 197 LYS A CA 1
ATOM 1567 C C . LYS A 1 197 ? -16.984 83.125 35.188 1 90.25 197 LYS A C 1
ATOM 1569 O O . LYS A 1 197 ? -17.859 82.25 35.312 1 90.25 197 LYS A O 1
ATOM 1574 N N . HIS A 1 198 ? -15.758 82.938 35.719 1 89.31 198 HIS A N 1
ATOM 1575 C CA . HIS A 1 198 ? -15.375 81.625 36.281 1 89.31 198 HIS A CA 1
ATOM 1576 C C . HIS A 1 198 ? -15.016 81.812 37.75 1 89.31 198 HIS A C 1
ATOM 1578 O O . HIS A 1 198 ? -14.062 81.188 38.219 1 89.31 198 HIS A O 1
ATOM 1584 N N . LEU A 1 199 ? -15.797 82.562 38.438 1 86.94 199 LEU A N 1
ATOM 1585 C CA . LEU A 1 199 ? -15.562 82.812 39.875 1 86.94 199 LEU A CA 1
ATOM 1586 C C . LEU A 1 199 ? -15.664 81.5 40.625 1 86.94 199 LEU A C 1
ATOM 1588 O O . LEU A 1 199 ? -16.625 80.688 40.438 1 86.94 199 LEU A O 1
ATOM 1592 N N . GLY A 1 200 ? -14.648 81.062 41.406 1 87.25 200 GLY A N 1
ATOM 1593 C CA . GLY A 1 200 ? -14.648 79.875 42.25 1 87.25 200 GLY A CA 1
ATOM 1594 C C . GLY A 1 200 ? -14.008 78.688 41.562 1 87.25 200 GLY A C 1
ATOM 1595 O O . GLY A 1 200 ? -13.836 77.625 42.188 1 87.25 200 GLY A O 1
ATOM 1596 N N . GLN A 1 201 ? -13.555 78.938 40.312 1 90.69 201 GLN A N 1
ATOM 1597 C CA . GLN A 1 201 ? -13.008 77.812 39.562 1 90.69 201 GLN A CA 1
ATOM 1598 C C . GLN A 1 201 ? -11.484 77.875 39.5 1 90.69 201 GLN A C 1
ATOM 1600 O O . GLN A 1 201 ? -10.859 77.062 38.812 1 90.69 201 GLN A O 1
ATOM 1605 N N . HIS A 1 202 ? -10.93 78.75 40.219 1 92.38 202 HIS A N 1
ATOM 1606 C CA . HIS A 1 202 ? -9.492 79 40.125 1 92.38 202 HIS A CA 1
ATOM 1607 C C . HIS A 1 202 ? -8.75 78.312 41.25 1 92.38 202 HIS A C 1
ATOM 1609 O O . HIS A 1 202 ? -9.25 78.188 42.375 1 92.38 202 HIS A O 1
ATOM 1615 N N . CYS A 1 203 ? -7.676 77.75 40.969 1 92.44 203 CYS A N 1
ATOM 1616 C CA . CYS A 1 203 ? -6.82 77.125 41.969 1 92.44 203 CYS A CA 1
ATOM 1617 C C . CYS A 1 203 ? -5.348 77.375 41.656 1 92.44 203 CYS A C 1
ATOM 1619 O O . CYS A 1 203 ? -5.012 77.938 40.594 1 92.44 203 CYS A O 1
ATOM 1621 N N . ASP A 1 204 ? -4.57 77.062 42.656 1 92.19 204 ASP A N 1
ATOM 1622 C CA . ASP A 1 204 ? -3.129 77.125 42.438 1 92.19 204 ASP A CA 1
ATOM 1623 C C . ASP A 1 204 ? -2.66 76.188 41.375 1 92.19 204 ASP A C 1
ATOM 1625 O O . ASP A 1 204 ? -3.059 75 41.344 1 92.19 204 ASP A O 1
ATOM 1629 N N . ILE A 1 205 ? -1.907 76.625 40.5 1 90.75 205 ILE A N 1
ATOM 1630 C CA . ILE A 1 205 ? -1.509 75.812 39.344 1 90.75 205 ILE A CA 1
ATOM 1631 C C . ILE A 1 205 ? -0.686 74.625 39.781 1 90.75 205 ILE A C 1
ATOM 1633 O O . ILE A 1 205 ? -0.784 73.562 39.219 1 90.75 205 ILE A O 1
ATOM 1637 N N . SER A 1 206 ? 0.201 74.75 40.75 1 89.69 206 SER A N 1
ATOM 1638 C CA . SER A 1 206 ? 1.018 73.688 41.281 1 89.69 206 SER A CA 1
ATOM 1639 C C . SER A 1 206 ? 0.15 72.562 41.875 1 89.69 206 SER A C 1
ATOM 1641 O O . SER A 1 206 ? 0.434 71.375 41.719 1 89.69 206 SER A O 1
ATOM 1643 N N . GLN A 1 207 ? -0.866 73 42.531 1 93.19 207 GLN A N 1
ATOM 1644 C CA . GLN A 1 207 ? -1.785 72 43.125 1 93.19 207 GLN A CA 1
ATOM 1645 C C . GLN A 1 207 ? -2.531 71.25 42.062 1 93.19 207 GLN A C 1
ATOM 1647 O O . GLN A 1 207 ? -2.715 70 42.156 1 93.19 207 GLN A O 1
ATOM 1652 N N . GLU A 1 208 ? -2.93 72 41.062 1 93.19 208 GLU A N 1
ATOM 1653 C CA . GLU A 1 208 ? -3.631 71.375 39.969 1 93.19 208 GLU A CA 1
ATOM 1654 C C . GLU A 1 208 ? -2.729 70.375 39.25 1 93.19 208 GLU A C 1
ATOM 1656 O O . GLU A 1 208 ? -3.162 69.25 38.906 1 93.19 208 GLU A O 1
ATOM 1661 N N . ILE A 1 209 ? -1.477 70.688 39 1 93.19 209 ILE A N 1
ATOM 1662 C CA . ILE A 1 209 ? -0.509 69.812 38.344 1 93.19 209 ILE A CA 1
ATOM 1663 C C . ILE A 1 209 ? -0.352 68.562 39.188 1 93.19 209 ILE A C 1
ATOM 1665 O O . ILE A 1 209 ? -0.389 67.438 38.656 1 93.19 209 ILE A O 1
ATOM 1669 N N . GLN A 1 210 ? -0.218 68.688 40.469 1 94.31 210 GLN A N 1
ATOM 1670 C CA . GLN A 1 210 ? -0.07 67.562 41.344 1 94.31 210 GLN A CA 1
ATOM 1671 C C . GLN A 1 210 ? -1.312 66.688 41.312 1 94.31 210 GLN A C 1
ATOM 1673 O O . GLN A 1 210 ? -1.203 65.438 41.25 1 94.31 210 GLN A O 1
ATOM 1678 N N . CYS A 1 211 ? -2.443 67.25 41.344 1 95.19 211 CYS A N 1
ATOM 1679 C CA . CYS A 1 211 ? -3.699 66.5 41.281 1 95.19 211 CYS A CA 1
ATOM 1680 C C . CYS A 1 211 ? -3.801 65.688 40 1 95.19 211 CYS A C 1
ATOM 1682 O O . CYS A 1 211 ? -4.156 64.5 40.031 1 95.19 211 CYS A O 1
ATOM 1684 N N . LYS A 1 212 ? -3.43 66.375 38.906 1 95.69 212 LYS A N 1
ATOM 1685 C CA . LYS A 1 212 ? -3.506 65.688 37.594 1 95.69 212 LYS A CA 1
ATOM 1686 C C . LYS A 1 212 ? -2.518 64.562 37.531 1 95.69 212 LYS A C 1
ATOM 1688 O O . LYS A 1 212 ? -2.846 63.469 37 1 95.69 212 LYS A O 1
ATOM 1693 N N . GLN A 1 213 ? -1.355 64.688 38.062 1 95.44 213 GLN A N 1
ATOM 1694 C CA . GLN A 1 213 ? -0.359 63.625 38.094 1 95.44 213 GLN A CA 1
ATOM 1695 C C . GLN A 1 213 ? -0.841 62.469 38.938 1 95.44 213 GLN A C 1
ATOM 1697 O O . GLN A 1 213 ? -0.704 61.312 38.531 1 95.44 213 GLN A O 1
ATOM 1702 N N . GLU A 1 214 ? -1.393 62.75 40.062 1 96.38 214 GLU A N 1
ATOM 1703 C CA . GLU A 1 214 ? -1.906 61.688 40.938 1 96.38 214 GLU A CA 1
ATOM 1704 C C . GLU A 1 214 ? -3.047 60.938 40.281 1 96.38 214 GLU A C 1
ATOM 1706 O O . GLU A 1 214 ? -3.139 59.719 40.406 1 96.38 214 GLU A O 1
ATOM 1711 N N . GLU A 1 215 ? -3.883 61.688 39.625 1 96.75 215 GLU A N 1
ATOM 1712 C CA . GLU A 1 215 ? -4.984 61.062 38.906 1 96.75 215 GLU A CA 1
ATOM 1713 C C . GLU A 1 215 ? -4.465 60.062 37.875 1 96.75 215 GLU A C 1
ATOM 1715 O O . GLU A 1 215 ? -4.957 58.938 37.781 1 96.75 215 GLU A O 1
ATOM 1720 N N . LEU A 1 216 ? -3.459 60.438 37.125 1 97.12 216 LEU A N 1
ATOM 1721 C CA . LEU A 1 216 ? -2.869 59.594 36.125 1 97.12 216 LEU A CA 1
ATOM 1722 C C . LEU A 1 216 ? -2.229 58.375 36.75 1 97.12 216 LEU A C 1
ATOM 1724 O O . LEU A 1 216 ? -2.371 57.25 36.25 1 97.12 216 LEU A O 1
ATOM 1728 N N . GLN A 1 217 ? -1.587 58.531 37.844 1 96.5 217 GLN A N 1
ATOM 1729 C CA . GLN A 1 217 ? -0.947 57.406 38.531 1 96.5 217 GLN A CA 1
ATOM 1730 C C . GLN A 1 217 ? -1.982 56.406 39.062 1 96.5 217 GLN A C 1
ATOM 1732 O O . GLN A 1 217 ? -1.784 55.219 38.938 1 96.5 217 GLN A O 1
ATOM 1737 N N . ASN A 1 218 ? -3.039 56.938 39.594 1 97 218 ASN A N 1
ATOM 1738 C CA . ASN A 1 218 ? -4.109 56.062 40.062 1 97 218 ASN A CA 1
ATOM 1739 C C . ASN A 1 218 ? -4.719 55.25 38.938 1 97 218 ASN A C 1
ATOM 1741 O O . ASN A 1 218 ? -4.988 54.062 39.094 1 97 218 ASN A O 1
ATOM 1745 N N . MET A 1 219 ? -4.934 55.906 37.812 1 96.88 219 MET A N 1
ATOM 1746 C CA . MET A 1 219 ? -5.465 55.219 36.656 1 96.88 219 MET A CA 1
ATOM 1747 C C . MET A 1 219 ? -4.504 54.125 36.156 1 96.88 219 MET A C 1
ATOM 1749 O O . MET A 1 219 ? -4.934 53.062 35.75 1 96.88 219 MET A O 1
ATOM 1753 N N . SER A 1 220 ? -3.215 54.406 36.281 1 96.81 220 SER A N 1
ATOM 1754 C CA . SER A 1 220 ? -2.197 53.438 35.875 1 96.81 220 SER A CA 1
ATOM 1755 C C . SER A 1 220 ? -2.246 52.188 36.75 1 96.81 220 SER A C 1
ATOM 1757 O O . SER A 1 220 ? -2.117 51.062 36.25 1 96.81 220 SER A O 1
ATOM 1759 N N . VAL A 1 221 ? -2.457 52.375 38.062 1 96 221 VAL A N 1
ATOM 1760 C CA . VAL A 1 221 ? -2.551 51.25 39 1 96 221 VAL A CA 1
ATOM 1761 C C . VAL A 1 221 ? -3.785 50.406 38.688 1 96 221 VAL A C 1
ATOM 1763 O O . VAL A 1 221 ? -3.725 49.188 38.688 1 96 221 VAL A O 1
ATOM 1766 N N . GLU A 1 222 ? -4.898 51.062 38.344 1 95.69 222 GLU A N 1
ATOM 1767 C CA . GLU A 1 222 ? -6.121 50.344 37.969 1 95.69 222 GLU A CA 1
ATOM 1768 C C . GLU A 1 222 ? -5.91 49.562 36.688 1 95.69 222 GLU A C 1
ATOM 1770 O O . GLU A 1 222 ? -6.406 48.438 36.594 1 95.69 222 GLU A O 1
ATOM 1775 N N . LEU A 1 223 ? -5.176 50.094 35.781 1 96.19 223 LEU A N 1
ATOM 1776 C CA . LEU A 1 223 ? -4.895 49.406 34.531 1 96.19 223 LEU A CA 1
ATOM 1777 C C . LEU A 1 223 ? -4.023 48.188 34.75 1 96.19 223 LEU A C 1
ATOM 1779 O O . LEU A 1 223 ? -4.148 47.188 34.062 1 96.19 223 LEU A O 1
ATOM 1783 N N . LYS A 1 224 ? -3.125 48.25 35.75 1 95.44 224 LYS A N 1
ATOM 1784 C CA . LYS A 1 224 ? -2.289 47.094 36.094 1 95.44 224 LYS A CA 1
ATOM 1785 C C . LYS A 1 224 ? -3.139 45.906 36.5 1 95.44 224 LYS A C 1
ATOM 1787 O O . LYS A 1 224 ? -2.867 44.781 36.125 1 95.44 224 LYS A O 1
ATOM 1792 N N . GLU A 1 225 ? -4.168 46.188 37.281 1 94.75 225 GLU A N 1
ATOM 1793 C CA . GLU A 1 225 ? -5.086 45.125 37.688 1 94.75 225 GLU A CA 1
ATOM 1794 C C . GLU A 1 225 ? -5.844 44.531 36.5 1 94.75 225 GLU A C 1
ATOM 1796 O O . GLU A 1 225 ? -6.004 43.312 36.375 1 94.75 225 GLU A O 1
ATOM 1801 N N . LYS A 1 226 ? -6.266 45.438 35.688 1 95.19 226 LYS A N 1
ATOM 1802 C CA . LYS A 1 226 ? -6.957 45 34.469 1 95.19 226 LYS A CA 1
ATOM 1803 C C . LYS A 1 226 ? -6.035 44.188 33.562 1 95.19 226 LYS A C 1
ATOM 1805 O O . LYS A 1 226 ? -6.469 43.219 32.938 1 95.19 226 LYS A O 1
ATOM 1810 N N . LYS A 1 227 ? -4.766 44.531 33.531 1 96.5 227 LYS A N 1
ATOM 1811 C CA . LYS A 1 227 ? -3.77 43.812 32.75 1 96.5 227 LYS A CA 1
ATOM 1812 C C . LYS A 1 227 ? -3.682 42.344 33.188 1 96.5 227 LYS A C 1
ATOM 1814 O O . LYS A 1 227 ? -3.621 41.438 32.375 1 96.5 227 LYS A O 1
ATOM 1819 N N . ASN A 1 228 ? -3.744 42.125 34.5 1 95.88 228 ASN A N 1
ATOM 1820 C CA . ASN A 1 228 ? -3.689 40.781 35.062 1 95.88 228 ASN A CA 1
ATOM 1821 C C . ASN A 1 228 ? -4.875 39.938 34.594 1 95.88 228 ASN A C 1
ATOM 1823 O O . ASN A 1 228 ? -4.707 38.75 34.25 1 95.88 228 ASN A O 1
ATOM 1827 N N . THR A 1 229 ? -6.055 40.531 34.594 1 95 229 THR A N 1
ATOM 1828 C CA . THR A 1 229 ? -7.254 39.844 34.125 1 95 229 THR A CA 1
ATOM 1829 C C . THR A 1 229 ? -7.148 39.469 32.656 1 95 229 THR A C 1
ATOM 1831 O O . THR A 1 229 ? -7.488 38.344 32.25 1 95 229 THR A O 1
ATOM 1834 N N . TYR A 1 230 ? -6.609 40.375 31.844 1 96.44 230 TYR A N 1
ATOM 1835 C CA . TYR A 1 230 ? -6.449 40.125 30.406 1 96.44 230 TYR A CA 1
ATOM 1836 C C . TYR A 1 230 ? -5.383 39.062 30.156 1 96.44 230 TYR A C 1
ATOM 1838 O O . TYR A 1 230 ? -5.508 38.25 29.25 1 96.44 230 TYR A O 1
ATOM 1846 N N . ASP A 1 231 ? -4.371 39.094 31 1 96.38 231 ASP A N 1
ATOM 1847 C CA . ASP A 1 231 ? -3.34 38.094 30.906 1 96.38 231 ASP A CA 1
ATOM 1848 C C . ASP A 1 231 ? -3.924 36.688 31.172 1 96.38 231 ASP A C 1
ATOM 1850 O O . ASP A 1 231 ? -3.598 35.719 30.469 1 96.38 231 ASP A O 1
ATOM 1854 N N . GLU A 1 232 ? -4.773 36.562 32.156 1 95 232 GLU A N 1
ATOM 1855 C CA . GLU A 1 232 ? -5.43 35.281 32.469 1 95 232 GLU A CA 1
ATOM 1856 C C . GLU A 1 232 ? -6.324 34.844 31.297 1 95 232 GLU A C 1
ATOM 1858 O O . GLU A 1 232 ? -6.316 33.656 30.938 1 95 232 GLU A O 1
ATOM 1863 N N . THR A 1 233 ? -7.078 35.75 30.797 1 94.94 233 THR A N 1
ATOM 1864 C CA . THR A 1 233 ? -7.941 35.438 29.656 1 94.94 233 THR A CA 1
ATOM 1865 C C . THR A 1 233 ? -7.117 35 28.453 1 94.94 233 THR A C 1
ATOM 1867 O O . THR A 1 233 ? -7.465 34 27.797 1 94.94 233 THR A O 1
ATOM 1870 N N . TYR A 1 234 ? -5.992 35.688 28.219 1 96.12 234 TYR A N 1
ATOM 1871 C CA . TYR A 1 234 ? -5.109 35.312 27.109 1 96.12 234 TYR A CA 1
ATOM 1872 C C . TYR A 1 234 ? -4.582 33.906 27.266 1 96.12 234 TYR A C 1
ATOM 1874 O O . TYR A 1 234 ? -4.625 33.125 26.328 1 96.12 234 TYR A O 1
ATOM 1882 N N . SER A 1 235 ? -4.148 33.562 28.453 1 96.06 235 SER A N 1
ATOM 1883 C CA . SER A 1 235 ? -3.625 32.25 28.734 1 96.06 235 SER A CA 1
ATOM 1884 C C . SER A 1 235 ? -4.699 31.172 28.547 1 96.06 235 SER A C 1
ATOM 1886 O O . SER A 1 235 ? -4.422 30.094 28.031 1 96.06 235 SER A O 1
ATOM 1888 N N . SER A 1 236 ? -5.922 31.453 28.984 1 94.94 236 SER A N 1
ATOM 1889 C CA . SER A 1 236 ? -7.027 30.516 28.828 1 94.94 236 SER A CA 1
ATOM 1890 C C . SER A 1 236 ? -7.352 30.281 27.359 1 94.94 236 SER A C 1
ATOM 1892 O O . SER A 1 236 ? -7.625 29.141 26.953 1 94.94 236 SER A O 1
ATOM 1894 N N . LEU A 1 237 ? -7.312 31.359 26.578 1 94.94 237 LEU A N 1
ATOM 1895 C CA . LEU A 1 237 ? -7.562 31.234 25.156 1 94.94 237 LEU A CA 1
ATOM 1896 C C . LEU A 1 237 ? -6.469 30.422 24.469 1 94.94 237 LEU A C 1
ATOM 1898 O O . LEU A 1 237 ? -6.754 29.594 23.609 1 94.94 237 LEU A O 1
ATOM 1902 N N . GLU A 1 238 ? -5.27 30.625 24.906 1 95.56 238 GLU A N 1
ATOM 1903 C CA . GLU A 1 238 ? -4.152 29.844 24.375 1 95.56 238 GLU A CA 1
ATOM 1904 C C . GLU A 1 238 ? -4.32 28.359 24.688 1 95.56 238 GLU A C 1
ATOM 1906 O O . GLU A 1 238 ? -4.047 27.516 23.844 1 95.56 238 GLU A O 1
ATOM 1911 N N . LYS A 1 239 ? -4.699 28.078 25.891 1 95.06 239 LYS A N 1
ATOM 1912 C CA . LYS A 1 239 ? -4.934 26.688 26.281 1 95.06 239 LYS A CA 1
ATOM 1913 C C . LYS A 1 239 ? -6.043 26.062 25.438 1 95.06 239 LYS A C 1
ATOM 1915 O O . LYS A 1 239 ? -5.953 24.891 25.047 1 95.06 239 LYS A O 1
ATOM 1920 N N . LEU A 1 240 ? -7.078 26.812 25.156 1 93.44 240 LEU A N 1
ATOM 1921 C CA . LEU A 1 240 ? -8.188 26.328 24.344 1 93.44 240 LEU A CA 1
ATOM 1922 C C . LEU A 1 240 ? -7.715 25.938 22.953 1 93.44 240 LEU A C 1
ATOM 1924 O O . LEU A 1 240 ? -8.109 24.906 22.422 1 93.44 240 LEU A O 1
ATOM 1928 N N . VAL A 1 241 ? -6.82 26.75 22.359 1 95 241 VAL A N 1
ATOM 1929 C CA . VAL A 1 241 ? -6.273 26.453 21.031 1 95 241 VAL A CA 1
ATOM 1930 C C . VAL A 1 241 ? -5.477 25.156 21.078 1 95 241 VAL A C 1
ATOM 1932 O O . VAL A 1 241 ? -5.594 24.312 20.188 1 95 241 VAL A O 1
ATOM 1935 N N . ARG A 1 242 ? -4.695 24.953 22.125 1 95.69 242 ARG A N 1
ATOM 1936 C CA . ARG A 1 242 ? -3.912 23.734 22.297 1 95.69 242 ARG A CA 1
ATOM 1937 C C . ARG A 1 242 ? -4.816 22.516 22.438 1 95.69 242 ARG A C 1
ATOM 1939 O O . ARG A 1 242 ? -4.543 21.453 21.859 1 95.69 242 ARG A O 1
ATOM 1946 N N . ASP A 1 243 ? -5.883 22.656 23.188 1 94.06 243 ASP A N 1
ATOM 1947 C CA . ASP A 1 243 ? -6.836 21.562 23.359 1 94.06 243 ASP A CA 1
ATOM 1948 C C . ASP A 1 243 ? -7.508 21.203 22.047 1 94.06 243 ASP A C 1
ATOM 1950 O O . ASP A 1 243 ? -7.715 20.016 21.75 1 94.06 243 ASP A O 1
ATOM 1954 N N . MET A 1 244 ? -7.844 22.234 21.281 1 93.75 244 MET A N 1
ATOM 1955 C CA . MET A 1 244 ? -8.469 22.016 19.984 1 93.75 244 MET A CA 1
ATOM 1956 C C . MET A 1 244 ? -7.52 21.281 19.047 1 93.75 244 MET A C 1
ATOM 1958 O O . MET A 1 244 ? -7.938 20.391 18.297 1 93.75 244 MET A O 1
ATOM 1962 N N . GLU A 1 245 ? -6.258 21.625 19.062 1 95.12 245 GLU A N 1
ATOM 1963 C CA . GLU A 1 245 ? -5.246 20.953 18.266 1 95.12 245 GLU A CA 1
ATOM 1964 C C . GLU A 1 245 ? -5.098 19.5 18.672 1 95.12 245 GLU A C 1
ATOM 1966 O O . GLU A 1 245 ? -4.98 18.609 17.812 1 95.12 245 GLU A O 1
ATOM 1971 N N . GLN A 1 246 ? -5.082 19.234 19.953 1 95.69 246 GLN A N 1
ATOM 1972 C CA . GLN A 1 246 ? -4.973 17.859 20.453 1 95.69 246 GLN A CA 1
ATOM 1973 C C . GLN A 1 246 ? -6.16 17.016 20 1 95.69 246 GLN A C 1
ATOM 1975 O O . GLN A 1 246 ? -5.988 15.875 19.562 1 95.69 246 GLN A O 1
ATOM 1980 N N . LEU A 1 247 ? -7.375 17.531 20.094 1 94.31 247 LEU A N 1
ATOM 1981 C CA . LEU A 1 247 ? -8.57 16.812 19.672 1 94.31 247 LEU A CA 1
ATOM 1982 C C . LEU A 1 247 ? -8.523 16.5 18.172 1 94.31 247 LEU A C 1
ATOM 1984 O O . LEU A 1 247 ? -8.898 15.406 17.75 1 94.31 247 LEU A O 1
ATOM 1988 N N . ARG A 1 248 ? -8.086 17.531 17.422 1 95.56 248 ARG A N 1
ATOM 1989 C CA . ARG A 1 248 ? -7.93 17.328 15.977 1 95.56 248 ARG A CA 1
ATOM 1990 C C . ARG A 1 248 ? -6.969 16.172 15.688 1 95.56 248 ARG A C 1
ATOM 1992 O O . ARG A 1 248 ? -7.266 15.305 14.867 1 95.56 248 ARG A O 1
ATOM 1999 N N . ASN A 1 249 ? -5.836 16.109 16.344 1 96.81 249 ASN A N 1
ATOM 2000 C CA . ASN A 1 249 ? -4.84 15.055 16.156 1 96.81 249 ASN A CA 1
ATOM 2001 C C . ASN A 1 249 ? -5.379 13.688 16.562 1 96.81 249 ASN A C 1
ATOM 2003 O O . ASN A 1 249 ? -5.156 12.695 15.859 1 96.81 249 ASN A O 1
ATOM 2007 N N . GLU A 1 250 ? -6.023 13.641 17.672 1 96 250 GLU A N 1
ATOM 2008 C CA . GLU A 1 250 ? -6.59 12.383 18.156 1 96 250 GLU A CA 1
ATOM 2009 C C . GLU A 1 250 ? -7.629 11.844 17.172 1 96 250 GLU A C 1
ATOM 2011 O O . GLU A 1 250 ? -7.656 10.641 16.891 1 96 250 GLU A O 1
ATOM 2016 N N . MET A 1 251 ? -8.484 12.719 16.656 1 96.06 251 MET A N 1
ATOM 2017 C CA . MET A 1 251 ? -9.516 12.289 15.711 1 96.06 251 MET A CA 1
ATOM 2018 C C . MET A 1 251 ? -8.891 11.844 14.391 1 96.06 251 MET A C 1
ATOM 2020 O O . MET A 1 251 ? -9.336 10.859 13.797 1 96.06 251 MET A O 1
ATOM 2024 N N . THR A 1 252 ? -7.918 12.617 13.93 1 97.25 252 THR A N 1
ATOM 2025 C CA . THR A 1 252 ? -7.207 12.242 12.711 1 97.25 252 THR A CA 1
ATOM 2026 C C . THR A 1 252 ? -6.598 10.844 12.844 1 97.25 252 THR A C 1
ATOM 2028 O O . THR A 1 252 ? -6.73 10.016 11.945 1 97.25 252 THR A O 1
ATOM 2031 N N . GLU A 1 253 ? -5.992 10.57 13.953 1 97.44 253 GLU A N 1
ATOM 2032 C CA . GLU A 1 253 ? -5.398 9.258 14.211 1 97.44 253 GLU A CA 1
ATOM 2033 C C . GLU A 1 253 ? -6.469 8.172 14.273 1 97.44 253 GLU A C 1
ATOM 2035 O O . GLU A 1 253 ? -6.27 7.07 13.75 1 97.44 253 GLU A O 1
ATOM 2040 N N . LEU A 1 254 ? -7.531 8.461 14.93 1 97.25 254 LEU A N 1
ATOM 2041 C CA . LEU A 1 254 ? -8.617 7.496 15.047 1 97.25 254 LEU A CA 1
ATOM 2042 C C . LEU A 1 254 ? -9.172 7.137 13.68 1 97.25 254 LEU A C 1
ATOM 2044 O O . LEU A 1 254 ? -9.422 5.961 13.391 1 97.25 254 LEU A O 1
ATOM 2048 N N . ILE A 1 255 ? -9.406 8.125 12.844 1 97.06 255 ILE A N 1
ATOM 2049 C CA . ILE A 1 255 ? -9.93 7.91 11.5 1 97.06 255 ILE A CA 1
ATOM 2050 C C . ILE A 1 255 ? -8.977 7.012 10.719 1 97.06 255 ILE A C 1
ATOM 2052 O O . ILE A 1 255 ? -9.398 6.031 10.102 1 97.06 255 ILE A O 1
ATOM 2056 N N . GLN A 1 256 ? -7.723 7.352 10.781 1 98 256 GLN A N 1
ATOM 2057 C CA . GLN A 1 256 ? -6.723 6.574 10.062 1 98 256 GLN A CA 1
ATOM 2058 C C . GLN A 1 256 ? -6.68 5.133 10.562 1 98 256 GLN A C 1
ATOM 2060 O O . GLN A 1 256 ? -6.613 4.195 9.773 1 98 256 GLN A O 1
ATOM 2065 N N . GLN A 1 257 ? -6.699 4.949 11.836 1 97.88 257 GLN A N 1
ATOM 2066 C CA . GLN A 1 257 ? -6.656 3.619 12.438 1 97.88 257 GLN A CA 1
ATOM 2067 C C . GLN A 1 257 ? -7.867 2.791 12.016 1 97.88 257 GLN A C 1
ATOM 2069 O O . GLN A 1 257 ? -7.727 1.628 11.633 1 97.88 257 GLN A O 1
ATOM 2074 N N . LYS A 1 258 ? -9.008 3.352 12.094 1 97.38 258 LYS A N 1
ATOM 2075 C CA . LYS A 1 258 ? -10.227 2.621 11.773 1 97.38 258 LYS A CA 1
ATOM 2076 C C . LYS A 1 258 ? -10.289 2.279 10.281 1 97.38 258 LYS A C 1
ATOM 2078 O O . LYS A 1 258 ? -10.711 1.184 9.914 1 97.38 258 LYS A O 1
ATOM 2083 N N . ILE A 1 259 ? -9.875 3.258 9.43 1 97.5 259 ILE A N 1
ATOM 2084 C CA . ILE A 1 259 ? -9.844 2.994 7.996 1 97.5 259 ILE A CA 1
ATOM 2085 C C . ILE A 1 259 ? -8.859 1.862 7.703 1 97.5 259 ILE A C 1
ATOM 2087 O O . ILE A 1 259 ? -9.172 0.95 6.934 1 97.5 259 ILE A O 1
ATOM 2091 N N . GLU A 1 260 ? -7.727 1.92 8.312 1 97.56 260 GLU A N 1
ATOM 2092 C CA . GLU A 1 260 ? -6.734 0.869 8.109 1 97.56 260 GLU A CA 1
ATOM 2093 C C . GLU A 1 260 ? -7.246 -0.479 8.609 1 97.56 260 GLU A C 1
ATOM 2095 O O . GLU A 1 260 ? -6.957 -1.519 8.016 1 97.56 260 GLU A O 1
ATOM 2100 N N . GLN A 1 261 ? -7.898 -0.479 9.719 1 97.06 261 GLN A N 1
ATOM 2101 C CA . GLN A 1 261 ? -8.492 -1.705 10.234 1 97.06 261 GLN A CA 1
ATOM 2102 C C . GLN A 1 261 ? -9.469 -2.311 9.227 1 97.06 261 GLN A C 1
ATOM 2104 O O . GLN A 1 261 ? -9.461 -3.521 9 1 97.06 261 GLN A O 1
ATOM 2109 N N . MET A 1 262 ? -10.289 -1.484 8.641 1 96.56 262 MET A N 1
ATOM 2110 C CA . MET A 1 262 ? -11.25 -1.939 7.637 1 96.56 262 MET A CA 1
ATOM 2111 C C . MET A 1 262 ? -10.539 -2.471 6.398 1 96.56 262 MET A C 1
ATOM 2113 O O . MET A 1 262 ? -10.922 -3.502 5.848 1 96.56 262 MET A O 1
ATOM 2117 N N . ILE A 1 263 ? -9.508 -1.768 6 1 97.06 263 ILE A N 1
ATOM 2118 C CA . ILE A 1 263 ? -8.742 -2.18 4.828 1 97.06 263 ILE A CA 1
ATOM 2119 C C . ILE A 1 263 ? -8.102 -3.539 5.086 1 97.06 263 ILE A C 1
ATOM 2121 O O . ILE A 1 263 ? -8.141 -4.426 4.23 1 97.06 263 ILE A O 1
ATOM 2125 N N . GLN A 1 264 ? -7.523 -3.688 6.277 1 97.56 264 GLN A N 1
ATOM 2126 C CA . GLN A 1 264 ? -6.906 -4.965 6.625 1 97.56 264 GLN A CA 1
ATOM 2127 C C . GLN A 1 264 ? -7.938 -6.09 6.633 1 97.56 264 GLN A C 1
ATOM 2129 O O . GLN A 1 264 ? -7.648 -7.203 6.191 1 97.56 264 GLN A O 1
ATOM 2134 N N . TRP A 1 265 ? -9.07 -5.848 7.117 1 97.5 265 TRP A N 1
ATOM 2135 C CA . TRP A 1 265 ? -10.148 -6.832 7.125 1 97.5 265 TRP A CA 1
ATOM 2136 C C . TRP A 1 265 ? -10.531 -7.238 5.707 1 97.5 265 TRP A C 1
ATOM 2138 O O . TRP A 1 265 ? -10.703 -8.422 5.418 1 97.5 265 TRP A O 1
ATOM 2148 N N . LEU A 1 266 ? -10.648 -6.266 4.836 1 96.25 266 LEU A N 1
ATOM 2149 C CA . LEU A 1 266 ? -10.984 -6.531 3.441 1 96.25 266 LEU A CA 1
ATOM 2150 C C . LEU A 1 266 ? -9.898 -7.379 2.775 1 96.25 266 LEU A C 1
ATOM 2152 O O . LEU A 1 266 ? -10.211 -8.297 2.012 1 96.25 266 LEU A O 1
ATOM 2156 N N . ARG A 1 267 ? -8.68 -7.027 3.094 1 97.12 267 ARG A N 1
ATOM 2157 C CA . ARG A 1 267 ? -7.574 -7.797 2.533 1 97.12 267 ARG A CA 1
ATOM 2158 C C . ARG A 1 267 ? -7.625 -9.25 2.996 1 97.12 267 ARG A C 1
ATOM 2160 O O . ARG A 1 267 ? -7.375 -10.164 2.211 1 97.12 267 ARG A O 1
ATOM 2167 N N . GLU A 1 268 ? -7.93 -9.43 4.238 1 97.12 268 GLU A N 1
ATOM 2168 C CA . GLU A 1 268 ? -8.047 -10.789 4.77 1 97.12 268 GLU A CA 1
ATOM 2169 C C . GLU A 1 268 ? -9.203 -11.539 4.113 1 97.12 268 GLU A C 1
ATOM 2171 O O . GLU A 1 268 ? -9.07 -12.719 3.783 1 97.12 268 GLU A O 1
ATOM 2176 N N . LYS A 1 269 ? -10.281 -10.875 3.938 1 96.31 269 LYS A N 1
ATOM 2177 C CA . LYS A 1 269 ? -11.414 -11.477 3.236 1 96.31 269 LYS A CA 1
ATOM 2178 C C . LYS A 1 269 ? -11.031 -11.852 1.807 1 96.31 269 LYS A C 1
ATOM 2180 O O . LYS A 1 269 ? -11.406 -12.922 1.321 1 96.31 269 LYS A O 1
ATOM 2185 N N . GLY A 1 270 ? -10.344 -10.891 1.121 1 96.44 270 GLY A N 1
ATOM 2186 C CA . GLY A 1 270 ? -9.852 -11.18 -0.218 1 96.44 270 GLY A CA 1
ATOM 2187 C C . GLY A 1 270 ? -8.977 -12.414 -0.275 1 96.44 270 GLY A C 1
ATOM 2188 O O . GLY A 1 270 ? -9.133 -13.258 -1.163 1 96.44 270 GLY A O 1
ATOM 2189 N N . LYS A 1 271 ? -8.055 -12.562 0.691 1 97.5 271 LYS A N 1
ATOM 2190 C CA . LYS A 1 271 ? -7.203 -13.742 0.78 1 97.5 271 LYS A CA 1
ATOM 2191 C C . LYS A 1 271 ? -8.039 -15.008 0.971 1 97.5 271 LYS A C 1
ATOM 2193 O O . LYS A 1 271 ? -7.711 -16.062 0.432 1 97.5 271 LYS A O 1
ATOM 2198 N N . GLY A 1 272 ? -9.062 -14.852 1.798 1 97 272 GLY A N 1
ATOM 2199 C CA . GLY A 1 272 ? -9.961 -15.969 1.992 1 97 272 GLY A CA 1
ATOM 2200 C C . GLY A 1 272 ? -10.641 -16.422 0.711 1 97 272 GLY A C 1
ATOM 2201 O O . GLY A 1 272 ? -10.688 -17.625 0.412 1 97 272 GLY A O 1
ATOM 2202 N N . PHE A 1 273 ? -11.156 -15.523 -0.138 1 97.38 273 PHE A N 1
ATOM 2203 C CA . PHE A 1 273 ? -11.773 -15.828 -1.423 1 97.38 273 PHE A CA 1
ATOM 2204 C C . PHE A 1 273 ? -10.773 -16.5 -2.361 1 97.38 273 PHE A C 1
ATOM 2206 O O . PHE A 1 273 ? -11.109 -17.453 -3.049 1 97.38 273 PHE A O 1
ATOM 2213 N N . LEU A 1 274 ? -9.57 -15.953 -2.385 1 97.44 274 LEU A N 1
ATOM 2214 C CA . LEU A 1 274 ? -8.539 -16.5 -3.26 1 97.44 274 LEU A CA 1
ATOM 2215 C C . LEU A 1 274 ? -8.188 -17.922 -2.863 1 97.44 274 LEU A C 1
ATOM 2217 O O . LEU A 1 274 ? -7.996 -18.781 -3.729 1 97.44 274 LEU A O 1
ATOM 2221 N N . ALA A 1 275 ? -8.094 -18.156 -1.547 1 97.06 275 ALA A N 1
ATOM 2222 C CA . ALA A 1 275 ? -7.809 -19.5 -1.056 1 97.06 275 ALA A CA 1
ATOM 2223 C C . ALA A 1 275 ? -8.914 -20.484 -1.455 1 97.06 275 ALA A C 1
ATOM 2225 O O . ALA A 1 275 ? -8.633 -21.625 -1.824 1 97.06 275 ALA A O 1
ATOM 2226 N N . GLU A 1 276 ? -10.141 -20.031 -1.346 1 95.5 276 GLU A N 1
ATOM 2227 C CA . GLU A 1 276 ? -11.273 -20.875 -1.742 1 95.5 276 GLU A CA 1
ATOM 2228 C C . GLU A 1 276 ? -11.211 -21.203 -3.23 1 95.5 276 GLU A C 1
ATOM 2230 O O . GLU A 1 276 ? -11.453 -22.344 -3.625 1 95.5 276 GLU A O 1
ATOM 2235 N N . VAL A 1 277 ? -10.875 -20.203 -4.09 1 95.81 277 VAL A N 1
ATOM 2236 C CA . VAL A 1 277 ? -10.75 -20.406 -5.531 1 95.81 277 VAL A CA 1
ATOM 2237 C C . VAL A 1 277 ? -9.648 -21.422 -5.816 1 95.81 277 VAL A C 1
ATOM 2239 O O . VAL A 1 277 ? -9.836 -22.344 -6.617 1 95.81 277 VAL A O 1
ATOM 2242 N N . GLU A 1 278 ? -8.523 -21.266 -5.141 1 96.06 278 GLU A N 1
ATOM 2243 C CA . GLU A 1 278 ? -7.395 -22.172 -5.344 1 96.06 278 GLU A CA 1
ATOM 2244 C C . GLU A 1 278 ? -7.746 -23.594 -4.918 1 96.06 278 GLU A C 1
ATOM 2246 O O . GLU A 1 278 ? -7.395 -24.562 -5.605 1 96.06 278 GLU A O 1
ATOM 2251 N N . ALA A 1 279 ? -8.414 -23.766 -3.787 1 94.94 279 ALA A N 1
ATOM 2252 C CA . ALA A 1 279 ? -8.812 -25.094 -3.299 1 94.94 279 ALA A CA 1
ATOM 2253 C C . ALA A 1 279 ? -9.766 -25.766 -4.277 1 94.94 279 ALA A C 1
ATOM 2255 O O . ALA A 1 279 ? -9.602 -26.953 -4.598 1 94.94 279 ALA A O 1
ATOM 2256 N N . HIS A 1 280 ? -10.766 -24.984 -4.727 1 92.5 280 HIS A N 1
ATOM 2257 C CA . HIS A 1 280 ? -11.727 -25.5 -5.703 1 92.5 280 HIS A CA 1
ATOM 2258 C C . HIS A 1 280 ? -11.023 -25.906 -6.996 1 92.5 280 HIS A C 1
ATOM 2260 O O . HIS A 1 280 ? -11.281 -26.984 -7.527 1 92.5 280 HIS A O 1
ATOM 2266 N N . HIS A 1 281 ? -10.125 -25.062 -7.531 1 93.94 281 HIS A N 1
ATOM 2267 C CA . HIS A 1 281 ? -9.375 -25.328 -8.75 1 93.94 281 HIS A CA 1
ATOM 2268 C C . HIS A 1 281 ? -8.516 -26.578 -8.602 1 93.94 281 HIS A C 1
ATOM 2270 O O . HIS A 1 281 ? -8.516 -27.453 -9.477 1 93.94 281 HIS A O 1
ATOM 2276 N N . SER A 1 282 ? -7.762 -26.656 -7.5 1 95.19 282 SER A N 1
ATOM 2277 C CA . SER A 1 282 ? -6.871 -27.797 -7.262 1 95.19 282 SER A CA 1
ATOM 2278 C C . SER A 1 282 ? -7.641 -29.109 -7.238 1 95.19 282 SER A C 1
ATOM 2280 O O . SER A 1 282 ? -7.215 -30.094 -7.844 1 95.19 282 SER A O 1
ATOM 2282 N N . HIS A 1 283 ? -8.805 -29.156 -6.602 1 93.19 283 HIS A N 1
ATOM 2283 C CA . HIS A 1 283 ? -9.633 -30.359 -6.516 1 93.19 283 HIS A CA 1
ATOM 2284 C C . HIS A 1 283 ? -10.133 -30.781 -7.891 1 93.19 283 HIS A C 1
ATOM 2286 O O . HIS A 1 283 ? -10.031 -31.953 -8.266 1 93.19 283 HIS A O 1
ATOM 2292 N N . GLN A 1 284 ? -10.586 -29.844 -8.727 1 91.88 284 GLN A N 1
ATOM 2293 C CA . GLN A 1 284 ? -11.133 -30.125 -10.047 1 91.88 284 GLN A CA 1
ATOM 2294 C C . GLN A 1 284 ? -10.047 -30.609 -11 1 91.88 284 GLN A C 1
ATOM 2296 O O . GLN A 1 284 ? -10.242 -31.578 -11.742 1 91.88 284 GLN A O 1
ATOM 2301 N N . VAL A 1 285 ? -8.891 -29.938 -10.969 1 94.38 285 VAL A N 1
ATOM 2302 C CA . VAL A 1 285 ? -7.793 -30.281 -11.867 1 94.38 285 VAL A CA 1
ATOM 2303 C C . VAL A 1 285 ? -7.246 -31.656 -11.516 1 94.38 285 VAL A C 1
ATOM 2305 O O . VAL A 1 285 ? -6.875 -32.438 -12.398 1 94.38 285 VAL A O 1
ATOM 2308 N N . GLN A 1 286 ? -7.246 -32 -10.18 1 94.31 286 GLN A N 1
ATOM 2309 C CA . GLN A 1 286 ? -6.773 -33.312 -9.75 1 94.31 286 GLN A CA 1
ATOM 2310 C C . GLN A 1 286 ? -7.656 -34.438 -10.305 1 94.31 286 GLN A C 1
ATOM 2312 O O . GLN A 1 286 ? -7.156 -35.469 -10.75 1 94.31 286 GLN A O 1
ATOM 2317 N N . GLU A 1 287 ? -8.922 -34.25 -10.344 1 91.5 287 GLU A N 1
ATOM 2318 C CA . GLU A 1 287 ? -9.867 -35.219 -10.875 1 91.5 287 GLU A CA 1
ATOM 2319 C C . GLU A 1 287 ? -9.641 -35.438 -12.367 1 91.5 287 GLU A C 1
ATOM 2321 O O . GLU A 1 287 ? -9.586 -36.594 -12.82 1 91.5 287 GLU A O 1
ATOM 2326 N N . VAL A 1 288 ? -9.461 -34.375 -13.148 1 94.38 288 VAL A N 1
ATOM 2327 C CA . VAL A 1 288 ? -9.258 -34.5 -14.586 1 94.38 288 VAL A CA 1
ATOM 2328 C C . VAL A 1 288 ? -7.883 -35.094 -14.875 1 94.38 288 VAL A C 1
ATOM 2330 O O . VAL A 1 288 ? -7.734 -35.906 -15.797 1 94.38 288 VAL A O 1
ATOM 2333 N N . ASN A 1 289 ? -6.875 -34.719 -14.016 1 94.88 289 ASN A N 1
ATOM 2334 C CA . ASN A 1 289 ? -5.531 -35.25 -14.203 1 94.88 289 ASN A CA 1
ATOM 2335 C C . ASN A 1 289 ? -5.508 -36.781 -14.016 1 94.88 289 ASN A C 1
ATOM 2337 O O . ASN A 1 289 ? -4.762 -37.469 -14.703 1 94.88 289 ASN A O 1
ATOM 2341 N N . LYS A 1 290 ? -6.301 -37.281 -13.094 1 93.75 290 LYS A N 1
ATOM 2342 C CA . LYS A 1 290 ? -6.406 -38.719 -12.914 1 93.75 290 LYS A CA 1
ATOM 2343 C C . LYS A 1 290 ? -6.93 -39.406 -14.18 1 93.75 290 LYS A C 1
ATOM 2345 O O . LYS A 1 290 ? -6.387 -40.406 -14.617 1 93.75 290 LYS A O 1
ATOM 2350 N N . LYS A 1 291 ? -7.906 -38.781 -14.773 1 94.31 291 LYS A N 1
ATOM 2351 C CA . LYS A 1 291 ? -8.469 -39.344 -16 1 94.31 291 LYS A CA 1
ATOM 2352 C C . LYS A 1 291 ? -7.469 -39.25 -17.156 1 94.31 291 LYS A C 1
ATOM 2354 O O . LYS A 1 291 ? -7.391 -40.125 -18 1 94.31 291 LYS A O 1
ATOM 2359 N N . LEU A 1 292 ? -6.676 -38.094 -17.188 1 95.38 292 LEU A N 1
ATOM 2360 C CA . LEU A 1 292 ? -5.633 -37.938 -18.203 1 95.38 292 LEU A CA 1
ATOM 2361 C C . LEU A 1 292 ? -4.582 -39.031 -18.094 1 95.38 292 LEU A C 1
ATOM 2363 O O . LEU A 1 292 ? -4.18 -39.625 -19.094 1 95.38 292 LEU A O 1
ATOM 2367 N N . GLN A 1 293 ? -4.227 -39.344 -16.859 1 94.62 293 GLN A N 1
ATOM 2368 C CA . GLN A 1 293 ? -3.223 -40.375 -16.609 1 94.62 293 GLN A CA 1
ATOM 2369 C C . GLN A 1 293 ? -3.729 -41.75 -17.047 1 94.62 293 GLN A C 1
ATOM 2371 O O . GLN A 1 293 ? -2.994 -42.531 -17.672 1 94.62 293 GLN A O 1
ATOM 2376 N N . GLU A 1 294 ? -4.938 -42.031 -16.766 1 93.75 294 GLU A N 1
ATOM 2377 C CA . GLU A 1 294 ? -5.539 -43.281 -17.156 1 93.75 294 GLU A CA 1
ATOM 2378 C C . GLU A 1 294 ? -5.613 -43.406 -18.672 1 93.75 294 GLU A C 1
ATOM 2380 O O . GLU A 1 294 ? -5.27 -44.469 -19.234 1 93.75 294 GLU A O 1
ATOM 2385 N N . THR A 1 295 ? -6.105 -42.344 -19.297 1 96.12 295 THR A N 1
ATOM 2386 C CA . THR A 1 295 ? -6.211 -42.344 -20.75 1 96.12 295 THR A CA 1
ATOM 2387 C C . THR A 1 295 ? -4.84 -42.5 -21.391 1 96.12 295 THR A C 1
ATOM 2389 O O . THR A 1 295 ? -4.684 -43.281 -22.344 1 96.12 295 THR A O 1
ATOM 2392 N N . ASP A 1 296 ? -3.865 -41.781 -20.844 1 96.31 296 ASP A N 1
ATOM 2393 C CA . ASP A 1 296 ? -2.504 -41.875 -21.359 1 96.31 296 ASP A CA 1
ATOM 2394 C C . ASP A 1 296 ? -1.963 -43.312 -21.188 1 96.31 296 ASP A C 1
ATOM 2396 O O . ASP A 1 296 ? -1.267 -43.812 -22.062 1 96.31 296 ASP A O 1
ATOM 2400 N N . GLY A 1 297 ? -2.252 -43.969 -20.062 1 95.06 297 GLY A N 1
ATOM 2401 C CA . GLY A 1 297 ? -1.833 -45.344 -19.844 1 95.06 297 GLY A CA 1
ATOM 2402 C C . GLY A 1 297 ? -2.346 -46.281 -20.891 1 95.06 297 GLY A C 1
ATOM 2403 O O . GLY A 1 297 ? -1.588 -47.125 -21.406 1 95.06 297 GLY A O 1
ATOM 2404 N N . VAL A 1 298 ? -3.574 -46.156 -21.25 1 96.38 298 VAL A N 1
ATOM 2405 C CA . VAL A 1 298 ? -4.164 -47.031 -22.25 1 96.38 298 VAL A CA 1
ATOM 2406 C C . VAL A 1 298 ? -3.518 -46.75 -23.609 1 96.38 298 VAL A C 1
ATOM 2408 O O . VAL A 1 298 ? -3.225 -47.688 -24.359 1 96.38 298 VAL A O 1
ATOM 2411 N N . LEU A 1 299 ? -3.324 -45.438 -23.922 1 96.94 299 LEU A N 1
ATOM 2412 C CA . LEU A 1 299 ? -2.684 -45.062 -25.172 1 96.94 299 LEU A CA 1
ATOM 2413 C C . LEU A 1 299 ? -1.305 -45.719 -25.297 1 96.94 299 LEU A C 1
ATOM 2415 O O . LEU A 1 299 ? -0.949 -46.25 -26.344 1 96.94 299 LEU A O 1
ATOM 2419 N N . GLN A 1 300 ? -0.603 -45.656 -24.188 1 96.31 300 GLN A N 1
ATOM 2420 C CA . GLN A 1 300 ? 0.726 -46.281 -24.188 1 96.31 300 GLN A CA 1
ATOM 2421 C C . GLN A 1 300 ? 0.643 -47.781 -24.391 1 96.31 300 GLN A C 1
ATOM 2423 O O . GLN A 1 300 ? 1.459 -48.375 -25.109 1 96.31 300 GLN A O 1
ATOM 2428 N N . ARG A 1 301 ? -0.333 -48.438 -23.812 1 96 301 ARG A N 1
ATOM 2429 C CA . ARG A 1 301 ? -0.526 -49.875 -23.953 1 96 301 ARG A CA 1
ATOM 2430 C C . ARG A 1 301 ? -0.858 -50.219 -25.406 1 96 301 ARG A C 1
ATOM 2432 O O . ARG A 1 301 ? -0.343 -51.219 -25.938 1 96 301 ARG A O 1
ATOM 2439 N N . ILE A 1 302 ? -1.699 -49.438 -25.969 1 97.12 302 ILE A N 1
ATOM 2440 C CA . ILE A 1 302 ? -2.074 -49.688 -27.359 1 97.12 302 ILE A CA 1
ATOM 2441 C C . ILE A 1 302 ? -0.837 -49.594 -28.25 1 97.12 302 ILE A C 1
ATOM 2443 O O . ILE A 1 302 ? -0.601 -50.469 -29.078 1 97.12 302 ILE A O 1
ATOM 2447 N N . THR A 1 303 ? -0.073 -48.531 -28.047 1 95.94 303 THR A N 1
ATOM 2448 C CA . THR A 1 303 ? 1.132 -48.344 -28.844 1 95.94 303 THR A CA 1
ATOM 2449 C C . THR A 1 303 ? 2.094 -49.5 -28.688 1 95.94 303 THR A C 1
ATOM 2451 O O . THR A 1 303 ? 2.637 -50 -29.672 1 95.94 303 THR A O 1
ATOM 2454 N N . SER A 1 304 ? 2.26 -49.938 -27.422 1 95 304 SER A N 1
ATOM 2455 C CA . SER A 1 304 ? 3.143 -51.094 -27.156 1 95 304 SER A CA 1
ATOM 2456 C C . SER A 1 304 ? 2.625 -52.344 -27.828 1 95 304 SER A C 1
ATOM 2458 O O . SER A 1 304 ? 3.4 -53.125 -28.406 1 95 304 SER A O 1
ATOM 2460 N N . SER A 1 305 ? 1.363 -52.625 -27.797 1 96.44 305 SER A N 1
ATOM 2461 C CA . SER A 1 305 ? 0.745 -53.812 -28.406 1 96.44 305 SER A CA 1
ATOM 2462 C C . SER A 1 305 ? 0.936 -53.812 -29.922 1 96.44 305 SER A C 1
ATOM 2464 O O . SER A 1 305 ? 1.328 -54.844 -30.5 1 96.44 305 SER A O 1
ATOM 2466 N N . GLN A 1 306 ? 0.669 -52.688 -30.484 1 96.19 306 GLN A N 1
ATOM 2467 C CA . GLN A 1 306 ? 0.827 -52.562 -31.922 1 96.19 306 GLN A CA 1
ATOM 2468 C C . GLN A 1 306 ? 2.275 -52.812 -32.344 1 96.19 306 GLN A C 1
ATOM 2470 O O . GLN A 1 306 ? 2.535 -53.5 -33.312 1 96.19 306 GLN A O 1
ATOM 2475 N N . ARG A 1 307 ? 3.16 -52.25 -31.609 1 94 307 ARG A N 1
ATOM 2476 C CA . ARG A 1 307 ? 4.582 -52.406 -31.906 1 94 307 ARG A CA 1
ATOM 2477 C C . ARG A 1 307 ? 4.992 -53.875 -31.797 1 94 307 ARG A C 1
ATOM 2479 O O . ARG A 1 307 ? 5.695 -54.375 -32.688 1 94 307 ARG A O 1
ATOM 2486 N N . LEU A 1 308 ? 4.543 -54.531 -30.75 1 94.75 308 LEU A N 1
ATOM 2487 C CA . LEU A 1 308 ? 4.926 -55.938 -30.547 1 94.75 308 LEU A CA 1
ATOM 2488 C C . LEU A 1 308 ? 4.359 -56.812 -31.656 1 94.75 308 LEU A C 1
ATOM 2490 O O . LEU A 1 308 ? 5.051 -57.688 -32.156 1 94.75 308 LEU A O 1
ATOM 2494 N N . VAL A 1 309 ? 3.129 -56.594 -31.984 1 96 309 VAL A N 1
ATOM 2495 C CA . VAL A 1 309 ? 2.512 -57.375 -33.062 1 96 309 VAL A CA 1
ATOM 2496 C C . VAL A 1 309 ? 3.299 -57.188 -34.344 1 96 309 VAL A C 1
ATOM 2498 O O . VAL A 1 309 ? 3.553 -58.156 -35.094 1 96 309 VAL A O 1
ATOM 2501 N N . GLU A 1 310 ? 3.654 -55.969 -34.625 1 94.75 310 GLU A N 1
ATOM 2502 C CA . GLU A 1 310 ? 4.449 -55.688 -35.812 1 94.75 310 GLU A CA 1
ATOM 2503 C C . GLU A 1 310 ? 5.773 -56.438 -35.812 1 94.75 310 GLU A C 1
ATOM 2505 O O . GLU A 1 310 ? 6.172 -57.031 -36.812 1 94.75 310 GLU A O 1
ATOM 2510 N N . LYS A 1 311 ? 6.449 -56.438 -34.719 1 93.38 311 LYS A N 1
ATOM 2511 C CA . LYS A 1 311 ? 7.75 -57.094 -34.625 1 93.38 311 LYS A CA 1
ATOM 2512 C C . LYS A 1 311 ? 7.613 -58.625 -34.688 1 93.38 311 LYS A C 1
ATOM 2514 O O . LYS A 1 311 ? 8.469 -59.281 -35.281 1 93.38 311 LYS A O 1
ATOM 2519 N N . VAL A 1 312 ? 6.539 -59.156 -34.094 1 94.25 312 VAL A N 1
ATOM 2520 C CA . VAL A 1 312 ? 6.273 -60.594 -34.219 1 94.25 312 VAL A CA 1
ATOM 2521 C C . VAL A 1 312 ? 6.055 -60.969 -35.688 1 94.25 312 VAL A C 1
ATOM 2523 O O . VAL A 1 312 ? 6.57 -61.969 -36.156 1 94.25 312 VAL A O 1
ATOM 2526 N N . GLN A 1 313 ? 5.371 -60.156 -36.344 1 92.69 313 GLN A N 1
ATOM 2527 C CA . GLN A 1 313 ? 5.113 -60.375 -37.781 1 92.69 313 GLN A CA 1
ATOM 2528 C C . GLN A 1 313 ? 6.41 -60.375 -38.594 1 92.69 313 GLN A C 1
ATOM 2530 O O . GLN A 1 313 ? 6.59 -61.156 -39.5 1 92.69 313 GLN A O 1
ATOM 2535 N N . LEU A 1 314 ? 7.305 -59.562 -38.188 1 90 314 LEU A N 1
ATOM 2536 C CA . LEU A 1 314 ? 8.523 -59.344 -38.969 1 90 314 LEU A CA 1
ATOM 2537 C C . LEU A 1 314 ? 9.578 -60.375 -38.625 1 90 314 LEU A C 1
ATOM 2539 O O . LEU A 1 314 ? 10.297 -60.875 -39.5 1 90 314 LEU A O 1
ATOM 2543 N N . TYR A 1 315 ? 9.648 -60.719 -37.312 1 91.31 315 TYR A N 1
ATOM 2544 C CA . TYR A 1 315 ? 10.875 -61.375 -36.906 1 91.31 315 TYR A CA 1
ATOM 2545 C C . TYR A 1 315 ? 10.578 -62.719 -36.281 1 91.31 315 TYR A C 1
ATOM 2547 O O . TYR A 1 315 ? 11.477 -63.562 -36.125 1 91.31 315 TYR A O 1
ATOM 2555 N N . ALA A 1 316 ? 9.383 -63.031 -35.875 1 91 316 ALA A N 1
ATOM 2556 C CA . ALA A 1 316 ? 9.102 -64.25 -35.094 1 91 316 ALA A CA 1
ATOM 2557 C C . ALA A 1 316 ? 9.086 -65.5 -36 1 91 316 ALA A C 1
ATOM 2559 O O . ALA A 1 316 ? 8.625 -65.438 -37.156 1 91 316 ALA A O 1
ATOM 2560 N N . SER A 1 317 ? 9.617 -66.625 -35.5 1 87.69 317 SER A N 1
ATOM 2561 C CA . SER A 1 317 ? 9.453 -67.875 -36.156 1 87.69 317 SER A CA 1
ATOM 2562 C C . SER A 1 317 ? 8.039 -68.438 -35.969 1 87.69 317 SER A C 1
ATOM 2564 O O . SER A 1 317 ? 7.273 -67.938 -35.156 1 87.69 317 SER A O 1
ATOM 2566 N N . GLY A 1 318 ? 7.699 -69.438 -36.781 1 86.19 318 GLY A N 1
ATOM 2567 C CA . GLY A 1 318 ? 6.387 -70 -36.656 1 86.19 318 GLY A CA 1
ATOM 2568 C C . GLY A 1 318 ? 6.109 -70.562 -35.25 1 86.19 318 GLY A C 1
ATOM 2569 O O . GLY A 1 318 ? 5.02 -70.312 -34.719 1 86.19 318 GLY A O 1
ATOM 2570 N N . GLN A 1 319 ? 7.125 -71.125 -34.656 1 84 319 GLN A N 1
ATOM 2571 C CA . GLN A 1 319 ? 6.984 -71.688 -33.312 1 84 319 GLN A CA 1
ATOM 2572 C C . GLN A 1 319 ? 6.754 -70.562 -32.281 1 84 319 GLN A C 1
ATOM 2574 O O . GLN A 1 319 ? 5.914 -70.688 -31.406 1 84 319 GLN A O 1
ATOM 2579 N N . GLU A 1 320 ? 7.484 -69.5 -32.531 1 88.19 320 GLU A N 1
ATOM 2580 C CA . GLU A 1 320 ? 7.363 -68.375 -31.609 1 88.19 320 GLU A CA 1
ATOM 2581 C C . GLU A 1 320 ? 5.988 -67.75 -31.719 1 88.19 320 GLU A C 1
ATOM 2583 O O . GLU A 1 320 ? 5.422 -67.312 -30.719 1 88.19 320 GLU A O 1
ATOM 2588 N N . VAL A 1 321 ? 5.469 -67.688 -32.875 1 91.81 321 VAL A N 1
ATOM 2589 C CA . VAL A 1 321 ? 4.133 -67.125 -33.094 1 91.81 321 VAL A CA 1
ATOM 2590 C C . VAL A 1 321 ? 3.105 -67.938 -32.344 1 91.81 321 VAL A C 1
ATOM 2592 O O . VAL A 1 321 ? 2.254 -67.438 -31.625 1 91.81 321 VAL A O 1
ATOM 2595 N N . LEU A 1 322 ? 3.27 -69.25 -32.438 1 89.44 322 LEU A N 1
ATOM 2596 C CA . LEU A 1 322 ? 2.328 -70.125 -31.766 1 89.44 322 LEU A CA 1
ATOM 2597 C C . LEU A 1 322 ? 2.426 -70 -30.25 1 89.44 322 LEU A C 1
ATOM 2599 O O . LEU A 1 322 ? 1.412 -70.062 -29.562 1 89.44 322 LEU A O 1
ATOM 2603 N N . GLU A 1 323 ? 3.607 -69.812 -29.781 1 85.88 323 GLU A N 1
ATOM 2604 C CA . GLU A 1 323 ? 3.85 -69.688 -28.344 1 85.88 323 GLU A CA 1
ATOM 2605 C C . GLU A 1 323 ? 3.367 -68.375 -27.766 1 85.88 323 GLU A C 1
ATOM 2607 O O . GLU A 1 323 ? 2.816 -68.375 -26.672 1 85.88 323 GLU A O 1
ATOM 2612 N N . MET A 1 324 ? 3.5 -67.312 -28.547 1 90.12 324 MET A N 1
ATOM 2613 C CA . MET A 1 324 ? 3.213 -65.938 -28.047 1 90.12 324 MET A CA 1
ATOM 2614 C C . MET A 1 324 ? 1.742 -65.625 -28.234 1 90.12 324 MET A C 1
ATOM 2616 O O . MET A 1 324 ? 1.196 -64.75 -27.516 1 90.12 324 MET A O 1
ATOM 2620 N N . HIS A 1 325 ? 1.149 -66.25 -29.234 1 92.56 325 HIS A N 1
ATOM 2621 C CA . HIS A 1 325 ? -0.169 -65.812 -29.703 1 92.56 325 HIS A CA 1
ATOM 2622 C C . HIS A 1 325 ? -1.182 -65.812 -28.562 1 92.56 325 HIS A C 1
ATOM 2624 O O . HIS A 1 325 ? -1.903 -64.812 -28.406 1 92.56 325 HIS A O 1
ATOM 2630 N N . PRO A 1 326 ? -1.238 -66.812 -27.688 1 89.81 326 PRO A N 1
ATOM 2631 C CA . PRO A 1 326 ? -2.258 -66.812 -26.641 1 89.81 326 PRO A CA 1
ATOM 2632 C C . PRO A 1 326 ? -2.098 -65.625 -25.703 1 89.81 326 PRO A C 1
ATOM 2634 O O . PRO A 1 326 ? -3.086 -65 -25.328 1 89.81 326 PRO A O 1
ATOM 2637 N N . PHE A 1 327 ? -0.926 -65.25 -25.391 1 90.62 327 PHE A N 1
ATOM 2638 C CA . PHE A 1 327 ? -0.644 -64.188 -24.469 1 90.62 327 PHE A CA 1
ATOM 2639 C C . PHE A 1 327 ? -0.973 -62.812 -25.094 1 90.62 327 PHE A C 1
ATOM 2641 O O . PHE A 1 327 ? -1.626 -61.969 -24.484 1 90.62 327 PHE A O 1
ATOM 2648 N N . LEU A 1 328 ? -0.49 -62.656 -26.312 1 93.94 328 LEU A N 1
ATOM 2649 C CA . LEU A 1 328 ? -0.76 -61.406 -27.031 1 93.94 328 LEU A CA 1
ATOM 2650 C C . LEU A 1 328 ? -2.26 -61.219 -27.219 1 93.94 328 LEU A C 1
ATOM 2652 O O . LEU A 1 328 ? -2.771 -60.094 -27 1 93.94 328 LEU A O 1
ATOM 2656 N N . LYS A 1 329 ? -2.9 -62.281 -27.594 1 94.25 329 LYS A N 1
ATOM 2657 C CA . LYS A 1 329 ? -4.344 -62.219 -27.797 1 94.25 329 LYS A CA 1
ATOM 2658 C C . LYS A 1 329 ? -5.07 -61.844 -26.516 1 94.25 329 LYS A C 1
ATOM 2660 O O . LYS A 1 329 ? -5.941 -60.969 -26.531 1 94.25 329 LYS A O 1
ATOM 2665 N N . MET A 1 330 ? -4.703 -62.406 -25.469 1 91.5 330 MET A N 1
ATOM 2666 C CA . MET A 1 330 ? -5.34 -62.125 -24.188 1 91.5 330 MET A CA 1
ATOM 2667 C C . MET A 1 330 ? -5.16 -60.656 -23.812 1 91.5 330 MET A C 1
ATOM 2669 O O . MET A 1 330 ? -6.113 -60 -23.391 1 91.5 330 MET A O 1
ATOM 2673 N N . SER A 1 331 ? -3.965 -60.156 -23.969 1 93.06 331 SER A N 1
ATOM 2674 C CA . SER A 1 331 ? -3.662 -58.75 -23.641 1 93.06 331 SER A CA 1
ATOM 2675 C C . SER A 1 331 ? -4.477 -57.812 -24.5 1 93.06 331 SER A C 1
ATOM 2677 O O . SER A 1 331 ? -5.051 -56.844 -24 1 93.06 331 SER A O 1
ATOM 2679 N N . MET A 1 332 ? -4.578 -58.094 -25.75 1 95 332 MET A N 1
ATOM 2680 C CA . MET A 1 332 ? -5.246 -57.188 -26.688 1 95 332 MET A CA 1
ATOM 2681 C C . MET A 1 332 ? -6.762 -57.25 -26.516 1 95 332 MET A C 1
ATOM 2683 O O . MET A 1 332 ? -7.449 -56.25 -26.688 1 95 332 MET A O 1
ATOM 2687 N N . VAL A 1 333 ? -7.254 -58.438 -26.141 1 94.38 333 VAL A N 1
ATOM 2688 C CA . VAL A 1 333 ? -8.68 -58.562 -25.859 1 94.38 333 VAL A CA 1
ATOM 2689 C C . VAL A 1 333 ? -9.039 -57.719 -24.641 1 94.38 333 VAL A C 1
ATOM 2691 O O . VAL A 1 333 ? -10.062 -57.031 -24.625 1 94.38 333 VAL A O 1
ATOM 2694 N N . ASP A 1 334 ? -8.219 -57.781 -23.656 1 92.19 334 ASP A N 1
ATOM 2695 C CA . ASP A 1 334 ? -8.406 -56.969 -22.453 1 92.19 334 ASP A CA 1
ATOM 2696 C C . ASP A 1 334 ? -8.43 -55.469 -22.797 1 92.19 334 ASP A C 1
ATOM 2698 O O . ASP A 1 334 ? -9.266 -54.719 -22.281 1 92.19 334 ASP A O 1
ATOM 2702 N N . LEU A 1 335 ? -7.512 -55.094 -23.656 1 92.75 335 LEU A N 1
ATOM 2703 C CA . LEU A 1 335 ? -7.41 -53.688 -24.094 1 92.75 335 LEU A CA 1
ATOM 2704 C C . LEU A 1 335 ? -8.648 -53.281 -24.875 1 92.75 335 LEU A C 1
ATOM 2706 O O . LEU A 1 335 ? -9.148 -52.156 -24.703 1 92.75 335 LEU A O 1
ATOM 2710 N N . LYS A 1 336 ? -9.172 -54.125 -25.641 1 92.62 336 LYS A N 1
ATOM 2711 C CA . LYS A 1 336 ? -10.344 -53.875 -26.469 1 92.62 336 LYS A CA 1
ATOM 2712 C C . LYS A 1 336 ? -11.586 -53.656 -25.594 1 92.62 336 LYS A C 1
ATOM 2714 O O . LYS A 1 336 ? -12.492 -52.906 -25.969 1 92.62 336 LYS A O 1
ATOM 2719 N N . LYS A 1 337 ? -11.617 -54.25 -24.422 1 92.12 337 LYS A N 1
ATOM 2720 C CA . LYS A 1 337 ? -12.766 -54.156 -23.531 1 92.12 337 LYS A CA 1
ATOM 2721 C C . LYS A 1 337 ? -12.797 -52.812 -22.812 1 92.12 337 LYS A C 1
ATOM 2723 O O . LYS A 1 337 ? -13.852 -52.375 -22.359 1 92.12 337 LYS A O 1
ATOM 2728 N N . LYS A 1 338 ? -11.727 -52.156 -22.797 1 91.75 338 LYS A N 1
ATOM 2729 C CA . LYS A 1 338 ? -11.664 -50.875 -22.094 1 91.75 338 LYS A CA 1
ATOM 2730 C C . LYS A 1 338 ? -12.328 -49.75 -22.906 1 91.75 338 LYS A C 1
ATOM 2732 O O . LYS A 1 338 ? -12.305 -49.781 -24.141 1 91.75 338 LYS A O 1
ATOM 2737 N N . GLN A 1 339 ? -13.008 -48.875 -22.203 1 90.56 339 GLN A N 1
ATOM 2738 C CA . GLN A 1 339 ? -13.664 -47.719 -22.812 1 90.56 339 GLN A CA 1
ATOM 2739 C C . GLN A 1 339 ? -13.148 -46.406 -22.234 1 90.56 339 GLN A C 1
ATOM 2741 O O . GLN A 1 339 ? -12.836 -46.344 -21.047 1 90.56 339 GLN A O 1
ATOM 2746 N N . PRO A 1 340 ? -12.984 -45.5 -23.234 1 88.19 340 PRO A N 1
ATOM 2747 C CA . PRO A 1 340 ? -12.508 -44.188 -22.719 1 88.19 340 PRO A CA 1
ATOM 2748 C C . PRO A 1 340 ? -13.492 -43.531 -21.766 1 88.19 340 PRO A C 1
ATOM 2750 O O . PRO A 1 340 ? -14.703 -43.781 -21.859 1 88.19 340 PRO A O 1
ATOM 2753 N N . SER A 1 341 ? -12.922 -42.938 -20.781 1 81.44 341 SER A N 1
ATOM 2754 C CA . SER A 1 341 ? -13.75 -42.188 -19.828 1 81.44 341 SER A CA 1
ATOM 2755 C C . SER A 1 341 ? -14.484 -41.031 -20.5 1 81.44 341 SER A C 1
ATOM 2757 O O . SER A 1 341 ? -13.969 -40.438 -21.453 1 81.44 341 SER A O 1
ATOM 2759 N N . SER A 1 342 ? -15.734 -40.812 -20.141 1 78.88 342 SER A N 1
ATOM 2760 C CA . SER A 1 342 ? -16.516 -39.719 -20.719 1 78.88 342 SER A CA 1
ATOM 2761 C C . SER A 1 342 ? -16.078 -38.375 -20.141 1 78.88 342 SER A C 1
ATOM 2763 O O . SER A 1 342 ? -15.883 -38.25 -18.922 1 78.88 342 SER A O 1
ATOM 2765 N N . VAL A 1 343 ? -15.781 -37.5 -21.078 1 80.06 343 VAL A N 1
ATOM 2766 C CA . VAL A 1 343 ? -15.461 -36.125 -20.703 1 80.06 343 VAL A CA 1
ATOM 2767 C C . VAL A 1 343 ? -16.734 -35.406 -20.266 1 80.06 343 VAL A C 1
ATOM 2769 O O . VAL A 1 343 ? -16.688 -34.5 -19.422 1 80.06 343 VAL A O 1
ATOM 2772 N N . ARG A 1 344 ? -17.953 -35.812 -20.828 1 76.94 344 ARG A N 1
ATOM 2773 C CA . ARG A 1 344 ? -19.234 -35.125 -20.656 1 76.94 344 ARG A CA 1
ATOM 2774 C C . ARG A 1 344 ? -19.672 -35.156 -19.188 1 76.94 344 ARG A C 1
ATOM 2776 O O . ARG A 1 344 ? -20.391 -34.25 -18.734 1 76.94 344 ARG A O 1
ATOM 2783 N N . GLY A 1 345 ? -19.047 -35.938 -18.281 1 73.19 345 GLY A N 1
ATOM 2784 C CA . GLY A 1 345 ? -19.5 -36.031 -16.906 1 73.19 345 GLY A CA 1
ATOM 2785 C C . GLY A 1 345 ? -18.719 -35.156 -15.938 1 73.19 345 GLY A C 1
ATOM 2786 O O . GLY A 1 345 ? -19.094 -35.031 -14.773 1 73.19 345 GLY A O 1
ATOM 2787 N N . ILE A 1 346 ? -17.75 -34.438 -16.516 1 80.25 346 ILE A N 1
ATOM 2788 C CA . ILE A 1 346 ? -16.953 -33.625 -15.617 1 80.25 346 ILE A CA 1
ATOM 2789 C C . ILE A 1 346 ? -17.531 -32.219 -15.57 1 80.25 346 ILE A C 1
ATOM 2791 O O . ILE A 1 346 ? -17.531 -31.484 -16.578 1 80.25 346 ILE A O 1
ATOM 2795 N N . GLU A 1 347 ? -18.328 -31.906 -14.523 1 76.25 347 GLU A N 1
ATOM 2796 C CA . GLU A 1 347 ? -18.953 -30.594 -14.352 1 76.25 347 GLU A CA 1
ATOM 2797 C C . GLU A 1 347 ? -17.938 -29.578 -13.844 1 76.25 347 GLU A C 1
ATOM 2799 O O . GLU A 1 347 ? -17.219 -29.828 -12.867 1 76.25 347 GLU A O 1
ATOM 2804 N N . MET A 1 348 ? -17.734 -28.609 -14.75 1 78.06 348 MET A N 1
ATOM 2805 C CA . MET A 1 348 ? -16.891 -27.5 -14.32 1 78.06 348 MET A CA 1
ATOM 2806 C C . MET A 1 348 ? -17.594 -26.641 -13.273 1 78.06 348 MET A C 1
ATOM 2808 O O . MET A 1 348 ? -18.672 -26.094 -13.539 1 78.06 348 MET A O 1
ATOM 2812 N N . ARG A 1 349 ? -17.234 -26.812 -12.008 1 76.5 349 ARG A N 1
ATOM 2813 C CA . ARG A 1 349 ? -17.812 -25.969 -10.961 1 76.5 349 ARG A CA 1
ATOM 2814 C C . ARG A 1 349 ? -17.453 -24.5 -11.164 1 76.5 349 ARG A C 1
ATOM 2816 O O . ARG A 1 349 ? -16.312 -24.172 -11.469 1 76.5 349 ARG A O 1
ATOM 2823 N N . THR A 1 350 ? -18.562 -23.734 -11.258 1 80.25 350 THR A N 1
ATOM 2824 C CA . THR A 1 350 ? -18.391 -22.297 -11.445 1 80.25 350 THR A CA 1
ATOM 2825 C C . THR A 1 350 ? -18.219 -21.594 -10.102 1 80.25 350 THR A C 1
ATOM 2827 O O . THR A 1 350 ? -18.453 -22.188 -9.047 1 80.25 350 THR A O 1
ATOM 2830 N N . PHE A 1 351 ? -17.547 -20.453 -10.156 1 89.62 351 PHE A N 1
ATOM 2831 C CA . PHE A 1 351 ? -17.297 -19.641 -8.961 1 89.62 351 PHE A CA 1
ATOM 2832 C C . PHE A 1 351 ? -18.469 -18.703 -8.688 1 89.62 351 PHE A C 1
ATOM 2834 O O . PHE A 1 351 ? -18.281 -17.609 -8.164 1 89.62 351 PHE A O 1
ATOM 2841 N N . LEU A 1 352 ? -19.734 -19.078 -8.992 1 89.56 352 LEU A N 1
ATOM 2842 C CA . LEU A 1 352 ? -20.906 -18.203 -8.906 1 89.56 352 LEU A CA 1
ATOM 2843 C C . LEU A 1 352 ? -21.172 -17.781 -7.461 1 89.56 352 LEU A C 1
ATOM 2845 O O . LEU A 1 352 ? -21.531 -16.641 -7.199 1 89.56 352 LEU A O 1
ATOM 2849 N N . GLU A 1 353 ? -20.969 -18.734 -6.539 1 89.94 353 GLU A N 1
ATOM 2850 C CA . GLU A 1 353 ? -21.203 -18.438 -5.129 1 89.94 353 GLU A CA 1
ATOM 2851 C C . GLU A 1 353 ? -20.203 -17.391 -4.625 1 89.94 353 GLU A C 1
ATOM 2853 O O . GLU A 1 353 ? -20.578 -16.469 -3.902 1 89.94 353 GLU A O 1
ATOM 2858 N N . ILE A 1 354 ? -18.938 -17.5 -5.043 1 93.69 354 ILE A N 1
ATOM 2859 C CA . ILE A 1 354 ? -17.906 -16.562 -4.633 1 93.69 354 ILE A CA 1
ATOM 2860 C C . ILE A 1 354 ? -18.188 -15.188 -5.234 1 93.69 354 ILE A C 1
ATOM 2862 O O . ILE A 1 354 ? -18.047 -14.172 -4.555 1 93.69 354 ILE A O 1
ATOM 2866 N N . GLU A 1 355 ? -18.625 -15.109 -6.461 1 93.62 355 GLU A N 1
ATOM 2867 C CA . GLU A 1 355 ? -18.969 -13.859 -7.129 1 93.62 355 GLU A CA 1
ATOM 2868 C C . GLU A 1 355 ? -20.109 -13.148 -6.422 1 93.62 355 GLU A C 1
ATOM 2870 O O . GLU A 1 355 ? -20.094 -11.93 -6.258 1 93.62 355 GLU A O 1
ATOM 2875 N N . ALA A 1 356 ? -21.094 -13.938 -6.039 1 93.5 356 ALA A N 1
ATOM 2876 C CA . ALA A 1 356 ? -22.266 -13.383 -5.344 1 93.5 356 ALA A CA 1
ATOM 2877 C C . ALA A 1 356 ? -21.859 -12.797 -3.992 1 93.5 356 ALA A C 1
ATOM 2879 O O . ALA A 1 356 ? -22.297 -11.703 -3.627 1 93.5 356 ALA A O 1
ATOM 2880 N N . GLN A 1 357 ? -21.016 -13.539 -3.256 1 93.69 357 GLN A N 1
ATOM 2881 C CA . GLN A 1 357 ? -20.531 -13.062 -1.965 1 93.69 357 GLN A CA 1
ATOM 2882 C C . GLN A 1 357 ? -19.703 -11.789 -2.125 1 93.69 357 GLN A C 1
ATOM 2884 O O . GLN A 1 357 ? -19.828 -10.852 -1.33 1 93.69 357 GLN A O 1
ATOM 2889 N N . LEU A 1 358 ? -18.906 -11.805 -3.174 1 94.81 358 LEU A N 1
ATOM 2890 C CA . LEU A 1 358 ? -18.062 -10.648 -3.457 1 94.81 358 LEU A CA 1
ATOM 2891 C C . LEU A 1 358 ? -18.906 -9.43 -3.793 1 94.81 358 LEU A C 1
ATOM 2893 O O . LEU A 1 358 ? -18.641 -8.32 -3.316 1 94.81 358 LEU A O 1
ATOM 2897 N N . GLN A 1 359 ? -19.938 -9.609 -4.602 1 94.44 359 GLN A N 1
ATOM 2898 C CA . GLN A 1 359 ? -20.828 -8.516 -4.969 1 94.44 359 GLN A CA 1
ATOM 2899 C C . GLN A 1 359 ? -21.594 -7.992 -3.756 1 94.44 359 GLN A C 1
ATOM 2901 O O . GLN A 1 359 ? -21.781 -6.781 -3.598 1 94.44 359 GLN A O 1
ATOM 2906 N N . THR A 1 360 ? -22.062 -8.883 -2.898 1 93.69 360 THR A N 1
ATOM 2907 C CA . THR A 1 360 ? -22.75 -8.492 -1.673 1 93.69 360 THR A CA 1
ATOM 2908 C C . THR A 1 360 ? -21.844 -7.668 -0.775 1 93.69 360 THR A C 1
ATOM 2910 O O . THR A 1 360 ? -22.266 -6.664 -0.202 1 93.69 360 THR A O 1
ATOM 2913 N N . LEU A 1 361 ? -20.594 -8.125 -0.63 1 94 361 LEU A N 1
ATOM 2914 C CA . LEU A 1 361 ? -19.609 -7.398 0.164 1 94 361 LEU A CA 1
ATOM 2915 C C . LEU A 1 361 ? -19.359 -6.008 -0.417 1 94 361 LEU A C 1
ATOM 2917 O O . LEU A 1 361 ? -19.328 -5.02 0.321 1 94 361 LEU A O 1
ATOM 2921 N N . LEU A 1 362 ? -19.219 -5.902 -1.733 1 95.25 362 LEU A N 1
ATOM 2922 C CA . LEU A 1 362 ? -19.016 -4.625 -2.398 1 95.25 362 LEU A CA 1
ATOM 2923 C C . LEU A 1 362 ? -20.172 -3.672 -2.139 1 95.25 362 LEU A C 1
ATOM 2925 O O . LEU A 1 362 ? -19.969 -2.5 -1.818 1 95.25 362 LEU A O 1
ATOM 2929 N N . ASP A 1 363 ? -21.391 -4.203 -2.258 1 92.75 363 ASP A N 1
ATOM 2930 C CA . ASP A 1 363 ? -22.578 -3.398 -2.029 1 92.75 363 ASP A CA 1
ATOM 2931 C C . ASP A 1 363 ? -22.656 -2.922 -0.58 1 92.75 363 ASP A C 1
ATOM 2933 O O . ASP A 1 363 ? -23.062 -1.788 -0.312 1 92.75 363 ASP A O 1
ATOM 2937 N N . ARG A 1 364 ? -22.297 -3.766 0.32 1 91.81 364 ARG A N 1
ATOM 2938 C CA . ARG A 1 364 ? -22.312 -3.428 1.739 1 91.81 364 ARG A CA 1
ATOM 2939 C C . ARG A 1 364 ? -21.297 -2.33 2.049 1 91.81 364 ARG A C 1
ATOM 2941 O O . ARG A 1 364 ? -21.594 -1.394 2.793 1 91.81 364 ARG A O 1
ATOM 2948 N N . VAL A 1 365 ? -20.125 -2.463 1.438 1 93.12 365 VAL A N 1
ATOM 2949 C CA . VAL A 1 365 ? -19.047 -1.528 1.713 1 93.12 365 VAL A CA 1
ATOM 2950 C C . VAL A 1 365 ? -19.344 -0.179 1.063 1 93.12 365 VAL A C 1
ATOM 2952 O O . VAL A 1 365 ? -19.125 0.872 1.672 1 93.12 365 VAL A O 1
ATOM 2955 N N . THR A 1 366 ? -19.938 -0.167 -0.174 1 89.69 366 THR A N 1
ATOM 2956 C CA . THR A 1 366 ? -20.078 1.072 -0.931 1 89.69 366 THR A CA 1
ATOM 2957 C C . THR A 1 366 ? -21.469 1.67 -0.73 1 89.69 366 THR A C 1
ATOM 2959 O O . THR A 1 366 ? -21.781 2.725 -1.286 1 89.69 366 THR A O 1
ATOM 2962 N N . LYS A 1 367 ? -22.391 0.976 -0.049 1 80.81 367 LYS A N 1
ATOM 2963 C CA . LYS A 1 367 ? -23.734 1.508 0.17 1 80.81 367 LYS A CA 1
ATOM 2964 C C . LYS A 1 367 ? -23.688 2.832 0.926 1 80.81 367 LYS A C 1
ATOM 2966 O O . LYS A 1 367 ? -23 2.949 1.938 1 80.81 367 LYS A O 1
ATOM 2971 N N . ASP A 1 368 ? -23.875 4.102 0.287 1 66.31 368 ASP A N 1
ATOM 2972 C CA . ASP A 1 368 ? -23.922 5.418 0.914 1 66.31 368 ASP A CA 1
ATOM 2973 C C . ASP A 1 368 ? -25.156 5.562 1.798 1 66.31 368 ASP A C 1
ATOM 2975 O O . ASP A 1 368 ? -26.281 5.383 1.332 1 66.31 368 ASP A O 1
ATOM 2979 N N . GLU A 1 369 ? -25.312 5.078 2.988 1 55.28 369 GLU A N 1
ATOM 2980 C CA . GLU A 1 369 ? -26.469 5.453 3.801 1 55.28 369 GLU A CA 1
ATOM 2981 C C . GLU A 1 369 ? -26.531 6.965 4.004 1 55.28 369 GLU A C 1
ATOM 2983 O O . GLU A 1 369 ? -25.625 7.555 4.602 1 55.28 369 GLU A O 1
ATOM 2988 N N . ASP A 1 370 ? -26.812 7.773 3.006 1 49.72 370 ASP A N 1
ATOM 2989 C CA . ASP A 1 370 ? -27.266 9.141 3.256 1 49.72 370 ASP A CA 1
ATOM 2990 C C . ASP A 1 370 ? -28.281 9.188 4.383 1 49.72 370 ASP A C 1
ATOM 2992 O O . ASP A 1 370 ? -29.469 9.469 4.145 1 49.72 370 ASP A O 1
ATOM 2996 N N . THR A 1 371 ? -28.406 8.32 5.219 1 43.94 371 THR A N 1
ATOM 2997 C CA . THR A 1 371 ? -29.484 8.555 6.184 1 43.94 371 THR A CA 1
ATOM 2998 C C . THR A 1 371 ? -29.203 9.805 7.012 1 43.94 371 THR A C 1
ATOM 3000 O O . THR A 1 371 ? -30.094 10.305 7.703 1 43.94 371 THR A O 1
ATOM 3003 N N . PHE A 1 372 ? -28 10.219 7.305 1 41.44 372 PHE A N 1
ATOM 3004 C CA . PHE A 1 372 ? -28 11.273 8.312 1 41.44 372 PHE A CA 1
ATOM 3005 C C . PHE A 1 372 ? -28.422 12.602 7.707 1 41.44 372 PHE A C 1
ATOM 3007 O O . PHE A 1 372 ? -28.688 13.57 8.43 1 41.44 372 PHE A O 1
ATOM 3014 N N . THR A 1 373 ? -28.359 12.922 6.504 1 38.03 373 THR A N 1
ATOM 3015 C CA . THR A 1 373 ? -28.844 14.266 6.215 1 38.03 373 THR A CA 1
ATOM 3016 C C . THR A 1 373 ? -30.359 14.344 6.406 1 38.03 373 THR A C 1
ATOM 3018 O O . THR A 1 373 ? -30.938 15.43 6.371 1 38.03 373 THR A O 1
ATOM 3021 N N . ARG A 1 374 ? -31.219 13.352 6.148 1 35.47 374 ARG A N 1
ATOM 3022 C CA . ARG A 1 374 ? -32.625 13.695 6.23 1 35.47 374 ARG A CA 1
ATOM 3023 C C . ARG A 1 374 ? -33.031 14 7.668 1 35.47 374 ARG A C 1
ATOM 3025 O O . ARG A 1 374 ? -34.188 14.398 7.926 1 35.47 374 ARG A O 1
ATOM 3032 N N . MET A 1 375 ? -32.406 13.406 8.617 1 32.91 375 MET A N 1
ATOM 3033 C CA . MET A 1 375 ? -33.031 13.766 9.891 1 32.91 375 MET A CA 1
ATOM 3034 C C . MET A 1 375 ? -32.5 15.109 10.391 1 32.91 375 MET A C 1
ATOM 3036 O O . MET A 1 375 ? -33 15.641 11.391 1 32.91 375 MET A O 1
ATOM 3040 N N . MET A 1 376 ? -31.359 15.727 9.891 1 29.67 376 MET A N 1
ATOM 3041 C CA . MET A 1 376 ? -31.344 17.109 10.359 1 29.67 376 MET A CA 1
ATOM 3042 C C . MET A 1 376 ? -31.984 18.047 9.336 1 29.67 376 MET A C 1
ATOM 3044 O O . MET A 1 376 ? -31.844 17.844 8.125 1 29.67 376 MET A O 1
ATOM 3048 N N . MET B 1 1 ? 26.047 -22.469 -68.188 1 27.73 1 MET B N 1
ATOM 3049 C CA . MET B 1 1 ? 26.562 -23.781 -67.75 1 27.73 1 MET B CA 1
ATOM 3050 C C . MET B 1 1 ? 26.266 -24.031 -66.312 1 27.73 1 MET B C 1
ATOM 3052 O O . MET B 1 1 ? 26.953 -23.531 -65.438 1 27.73 1 MET B O 1
ATOM 3056 N N . ASP B 1 2 ? 25 -23.922 -65.938 1 31.02 2 ASP B N 1
ATOM 3057 C CA . ASP B 1 2 ? 24.266 -23.969 -64.688 1 31.02 2 ASP B CA 1
ATOM 3058 C C . ASP B 1 2 ? 24.531 -25.281 -63.906 1 31.02 2 ASP B C 1
ATOM 3060 O O . ASP B 1 2 ? 24.234 -26.359 -64.438 1 31.02 2 ASP B O 1
ATOM 3064 N N . GLU B 1 3 ? 25.719 -25.25 -63.219 1 29.17 3 GLU B N 1
ATOM 3065 C CA . GLU B 1 3 ? 26.219 -26.406 -62.438 1 29.17 3 GLU B CA 1
ATOM 3066 C C . GLU B 1 3 ? 25.188 -26.875 -61.438 1 29.17 3 GLU B C 1
ATOM 3068 O O . GLU B 1 3 ? 24.703 -26.078 -60.625 1 29.17 3 GLU B O 1
ATOM 3073 N N . GLU B 1 4 ? 24.422 -27.844 -61.75 1 28.34 4 GLU B N 1
ATOM 3074 C CA . GLU B 1 4 ? 23.453 -28.625 -61 1 28.34 4 GLU B CA 1
ATOM 3075 C C . GLU B 1 4 ? 24.031 -29.125 -59.688 1 28.34 4 GLU B C 1
ATOM 3077 O O . GLU B 1 4 ? 25.016 -29.844 -59.688 1 28.34 4 GLU B O 1
ATOM 3082 N N . ALA B 1 5 ? 23.969 -28.203 -58.625 1 35.03 5 ALA B N 1
ATOM 3083 C CA . ALA B 1 5 ? 24.359 -28.578 -57.281 1 35.03 5 ALA B CA 1
ATOM 3084 C C . ALA B 1 5 ? 23.859 -29.984 -56.938 1 35.03 5 ALA B C 1
ATOM 3086 O O . ALA B 1 5 ? 22.656 -30.266 -56.969 1 35.03 5 ALA B O 1
ATOM 3087 N N . ALA B 1 6 ? 24.781 -30.938 -57.188 1 33.88 6 ALA B N 1
ATOM 3088 C CA . ALA B 1 6 ? 24.594 -32.375 -56.906 1 33.88 6 ALA B CA 1
ATOM 3089 C C . ALA B 1 6 ? 24.047 -32.562 -55.5 1 33.88 6 ALA B C 1
ATOM 3091 O O . ALA B 1 6 ? 24.594 -32.031 -54.531 1 33.88 6 ALA B O 1
ATOM 3092 N N . SER B 1 7 ? 22.766 -32.562 -55.344 1 33.94 7 SER B N 1
ATOM 3093 C CA . SER B 1 7 ? 22.062 -32.938 -54.125 1 33.94 7 SER B CA 1
ATOM 3094 C C . SER B 1 7 ? 22.766 -34.094 -53.438 1 33.94 7 SER B C 1
ATOM 3096 O O . SER B 1 7 ? 23.109 -35.094 -54.062 1 33.94 7 SER B O 1
ATOM 3098 N N . VAL B 1 8 ? 23.625 -33.75 -52.5 1 36.69 8 VAL B N 1
ATOM 3099 C CA . VAL B 1 8 ? 24.297 -34.75 -51.656 1 36.69 8 VAL B CA 1
ATOM 3100 C C . VAL B 1 8 ? 23.328 -35.844 -51.25 1 36.69 8 VAL B C 1
ATOM 3102 O O . VAL B 1 8 ? 22.234 -35.562 -50.75 1 36.69 8 VAL B O 1
ATOM 3105 N N . PRO B 1 9 ? 23.328 -36.812 -52.062 1 33.56 9 PRO B N 1
ATOM 3106 C CA . PRO B 1 9 ? 22.422 -37.906 -51.688 1 33.56 9 PRO B CA 1
ATOM 3107 C C . PRO B 1 9 ? 22.375 -38.125 -50.156 1 33.56 9 PRO B C 1
ATOM 3109 O O . PRO B 1 9 ? 23.328 -37.812 -49.469 1 33.56 9 PRO B O 1
ATOM 3112 N N . GLU B 1 10 ? 21.25 -37.875 -49.562 1 38.44 10 GLU B N 1
ATOM 3113 C CA . GLU B 1 10 ? 21 -38.312 -48.188 1 38.44 10 GLU B CA 1
ATOM 3114 C C . GLU B 1 10 ? 21.797 -39.562 -47.844 1 38.44 10 GLU B C 1
ATOM 3116 O O . GLU B 1 10 ? 21.75 -40.562 -48.594 1 38.44 10 GLU B O 1
ATOM 3121 N N . THR B 1 11 ? 22.969 -39.375 -47.438 1 39.62 11 THR B N 1
ATOM 3122 C CA . THR B 1 11 ? 23.828 -40.469 -46.969 1 39.62 11 THR B CA 1
ATOM 3123 C C . THR B 1 11 ? 23 -41.562 -46.344 1 39.62 11 THR B C 1
ATOM 3125 O O . THR B 1 11 ? 22.234 -41.312 -45.406 1 39.62 11 THR B O 1
ATOM 3128 N N . SER B 1 12 ? 22.531 -42.531 -47.156 1 38.06 12 SER B N 1
ATOM 3129 C CA . SER B 1 12 ? 21.953 -43.812 -46.719 1 38.06 12 SER B CA 1
ATOM 3130 C C . SER B 1 12 ? 22.594 -44.281 -45.438 1 38.06 12 SER B C 1
ATOM 3132 O O . SER B 1 12 ? 23.812 -44.469 -45.344 1 38.06 12 SER B O 1
ATOM 3134 N N . ALA B 1 13 ? 22.156 -43.812 -44.312 1 49 13 ALA B N 1
ATOM 3135 C CA . ALA B 1 13 ? 22.625 -44.375 -43.062 1 49 13 ALA B CA 1
ATOM 3136 C C . ALA B 1 13 ? 23.031 -45.844 -43.219 1 49 13 ALA B C 1
ATOM 3138 O O . ALA B 1 13 ? 22.375 -46.594 -43.938 1 49 13 ALA B O 1
ATOM 3139 N N . SER B 1 14 ? 24.188 -46.188 -42.969 1 54.44 14 SER B N 1
ATOM 3140 C CA . SER B 1 14 ? 24.734 -47.531 -43.094 1 54.44 14 SER B CA 1
ATOM 3141 C C . SER B 1 14 ? 23.734 -48.594 -42.594 1 54.44 14 SER B C 1
ATOM 3143 O O . SER B 1 14 ? 22.891 -48.281 -41.75 1 54.44 14 SER B O 1
ATOM 3145 N N . PRO B 1 15 ? 23.391 -49.625 -43.375 1 56.38 15 PRO B N 1
ATOM 3146 C CA . PRO B 1 15 ? 22.484 -50.719 -42.969 1 56.38 15 PRO B CA 1
ATOM 3147 C C . PRO B 1 15 ? 22.578 -51.031 -41.469 1 56.38 15 PRO B C 1
ATOM 3149 O O . PRO B 1 15 ? 21.578 -51.375 -40.844 1 56.38 15 PRO B O 1
ATOM 3152 N N . LEU B 1 16 ? 23.703 -50.812 -40.969 1 58.56 16 LEU B N 1
ATOM 3153 C CA . LEU B 1 16 ? 23.906 -51.125 -39.562 1 58.56 16 LEU B CA 1
ATOM 3154 C C . LEU B 1 16 ? 23.203 -50.125 -38.656 1 58.56 16 LEU B C 1
ATOM 3156 O O . LEU B 1 16 ? 22.641 -50.469 -37.625 1 58.56 16 LEU B O 1
ATOM 3160 N N . THR B 1 17 ? 23.375 -48.875 -39.031 1 61.72 17 THR B N 1
ATOM 3161 C CA . THR B 1 17 ? 22.75 -47.844 -38.219 1 61.72 17 THR B CA 1
ATOM 3162 C C . THR B 1 17 ? 21.234 -47.969 -38.219 1 61.72 17 THR B C 1
ATOM 3164 O O . THR B 1 17 ? 20.578 -47.812 -37.188 1 61.72 17 THR B O 1
ATOM 3167 N N . GLU B 1 18 ? 20.766 -48.281 -39.344 1 61.56 18 GLU B N 1
ATOM 3168 C CA . GLU B 1 18 ? 19.328 -48.469 -39.469 1 61.56 18 GLU B CA 1
ATOM 3169 C C . GLU B 1 18 ? 18.844 -49.656 -38.688 1 61.56 18 GLU B C 1
ATOM 3171 O O . GLU B 1 18 ? 17.766 -49.625 -38.062 1 61.56 18 GLU B O 1
ATOM 3176 N N . MET B 1 19 ? 19.734 -50.594 -38.688 1 61.88 19 MET B N 1
ATOM 3177 C CA . MET B 1 19 ? 19.359 -51.812 -37.969 1 61.88 19 MET B CA 1
ATOM 3178 C C . MET B 1 19 ? 19.359 -51.625 -36.469 1 61.88 19 MET B C 1
ATOM 3180 O O . MET B 1 19 ? 18.484 -52.094 -35.781 1 61.88 19 MET B O 1
ATOM 3184 N N . ASN B 1 20 ? 20.406 -50.875 -36.062 1 63.5 20 ASN B N 1
ATOM 3185 C CA . ASN B 1 20 ? 20.453 -50.562 -34.625 1 63.5 20 ASN B CA 1
ATOM 3186 C C . ASN B 1 20 ? 19.219 -49.781 -34.188 1 63.5 20 ASN B C 1
ATOM 3188 O O . ASN B 1 20 ? 18.688 -50 -33.094 1 63.5 20 ASN B O 1
ATOM 3192 N N . GLU B 1 21 ? 18.844 -49.062 -35.156 1 70.19 21 GLU B N 1
ATOM 3193 C CA . GLU B 1 21 ? 17.641 -48.281 -34.844 1 70.19 21 GLU B CA 1
ATOM 3194 C C . GLU B 1 21 ? 16.406 -49.156 -34.844 1 70.19 21 GLU B C 1
ATOM 3196 O O . GLU B 1 21 ? 15.5 -48.969 -34.031 1 70.19 21 GLU B O 1
ATOM 3201 N N . GLU B 1 22 ? 16.516 -50.156 -35.656 1 72.12 22 GLU B N 1
ATOM 3202 C CA . GLU B 1 22 ? 15.352 -51.031 -35.812 1 72.12 22 GLU B CA 1
ATOM 3203 C C . GLU B 1 22 ? 15.195 -51.938 -34.594 1 72.12 22 GLU B C 1
ATOM 3205 O O . GLU B 1 22 ? 14.086 -52.375 -34.25 1 72.12 22 GLU B O 1
ATOM 3210 N N . LEU B 1 23 ? 16.281 -52.156 -33.844 1 81.12 23 LEU B N 1
ATOM 3211 C CA . LEU B 1 23 ? 16.109 -53.125 -32.781 1 81.12 23 LEU B CA 1
ATOM 3212 C C . LEU B 1 23 ? 16.094 -52.438 -31.422 1 81.12 23 LEU B C 1
ATOM 3214 O O . LEU B 1 23 ? 16.312 -53.094 -30.391 1 81.12 23 LEU B O 1
ATOM 3218 N N . GLN B 1 24 ? 15.844 -51.156 -31.469 1 86.81 24 GLN B N 1
ATOM 3219 C CA . GLN B 1 24 ? 15.695 -50.375 -30.234 1 86.81 24 GLN B CA 1
ATOM 3220 C C . GLN B 1 24 ? 14.523 -50.875 -29.406 1 86.81 24 GLN B C 1
ATOM 3222 O O . GLN B 1 24 ? 14.492 -50.688 -28.188 1 86.81 24 GLN B O 1
ATOM 3227 N N . PHE B 1 25 ? 13.594 -51.656 -30.094 1 89.31 25 PHE B N 1
ATOM 3228 C CA . PHE B 1 25 ? 12.406 -52.156 -29.422 1 89.31 25 PHE B CA 1
ATOM 3229 C C . PHE B 1 25 ? 12.773 -53.281 -28.438 1 89.31 25 PHE B C 1
ATOM 3231 O O . PHE B 1 25 ? 11.961 -53.656 -27.594 1 89.31 25 PHE B O 1
ATOM 3238 N N . LEU B 1 26 ? 14.039 -53.75 -28.438 1 92.06 26 LEU B N 1
ATOM 3239 C CA . LEU B 1 26 ? 14.484 -54.781 -27.531 1 92.06 26 LEU B CA 1
ATOM 3240 C C . LEU B 1 26 ? 14.992 -54.188 -26.219 1 92.06 26 LEU B C 1
ATOM 3242 O O . LEU B 1 26 ? 15.211 -54.906 -25.25 1 92.06 26 LEU B O 1
ATOM 3246 N N . LEU B 1 27 ? 15.164 -52.875 -26.219 1 93.31 27 LEU B N 1
ATOM 3247 C CA . LEU B 1 27 ? 15.609 -52.188 -25.016 1 93.31 27 LEU B CA 1
ATOM 3248 C C . LEU B 1 27 ? 14.43 -51.844 -24.109 1 93.31 27 LEU B C 1
ATOM 3250 O O . LEU B 1 27 ? 13.273 -51.969 -24.516 1 93.31 27 LEU B O 1
ATOM 3254 N N . CYS B 1 28 ? 14.727 -51.531 -22.891 1 95.31 28 CYS B N 1
ATOM 3255 C CA . CYS B 1 28 ? 13.711 -51.156 -21.922 1 95.31 28 CYS B CA 1
ATOM 3256 C C . CYS B 1 28 ? 12.898 -49.938 -22.406 1 95.31 28 CYS B C 1
ATOM 3258 O O . CYS B 1 28 ? 13.469 -48.938 -22.844 1 95.31 28 CYS B O 1
ATOM 3260 N N . ASP B 1 29 ? 11.609 -50 -22.234 1 94.06 29 ASP B N 1
ATOM 3261 C CA . ASP B 1 29 ? 10.719 -48.938 -22.734 1 94.06 29 ASP B CA 1
ATOM 3262 C C . ASP B 1 29 ? 10.844 -47.688 -21.891 1 94.06 29 ASP B C 1
ATOM 3264 O O . ASP B 1 29 ? 10.484 -46.594 -22.344 1 94.06 29 ASP B O 1
ATOM 3268 N N . ARG B 1 30 ? 11.305 -47.844 -20.703 1 93.88 30 ARG B N 1
ATOM 3269 C CA . ARG B 1 30 ? 11.359 -46.719 -19.781 1 93.88 30 ARG B CA 1
ATOM 3270 C C . ARG B 1 30 ? 12.734 -46.062 -19.797 1 93.88 30 ARG B C 1
ATOM 3272 O O . ARG B 1 30 ? 12.859 -44.875 -20.062 1 93.88 30 ARG B O 1
ATOM 3279 N N . CYS B 1 31 ? 13.797 -46.812 -19.594 1 94.56 31 CYS B N 1
ATOM 3280 C CA . CYS B 1 31 ? 15.125 -46.219 -19.406 1 94.56 31 CYS B CA 1
ATOM 3281 C C . CYS B 1 31 ? 16.031 -46.5 -20.594 1 94.56 31 CYS B C 1
ATOM 3283 O O . CYS B 1 31 ? 17.156 -46 -20.672 1 94.56 31 CYS B O 1
ATOM 3285 N N . HIS B 1 32 ? 15.656 -47.438 -21.516 1 93.31 32 HIS B N 1
ATOM 3286 C CA . HIS B 1 32 ? 16.344 -47.781 -22.75 1 93.31 32 HIS B CA 1
ATOM 3287 C C . HIS B 1 32 ? 17.625 -48.562 -22.484 1 93.31 32 HIS B C 1
ATOM 3289 O O . HIS B 1 32 ? 18.531 -48.625 -23.328 1 93.31 32 HIS B O 1
ATOM 3295 N N . SER B 1 33 ? 17.625 -49.094 -21.297 1 93.06 33 SER B N 1
ATOM 3296 C CA . SER B 1 33 ? 18.734 -50 -20.969 1 93.06 33 SER B CA 1
ATOM 3297 C C . SER B 1 33 ? 18.516 -51.375 -21.531 1 93.06 33 SER B C 1
ATOM 3299 O O . SER B 1 33 ? 17.391 -51.75 -21.922 1 93.06 33 SER B O 1
ATOM 3301 N N . ASP B 1 34 ? 19.578 -52.219 -21.531 1 91.94 34 ASP B N 1
ATOM 3302 C CA . ASP B 1 34 ? 19.5 -53.594 -21.969 1 91.94 34 ASP B CA 1
ATOM 3303 C C . ASP B 1 34 ? 18.703 -54.438 -20.984 1 91.94 34 ASP B C 1
ATOM 3305 O O . ASP B 1 34 ? 18.734 -54.188 -19.781 1 91.94 34 ASP B O 1
ATOM 3309 N N . ILE B 1 35 ? 17.953 -55.375 -21.562 1 93.44 35 ILE B N 1
ATOM 3310 C CA . ILE B 1 35 ? 17.172 -56.281 -20.75 1 93.44 35 ILE B CA 1
ATOM 3311 C C . ILE B 1 35 ? 17.734 -57.719 -20.859 1 93.44 35 ILE B C 1
ATOM 3313 O O . ILE B 1 35 ? 17.391 -58.438 -21.781 1 93.44 35 ILE B O 1
ATOM 3317 N N . PRO B 1 36 ? 18.5 -58.125 -19.938 1 88.81 36 PRO B N 1
ATOM 3318 C CA . PRO B 1 36 ? 19.094 -59.438 -20.031 1 88.81 36 PRO B CA 1
ATOM 3319 C C . PRO B 1 36 ? 18.062 -60.562 -20 1 88.81 36 PRO B C 1
ATOM 3321 O O . PRO B 1 36 ? 18.203 -61.562 -20.703 1 88.81 36 PRO B O 1
ATOM 3324 N N . HIS B 1 37 ? 17.031 -60.375 -19.172 1 89.5 37 HIS B N 1
ATOM 3325 C CA . HIS B 1 37 ? 15.977 -61.406 -19.047 1 89.5 37 HIS B CA 1
ATOM 3326 C C . HIS B 1 37 ? 14.594 -60.781 -19.234 1 89.5 37 HIS B C 1
ATOM 3328 O O . HIS B 1 37 ? 13.898 -60.5 -18.25 1 89.5 37 HIS B O 1
ATOM 3334 N N . PRO B 1 38 ? 14.203 -60.625 -20.469 1 92 38 PRO B N 1
ATOM 3335 C CA . PRO B 1 38 ? 12.93 -59.969 -20.719 1 92 38 PRO B CA 1
ATOM 3336 C C . PRO B 1 38 ? 11.734 -60.781 -20.234 1 92 38 PRO B C 1
ATOM 3338 O O . PRO B 1 38 ? 11.727 -62 -20.328 1 92 38 PRO B O 1
ATOM 3341 N N . LYS B 1 39 ? 10.82 -60.062 -19.609 1 88.5 39 LYS B N 1
ATOM 3342 C CA . LYS B 1 39 ? 9.602 -60.688 -19.109 1 88.5 39 LYS B CA 1
ATOM 3343 C C . LYS B 1 39 ? 8.398 -60.281 -19.953 1 88.5 39 LYS B C 1
ATOM 3345 O O . LYS B 1 39 ? 8.375 -59.219 -20.547 1 88.5 39 LYS B O 1
ATOM 3350 N N . LEU B 1 40 ? 7.465 -61.281 -20.047 1 88.06 40 LEU B N 1
ATOM 3351 C CA . LEU B 1 40 ? 6.211 -60.969 -20.734 1 88.06 40 LEU B CA 1
ATOM 3352 C C . LEU B 1 40 ? 5.195 -60.375 -19.766 1 88.06 40 LEU B C 1
ATOM 3354 O O . LEU B 1 40 ? 4.684 -61.062 -18.891 1 88.06 40 LEU B O 1
ATOM 3358 N N . LEU B 1 41 ? 4.902 -59.031 -19.969 1 89.81 41 LEU B N 1
ATOM 3359 C CA . LEU B 1 41 ? 3.979 -58.312 -19.094 1 89.81 41 LEU B CA 1
ATOM 3360 C C . LEU B 1 41 ? 2.602 -58.188 -19.734 1 89.81 41 LEU B C 1
ATOM 3362 O O . LEU B 1 41 ? 2.49 -58.094 -20.969 1 89.81 41 LEU B O 1
ATOM 3366 N N . PRO B 1 42 ? 1.575 -58.188 -18.906 1 89.12 42 PRO B N 1
ATOM 3367 C CA . PRO B 1 42 ? 0.221 -58.094 -19.453 1 89.12 42 PRO B CA 1
ATOM 3368 C C . PRO B 1 42 ? 0.019 -56.844 -20.328 1 89.12 42 PRO B C 1
ATOM 3370 O O . PRO B 1 42 ? -0.808 -56.844 -21.25 1 89.12 42 PRO B O 1
ATOM 3373 N N . CYS B 1 43 ? 0.827 -55.781 -20.078 1 92.5 43 CYS B N 1
ATOM 3374 C CA . CYS B 1 43 ? 0.69 -54.531 -20.828 1 92.5 43 CYS B CA 1
ATOM 3375 C C . CYS B 1 43 ? 1.588 -54.562 -22.062 1 92.5 43 CYS B C 1
ATOM 3377 O O . CYS B 1 43 ? 1.581 -53.625 -22.859 1 92.5 43 CYS B O 1
ATOM 3379 N N . LEU B 1 44 ? 2.412 -55.625 -22.234 1 92.5 44 LEU B N 1
ATOM 3380 C CA . LEU B 1 44 ? 3.25 -55.906 -23.406 1 92.5 44 LEU B CA 1
ATOM 3381 C C . LEU B 1 44 ? 4.383 -54.875 -23.516 1 92.5 44 LEU B C 1
ATOM 3383 O O . LEU B 1 44 ? 4.988 -54.75 -24.578 1 92.5 44 LEU B O 1
ATOM 3387 N N . HIS B 1 45 ? 4.594 -54.125 -22.422 1 93.12 45 HIS B N 1
ATOM 3388 C CA . HIS B 1 45 ? 5.801 -53.312 -22.359 1 93.12 45 HIS B CA 1
ATOM 3389 C C . HIS B 1 45 ? 7.027 -54.156 -22.062 1 93.12 45 HIS B C 1
ATOM 3391 O O . HIS B 1 45 ? 6.91 -55.25 -21.469 1 93.12 45 HIS B O 1
ATOM 3397 N N . ASN B 1 46 ? 8.094 -53.719 -22.609 1 93.69 46 ASN B N 1
ATOM 3398 C CA . ASN B 1 46 ? 9.383 -54.344 -22.328 1 93.69 46 ASN B CA 1
ATOM 3399 C C . ASN B 1 46 ? 10.164 -53.562 -21.266 1 93.69 46 ASN B C 1
ATOM 3401 O O . ASN B 1 46 ? 10.617 -52.438 -21.531 1 93.69 46 ASN B O 1
ATOM 3405 N N . LEU B 1 47 ? 10.281 -54.156 -20.016 1 93.06 47 LEU B N 1
ATOM 3406 C CA . LEU B 1 47 ? 10.898 -53.406 -18.906 1 93.06 47 LEU B CA 1
ATOM 3407 C C . LEU B 1 47 ? 12.062 -54.188 -18.312 1 93.06 47 LEU B C 1
ATOM 3409 O O . LEU B 1 47 ? 12 -55.406 -18.188 1 93.06 47 LEU B O 1
ATOM 3413 N N . CYS B 1 48 ? 13.102 -53.406 -17.969 1 93.62 48 CYS B N 1
ATOM 3414 C CA . CYS B 1 48 ? 14.25 -54 -17.297 1 93.62 48 CYS B CA 1
ATOM 3415 C C . CYS B 1 48 ? 13.953 -54.219 -15.812 1 93.62 48 CYS B C 1
ATOM 3417 O O . CYS B 1 48 ? 12.945 -53.719 -15.297 1 93.62 48 CYS B O 1
ATOM 3419 N N . SER B 1 49 ? 14.82 -54.938 -15.195 1 90.88 49 SER B N 1
ATOM 3420 C CA . SER B 1 49 ? 14.594 -55.281 -13.805 1 90.88 49 SER B CA 1
ATOM 3421 C C . SER B 1 49 ? 14.508 -54.062 -12.906 1 90.88 49 SER B C 1
ATOM 3423 O O . SER B 1 49 ? 13.602 -53.969 -12.078 1 90.88 49 SER B O 1
ATOM 3425 N N . PRO B 1 50 ? 15.344 -53.062 -13.07 1 91.88 50 PRO B N 1
ATOM 3426 C CA . PRO B 1 50 ? 15.227 -51.844 -12.234 1 91.88 50 PRO B CA 1
ATOM 3427 C C . PRO B 1 50 ? 13.898 -51.125 -12.422 1 91.88 50 PRO B C 1
ATOM 3429 O O . PRO B 1 50 ? 13.297 -50.688 -11.445 1 91.88 50 PRO B O 1
ATOM 3432 N N . CYS B 1 51 ? 13.422 -51.094 -13.664 1 92.69 51 CYS B N 1
ATOM 3433 C CA . CYS B 1 51 ? 12.164 -50.406 -13.953 1 92.69 51 CYS B CA 1
ATOM 3434 C C . CYS B 1 51 ? 10.977 -51.188 -13.445 1 92.69 51 CYS B C 1
ATOM 3436 O O . CYS B 1 51 ? 9.961 -50.625 -13.055 1 92.69 51 CYS B O 1
ATOM 3438 N N . LEU B 1 52 ? 11.055 -52.469 -13.438 1 89.62 52 LEU B N 1
ATOM 3439 C CA . LEU B 1 52 ? 10 -53.344 -12.922 1 89.62 52 LEU B CA 1
ATOM 3440 C C . LEU B 1 52 ? 9.875 -53.188 -11.406 1 89.62 52 LEU B C 1
ATOM 3442 O O . LEU B 1 52 ? 8.797 -53.375 -10.844 1 89.62 52 LEU B O 1
ATOM 3446 N N . GLU B 1 53 ? 11.039 -52.75 -10.859 1 88.5 53 GLU B N 1
ATOM 3447 C CA . GLU B 1 53 ? 11.07 -52.688 -9.398 1 88.5 53 GLU B CA 1
ATOM 3448 C C . GLU B 1 53 ? 10.758 -51.281 -8.906 1 88.5 53 GLU B C 1
ATOM 3450 O O . GLU B 1 53 ? 10.648 -51.031 -7.699 1 88.5 53 GLU B O 1
ATOM 3455 N N . GLU B 1 54 ? 10.609 -50.5 -9.891 1 86.94 54 GLU B N 1
ATOM 3456 C CA . GLU B 1 54 ? 10.281 -49.125 -9.492 1 86.94 54 GLU B CA 1
ATOM 3457 C C . GLU B 1 54 ? 8.906 -49.062 -8.844 1 86.94 54 GLU B C 1
ATOM 3459 O O . GLU B 1 54 ? 7.973 -49.75 -9.281 1 86.94 54 GLU B O 1
ATOM 3464 N N . LYS B 1 55 ? 8.711 -48.25 -7.859 1 74.44 55 LYS B N 1
ATOM 3465 C CA . LYS B 1 55 ? 7.457 -48.125 -7.125 1 74.44 55 LYS B CA 1
ATOM 3466 C C . LYS B 1 55 ? 6.43 -47.344 -7.926 1 74.44 55 LYS B C 1
ATOM 3468 O O . LYS B 1 55 ? 6.766 -46.344 -8.562 1 74.44 55 LYS B O 1
ATOM 3473 N N . PRO B 1 56 ? 5.461 -47.812 -7.984 1 80.25 56 PRO B N 1
ATOM 3474 C CA . PRO B 1 56 ? 4.848 -48.938 -7.25 1 80.25 56 PRO B CA 1
ATOM 3475 C C . PRO B 1 56 ? 5.164 -50.281 -7.863 1 80.25 56 PRO B C 1
ATOM 3477 O O . PRO B 1 56 ? 5.09 -50.469 -9.086 1 80.25 56 PRO B O 1
ATOM 3480 N N . ILE B 1 57 ? 5.434 -51.406 -7.129 1 79.69 57 ILE B N 1
ATOM 3481 C CA . ILE B 1 57 ? 6.062 -52.656 -7.539 1 79.69 57 ILE B CA 1
ATOM 3482 C C . ILE B 1 57 ? 5.055 -53.5 -8.312 1 79.69 57 ILE B C 1
ATOM 3484 O O . ILE B 1 57 ? 5.434 -54.25 -9.203 1 79.69 57 ILE B O 1
ATOM 3488 N N . ASP B 1 58 ? 3.76 -53.156 -8.188 1 84.44 58 ASP B N 1
ATOM 3489 C CA . ASP B 1 58 ? 2.807 -54.094 -8.781 1 84.44 58 ASP B CA 1
ATOM 3490 C C . ASP B 1 58 ? 2.139 -53.469 -10.016 1 84.44 58 ASP B C 1
ATOM 3492 O O . ASP B 1 58 ? 1.219 -54.094 -10.578 1 84.44 58 ASP B O 1
ATOM 3496 N N . HIS B 1 59 ? 2.727 -52.406 -10.484 1 89.75 59 HIS B N 1
ATOM 3497 C CA . HIS B 1 59 ? 2.135 -51.75 -11.641 1 89.75 59 HIS B CA 1
ATOM 3498 C C . HIS B 1 59 ? 3.209 -51.312 -12.633 1 89.75 59 HIS B C 1
ATOM 3500 O O . HIS B 1 59 ? 4.328 -50.969 -12.234 1 89.75 59 HIS B O 1
ATOM 3506 N N . CYS B 1 60 ? 2.834 -51.406 -13.836 1 93.44 60 CYS B N 1
ATOM 3507 C CA . CYS B 1 60 ? 3.736 -50.906 -14.875 1 93.44 60 CYS B CA 1
ATOM 3508 C C . CYS B 1 60 ? 3.986 -49.438 -14.719 1 93.44 60 CYS B C 1
ATOM 3510 O O . CYS B 1 60 ? 3.043 -48.625 -14.688 1 93.44 60 CYS B O 1
ATOM 3512 N N . VAL B 1 61 ? 5.168 -48.969 -14.68 1 92.38 61 VAL B N 1
ATOM 3513 C CA . VAL B 1 61 ? 5.566 -47.594 -14.43 1 92.38 61 VAL B CA 1
ATOM 3514 C C . VAL B 1 61 ? 5.207 -46.719 -15.641 1 92.38 61 VAL B C 1
ATOM 3516 O O . VAL B 1 61 ? 5.145 -45.5 -15.531 1 92.38 61 VAL B O 1
ATOM 3519 N N . ILE B 1 62 ? 4.957 -47.344 -16.781 1 93.56 62 ILE B N 1
ATOM 3520 C CA . ILE B 1 62 ? 4.684 -46.625 -18.016 1 93.56 62 ILE B CA 1
ATOM 3521 C C . ILE B 1 62 ? 3.182 -46.406 -18.172 1 93.56 62 ILE B C 1
ATOM 3523 O O . ILE B 1 62 ? 2.73 -45.281 -18.406 1 93.56 62 ILE B O 1
ATOM 3527 N N . CYS B 1 63 ? 2.369 -47.469 -17.906 1 94.25 63 CYS B N 1
ATOM 3528 C CA . CYS B 1 63 ? 0.958 -47.375 -18.266 1 94.25 63 CYS B CA 1
ATOM 3529 C C . CYS B 1 63 ? 0.075 -47.625 -17.047 1 94.25 63 CYS B C 1
ATOM 3531 O O . CYS B 1 63 ? -1.145 -47.438 -17.109 1 94.25 63 CYS B O 1
ATOM 3533 N N . GLY B 1 64 ? 0.602 -48.062 -15.984 1 90.5 64 GLY B N 1
ATOM 3534 C CA . GLY B 1 64 ? -0.145 -48.219 -14.75 1 90.5 64 GLY B CA 1
ATOM 3535 C C . GLY B 1 64 ? -0.868 -49.562 -14.656 1 90.5 64 GLY B C 1
ATOM 3536 O O . GLY B 1 64 ? -1.59 -49.812 -13.688 1 90.5 64 GLY B O 1
ATOM 3537 N N . THR B 1 65 ? -0.735 -50.438 -15.625 1 90.06 65 THR B N 1
ATOM 3538 C CA . THR B 1 65 ? -1.39 -51.75 -15.625 1 90.06 65 THR B CA 1
ATOM 3539 C C . THR B 1 65 ? -0.792 -52.656 -14.555 1 90.06 65 THR B C 1
ATOM 3541 O O . THR B 1 65 ? 0.43 -52.719 -14.414 1 90.06 65 THR B O 1
ATOM 3544 N N . PRO B 1 66 ? -1.601 -53.281 -13.781 1 88 66 PRO B N 1
ATOM 3545 C CA . PRO B 1 66 ? -1.08 -54.219 -12.805 1 88 66 PRO B CA 1
ATOM 3546 C C . PRO B 1 66 ? -0.436 -55.438 -13.461 1 88 66 PRO B C 1
ATOM 3548 O O . PRO B 1 66 ? -0.928 -55.938 -14.477 1 88 66 PRO B O 1
ATOM 3551 N N . TYR B 1 67 ? 0.717 -55.938 -12.914 1 81.75 67 TYR B N 1
ATOM 3552 C CA . TYR B 1 67 ? 1.43 -57.062 -13.453 1 81.75 67 TYR B CA 1
ATOM 3553 C C . TYR B 1 67 ? 0.649 -58.375 -13.219 1 81.75 67 TYR B C 1
ATOM 3555 O O . TYR B 1 67 ? 0.686 -59.281 -14.047 1 81.75 67 TYR B O 1
ATOM 3563 N N . PHE B 1 68 ? 0.028 -58.625 -11.867 1 71.81 68 PHE B N 1
ATOM 3564 C CA . PHE B 1 68 ? -0.482 -59.938 -11.461 1 71.81 68 PHE B CA 1
ATOM 3565 C C . PHE B 1 68 ? -1.999 -59.969 -11.602 1 71.81 68 PHE B C 1
ATOM 3567 O O . PHE B 1 68 ? -2.604 -61.031 -11.445 1 71.81 68 PHE B O 1
ATOM 3574 N N . HIS B 1 69 ? -2.691 -59.094 -11.82 1 54.38 69 HIS B N 1
ATOM 3575 C CA . HIS B 1 69 ? -4.086 -59.375 -11.5 1 54.38 69 HIS B CA 1
ATOM 3576 C C . HIS B 1 69 ? -4.637 -60.5 -12.367 1 54.38 69 HIS B C 1
ATOM 3578 O O . HIS B 1 69 ? -5.781 -60.906 -12.188 1 54.38 69 HIS B O 1
ATOM 3584 N N . LEU B 1 70 ? -4.156 -60.688 -13.641 1 49.25 70 LEU B N 1
ATOM 3585 C CA . LEU B 1 70 ? -4.984 -61.688 -14.336 1 49.25 70 LEU B CA 1
ATOM 3586 C C . LEU B 1 70 ? -4.727 -63.094 -13.789 1 49.25 70 LEU B C 1
ATOM 3588 O O . LEU B 1 70 ? -3.578 -63.531 -13.711 1 49.25 70 LEU B O 1
ATOM 3592 N N . ALA B 1 71 ? -5.41 -63.469 -12.836 1 46.56 71 ALA B N 1
ATOM 3593 C CA . ALA B 1 71 ? -5.465 -64.75 -12.102 1 46.56 71 ALA B CA 1
ATOM 3594 C C . ALA B 1 71 ? -4.703 -65.812 -12.836 1 46.56 71 ALA B C 1
ATOM 3596 O O . ALA B 1 71 ? -4.07 -66.688 -12.211 1 46.56 71 ALA B O 1
ATOM 3597 N N . GLU B 1 72 ? -5.008 -66.062 -14.148 1 49.91 72 GLU B N 1
ATOM 3598 C CA . GLU B 1 72 ? -4.648 -67.312 -14.875 1 49.91 72 GLU B CA 1
ATOM 3599 C C . GLU B 1 72 ? -3.217 -67.188 -15.406 1 49.91 72 GLU B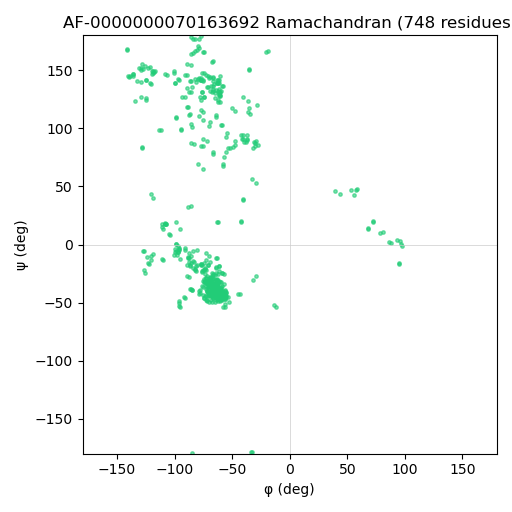 C 1
ATOM 3601 O O . GLU B 1 72 ? -2.705 -68.188 -15.977 1 49.91 72 GLU B O 1
ATOM 3606 N N . ILE B 1 73 ? -2.701 -66 -15.523 1 51.16 73 ILE B N 1
ATOM 3607 C CA . ILE B 1 73 ? -1.383 -66 -16.141 1 51.16 73 ILE B CA 1
ATOM 3608 C C . ILE B 1 73 ? -0.308 -66.25 -15.086 1 51.16 73 ILE B C 1
ATOM 3610 O O . ILE B 1 73 ? -0.189 -65.438 -14.141 1 51.16 73 ILE B O 1
ATOM 3614 N N . PRO B 1 74 ? 0.268 -67.438 -15 1 50.88 74 PRO B N 1
ATOM 3615 C CA . PRO B 1 74 ? 1.374 -67.688 -14.086 1 50.88 74 PRO B CA 1
ATOM 3616 C C . PRO B 1 74 ? 2.301 -66.5 -13.875 1 50.88 74 PRO B C 1
ATOM 3618 O O . PRO B 1 74 ? 2.223 -65.5 -14.609 1 50.88 74 PRO B O 1
ATOM 3621 N N . GLU B 1 75 ? 3.471 -66.75 -12.969 1 54.88 75 GLU B N 1
ATOM 3622 C CA . GLU B 1 75 ? 4.703 -66 -12.703 1 54.88 75 GLU B CA 1
ATOM 3623 C C . GLU B 1 75 ? 5.215 -65.312 -13.969 1 54.88 75 GLU B C 1
ATOM 3625 O O . GLU B 1 75 ? 4.855 -65.688 -15.078 1 54.88 75 GLU B O 1
ATOM 3630 N N . LYS B 1 76 ? 5.934 -64.125 -13.891 1 64.31 76 LYS B N 1
ATOM 3631 C CA . LYS B 1 76 ? 6.578 -63.375 -14.992 1 64.31 76 LYS B CA 1
ATOM 3632 C C . LYS B 1 76 ? 7.172 -64.375 -16 1 64.31 76 LYS B C 1
ATOM 3634 O O . LYS B 1 76 ? 8.164 -65 -15.727 1 64.31 76 LYS B O 1
ATOM 3639 N N . GLN B 1 77 ? 6.238 -64.688 -16.969 1 76.19 77 GLN B N 1
ATOM 3640 C CA . GLN B 1 77 ? 6.75 -65.562 -18.016 1 76.19 77 GLN B CA 1
ATOM 3641 C C . GLN B 1 77 ? 7.871 -64.875 -18.797 1 76.19 77 GLN B C 1
ATOM 3643 O O . GLN B 1 77 ? 7.859 -63.625 -18.969 1 76.19 77 GLN B O 1
ATOM 3648 N N . ASP B 1 78 ? 8.852 -65.625 -19.078 1 84.38 78 ASP B N 1
ATOM 3649 C CA . ASP B 1 78 ? 9.969 -65.125 -19.875 1 84.38 78 ASP B CA 1
ATOM 3650 C C . ASP B 1 78 ? 9.523 -64.812 -21.297 1 84.38 78 ASP B C 1
ATOM 3652 O O . ASP B 1 78 ? 8.719 -65.5 -21.891 1 84.38 78 ASP B O 1
ATOM 3656 N N . ASN B 1 79 ? 9.875 -63.688 -21.766 1 88.69 79 ASN B N 1
ATOM 3657 C CA . ASN B 1 79 ? 9.672 -63.344 -23.172 1 88.69 79 ASN B CA 1
ATOM 3658 C C . ASN B 1 79 ? 10.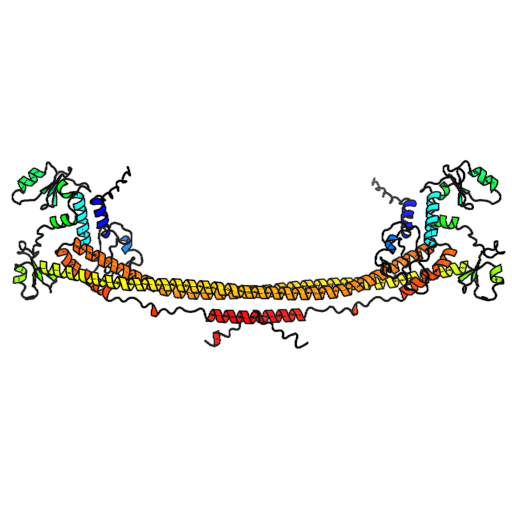695 -64.062 -24.078 1 88.69 79 ASN B C 1
ATOM 3660 O O . ASN B 1 79 ? 11.742 -63.469 -24.391 1 88.69 79 ASN B O 1
ATOM 3664 N N . VAL B 1 80 ? 10.367 -65.25 -24.422 1 86 80 VAL B N 1
ATOM 3665 C CA . VAL B 1 80 ? 11.289 -66.062 -25.172 1 86 80 VAL B CA 1
ATOM 3666 C C . VAL B 1 80 ? 11.57 -65.438 -26.547 1 86 80 VAL B C 1
ATOM 3668 O O . VAL B 1 80 ? 12.68 -65.562 -27.062 1 86 80 VAL B O 1
ATOM 3671 N N . PHE B 1 81 ? 10.578 -64.875 -27.062 1 91.94 81 PHE B N 1
ATOM 3672 C CA . PHE B 1 81 ? 10.742 -64.188 -28.375 1 91.94 81 PHE B CA 1
ATOM 3673 C C . PHE B 1 81 ? 11.828 -63.156 -28.328 1 91.94 81 PHE B C 1
ATOM 3675 O O . PHE B 1 81 ? 12.766 -63.188 -29.125 1 91.94 81 PHE B O 1
ATOM 3682 N N . PHE B 1 82 ? 11.719 -62.25 -27.359 1 92.44 82 PHE B N 1
ATOM 3683 C CA . PHE B 1 82 ? 12.703 -61.188 -27.219 1 92.44 82 PHE B CA 1
ATOM 3684 C C . PHE B 1 82 ? 14.07 -61.781 -26.875 1 92.44 82 PHE B C 1
ATOM 3686 O O . PHE B 1 82 ? 15.094 -61.312 -27.391 1 92.44 82 PHE B O 1
ATOM 3693 N N . ALA B 1 83 ? 14.062 -62.719 -26.016 1 90.38 83 ALA B N 1
ATOM 3694 C CA . ALA B 1 83 ? 15.328 -63.344 -25.656 1 90.38 83 ALA B CA 1
ATOM 3695 C C . ALA B 1 83 ? 16.016 -63.938 -26.875 1 90.38 83 ALA B C 1
ATOM 3697 O O . ALA B 1 83 ? 17.203 -63.719 -27.094 1 90.38 83 ALA B O 1
ATOM 3698 N N . ASN B 1 84 ? 15.25 -64.625 -27.625 1 90.62 84 ASN B N 1
ATOM 3699 C CA . ASN B 1 84 ? 15.781 -65.312 -28.828 1 90.62 84 ASN B CA 1
ATOM 3700 C C . ASN B 1 84 ? 16.25 -64.25 -29.844 1 90.62 84 ASN B C 1
ATOM 3702 O O . ASN B 1 84 ? 17.297 -64.438 -30.453 1 90.62 84 ASN B O 1
ATOM 3706 N N . LEU B 1 85 ? 15.5 -63.281 -30.016 1 91.31 85 LEU B N 1
ATOM 3707 C CA . LEU B 1 85 ? 15.844 -62.219 -30.969 1 91.31 85 LEU B CA 1
ATOM 3708 C C . LEU B 1 85 ? 17.156 -61.562 -30.594 1 91.31 85 LEU B C 1
ATOM 3710 O O . LEU B 1 85 ? 17.969 -61.219 -31.453 1 91.31 85 LEU B O 1
ATOM 3714 N N . LYS B 1 86 ? 17.312 -61.375 -29.344 1 89.62 86 LYS B N 1
ATOM 3715 C CA . LYS B 1 86 ? 18.562 -60.75 -28.875 1 89.62 86 LYS B CA 1
ATOM 3716 C C . LYS B 1 86 ? 19.766 -61.625 -29.219 1 89.62 86 LYS B C 1
ATOM 3718 O O . LYS B 1 86 ? 20.781 -61.125 -29.703 1 89.62 86 LYS B O 1
ATOM 3723 N N . VAL B 1 87 ? 19.641 -62.844 -28.969 1 88.81 87 VAL B N 1
ATOM 3724 C CA . VAL B 1 87 ? 20.703 -63.781 -29.266 1 88.81 87 VAL B CA 1
ATOM 3725 C C . VAL B 1 87 ? 21 -63.781 -30.766 1 88.81 87 VAL B C 1
ATOM 3727 O O . VAL B 1 87 ? 22.172 -63.719 -31.172 1 88.81 87 VAL B O 1
ATOM 3730 N N . ASN B 1 88 ? 19.953 -63.781 -31.5 1 89.5 88 ASN B N 1
ATOM 3731 C CA . ASN B 1 88 ? 20.109 -63.812 -32.938 1 89.5 88 ASN B CA 1
ATOM 3732 C C . ASN B 1 88 ? 20.703 -62.5 -33.469 1 89.5 88 ASN B C 1
ATOM 3734 O O . ASN B 1 88 ? 21.484 -62.5 -34.438 1 89.5 88 ASN B O 1
ATOM 3738 N N . PHE B 1 89 ? 20.328 -61.5 -32.844 1 89.06 89 PHE B N 1
ATOM 3739 C CA . PHE B 1 89 ? 20.891 -60.219 -33.25 1 89.06 89 PHE B CA 1
ATOM 3740 C C . PHE B 1 89 ? 22.391 -60.156 -32.938 1 89.06 89 PHE B C 1
ATOM 3742 O O . PHE B 1 89 ? 23.172 -59.625 -33.75 1 89.06 89 PHE B O 1
ATOM 3749 N N . ASP B 1 90 ? 22.688 -60.594 -31.812 1 87.44 90 ASP B N 1
ATOM 3750 C CA . ASP B 1 90 ? 24.109 -60.656 -31.453 1 87.44 90 ASP B CA 1
ATOM 3751 C C . ASP B 1 90 ? 24.891 -61.5 -32.5 1 87.44 90 ASP B C 1
ATOM 3753 O O . ASP B 1 90 ? 25.969 -61.094 -32.906 1 87.44 90 ASP B O 1
ATOM 3757 N N . LEU B 1 91 ? 24.328 -62.625 -32.812 1 89.5 91 LEU B N 1
ATOM 3758 C CA . LEU B 1 91 ? 24.938 -63.469 -33.812 1 89.5 91 LEU B CA 1
ATOM 3759 C C . LEU B 1 91 ? 25.047 -62.75 -35.156 1 89.5 91 LEU B C 1
ATOM 3761 O O . LEU B 1 91 ? 26.094 -62.812 -35.812 1 89.5 91 LEU B O 1
ATOM 3765 N N . TYR B 1 92 ? 24.016 -62.094 -35.531 1 88.88 92 TYR B N 1
ATOM 3766 C CA . TYR B 1 92 ? 23.984 -61.312 -36.781 1 88.88 92 TYR B CA 1
ATOM 3767 C C . TYR B 1 92 ? 25.094 -60.281 -36.781 1 88.88 92 TYR B C 1
ATOM 3769 O O . TYR B 1 92 ? 25.781 -60.094 -37.812 1 88.88 92 TYR B O 1
ATOM 3777 N N . GLN B 1 93 ? 25.266 -59.656 -35.719 1 87.19 93 GLN B N 1
ATOM 3778 C CA . GLN B 1 93 ? 26.312 -58.656 -35.594 1 87.19 93 GLN B CA 1
ATOM 3779 C C . GLN B 1 93 ? 27.703 -59.25 -35.781 1 87.19 93 GLN B C 1
ATOM 3781 O O . GLN B 1 93 ? 28.594 -58.656 -36.375 1 87.19 93 GLN B O 1
ATOM 3786 N N . LYS B 1 94 ? 27.812 -60.375 -35.281 1 88.38 94 LYS B N 1
ATOM 3787 C CA . LYS B 1 94 ? 29.094 -61.062 -35.406 1 88.38 94 LYS B CA 1
ATOM 3788 C C . LYS B 1 94 ? 29.328 -61.531 -36.844 1 88.38 94 LYS B C 1
ATOM 3790 O O . LYS B 1 94 ? 30.438 -61.375 -37.375 1 88.38 94 LYS B O 1
ATOM 3795 N N . VAL B 1 95 ? 28.297 -62 -37.375 1 89.44 95 VAL B N 1
ATOM 3796 C CA . VAL B 1 95 ? 28.406 -62.562 -38.719 1 89.44 95 VAL B CA 1
ATOM 3797 C C . VAL B 1 95 ? 28.641 -61.438 -39.719 1 89.44 95 VAL B C 1
ATOM 3799 O O . VAL B 1 95 ? 29.344 -61.594 -40.688 1 89.44 95 VAL B O 1
ATOM 3802 N N . THR B 1 96 ? 28.078 -60.281 -39.5 1 86.81 96 THR B N 1
ATOM 3803 C CA . THR B 1 96 ? 28.203 -59.125 -40.438 1 86.81 96 THR B CA 1
ATOM 3804 C C . THR B 1 96 ? 29.469 -58.344 -40.125 1 86.81 96 THR B C 1
ATOM 3806 O O . THR B 1 96 ? 29.828 -57.438 -40.875 1 86.81 96 THR B O 1
ATOM 3809 N N . GLY B 1 97 ? 30.172 -58.562 -39.062 1 81.25 97 GLY B N 1
ATOM 3810 C CA . GLY B 1 97 ? 31.438 -57.938 -38.75 1 81.25 97 GLY B CA 1
ATOM 3811 C C . GLY B 1 97 ? 31.281 -56.719 -37.844 1 81.25 97 GLY B C 1
ATOM 3812 O O . GLY B 1 97 ? 32.281 -56 -37.594 1 81.25 97 GLY B O 1
ATOM 3813 N N . SER B 1 98 ? 30.125 -56.438 -37.438 1 81.19 98 SER B N 1
ATOM 3814 C CA . SER B 1 98 ? 29.938 -55.312 -36.531 1 81.19 98 SER B CA 1
ATOM 3815 C C . SER B 1 98 ? 30.516 -55.594 -35.156 1 81.19 98 SER B C 1
ATOM 3817 O O . SER B 1 98 ? 30.891 -54.656 -34.406 1 81.19 98 SER B O 1
ATOM 3819 N N . LYS B 1 99 ? 30.469 -56.844 -34.875 1 85.81 99 LYS B N 1
ATOM 3820 C CA . LYS B 1 99 ? 31.094 -57.312 -33.625 1 85.81 99 LYS B CA 1
ATOM 3821 C C . LYS B 1 99 ? 32.219 -58.344 -33.938 1 85.81 99 LYS B C 1
ATOM 3823 O O . LYS B 1 99 ? 32.094 -59.125 -34.844 1 85.81 99 LYS B O 1
ATOM 3828 N N . GLU B 1 100 ? 33.125 -58.281 -33.156 1 88.19 100 GLU B N 1
ATOM 3829 C CA . GLU B 1 100 ? 34.281 -59.188 -33.375 1 88.19 100 GLU B CA 1
ATOM 3830 C C . GLU B 1 100 ? 33.906 -60.625 -33.062 1 88.19 100 GLU B C 1
ATOM 3832 O O . GLU B 1 100 ? 33.125 -60.875 -32.125 1 88.19 100 GLU B O 1
ATOM 3837 N N . SER B 1 101 ? 34.344 -61.469 -33.969 1 91.62 101 SER B N 1
ATOM 3838 C CA . SER B 1 101 ? 34.125 -62.875 -33.719 1 91.62 101 SER B CA 1
ATOM 3839 C C . SER B 1 101 ? 35.438 -63.656 -33.875 1 91.62 101 SER B C 1
ATOM 3841 O O . SER B 1 101 ? 36.312 -63.25 -34.625 1 91.62 101 SER B O 1
ATOM 3843 N N . VAL B 1 102 ? 35.5 -64.812 -33.094 1 93.69 102 VAL B N 1
ATOM 3844 C CA . VAL B 1 102 ? 36.688 -65.625 -33.125 1 93.69 102 VAL B CA 1
ATOM 3845 C C . VAL B 1 102 ? 36.312 -67.062 -33.531 1 93.69 102 VAL B C 1
ATOM 3847 O O . VAL B 1 102 ? 35.156 -67.438 -33.344 1 93.69 102 VAL B O 1
ATOM 3850 N N . CYS B 1 103 ? 37.281 -67.688 -34.125 1 94.88 103 CYS B N 1
ATOM 3851 C CA . CYS B 1 103 ? 37.094 -69.062 -34.531 1 94.88 103 CYS B CA 1
ATOM 3852 C C . CYS B 1 103 ? 36.812 -69.938 -33.312 1 94.88 103 CYS B C 1
ATOM 3854 O O . CYS B 1 103 ? 37.5 -69.875 -32.312 1 94.88 103 CYS B O 1
ATOM 3856 N N . ASN B 1 104 ? 35.781 -70.812 -33.406 1 92.44 104 ASN B N 1
ATOM 3857 C CA . ASN B 1 104 ? 35.344 -71.625 -32.281 1 92.44 104 ASN B CA 1
ATOM 3858 C C . ASN B 1 104 ? 36.375 -72.75 -32 1 92.44 104 ASN B C 1
ATOM 3860 O O . ASN B 1 104 ? 36.375 -73.312 -30.906 1 92.44 104 ASN B O 1
ATOM 3864 N N . ASN B 1 105 ? 37.25 -72.938 -32.938 1 91.31 105 ASN B N 1
ATOM 3865 C CA . ASN B 1 105 ? 38.219 -74 -32.812 1 91.31 105 ASN B CA 1
ATOM 3866 C C . ASN B 1 105 ? 39.562 -73.5 -32.25 1 91.31 105 ASN B C 1
ATOM 3868 O O . ASN B 1 105 ? 40.125 -74.125 -31.344 1 91.31 105 ASN B O 1
ATOM 3872 N N . CYS B 1 106 ? 40.094 -72.438 -32.844 1 93.31 106 CYS B N 1
ATOM 3873 C CA . CYS B 1 106 ? 41.438 -72 -32.5 1 93.31 106 CYS B CA 1
ATOM 3874 C C . CYS B 1 106 ? 41.469 -70.625 -31.938 1 93.31 106 CYS B C 1
ATOM 3876 O O . CYS B 1 106 ? 42.531 -70.062 -31.656 1 93.31 106 CYS B O 1
ATOM 3878 N N . GLU B 1 107 ? 40.5 -69.812 -31.891 1 92 107 GLU B N 1
ATOM 3879 C CA . GLU B 1 107 ? 40.312 -68.5 -31.266 1 92 107 GLU B CA 1
ATOM 3880 C C . GLU B 1 107 ? 40.969 -67.375 -32.094 1 92 107 GLU B C 1
ATOM 3882 O O . GLU B 1 107 ? 41.125 -66.25 -31.609 1 92 107 GLU B O 1
ATOM 3887 N N . LYS B 1 108 ? 41.375 -67.75 -33.25 1 92.62 108 LYS B N 1
ATOM 3888 C CA . LYS B 1 108 ? 41.844 -66.688 -34.188 1 92.62 108 LYS B CA 1
ATOM 3889 C C . LYS B 1 108 ? 40.656 -65.938 -34.812 1 92.62 108 LYS B C 1
ATOM 3891 O O . LYS B 1 108 ? 39.5 -66.25 -34.531 1 92.62 108 LYS B O 1
ATOM 3896 N N . GLU B 1 109 ? 41.031 -65.062 -35.562 1 93.31 109 GLU B N 1
ATOM 3897 C CA . GLU B 1 109 ? 40 -64.25 -36.188 1 93.31 109 GLU B CA 1
ATOM 3898 C C . GLU B 1 109 ? 39.125 -65.062 -37.125 1 93.31 109 GLU B C 1
ATOM 3900 O O . GLU B 1 109 ? 39.656 -65.875 -37.938 1 93.31 109 GLU B O 1
ATOM 3905 N N . ALA B 1 110 ? 37.781 -64.938 -36.969 1 94.75 110 ALA B N 1
ATOM 3906 C CA . ALA B 1 110 ? 36.844 -65.688 -37.75 1 94.75 110 ALA B CA 1
ATOM 3907 C C . ALA B 1 110 ? 36.688 -65.188 -39.188 1 94.75 110 ALA B C 1
ATOM 3909 O O . ALA B 1 110 ? 36.75 -63.938 -39.375 1 94.75 110 ALA B O 1
ATOM 3910 N N . ALA B 1 111 ? 36.562 -66.125 -40.156 1 93.94 111 ALA B N 1
ATOM 3911 C CA . ALA B 1 111 ? 36.406 -65.688 -41.531 1 93.94 111 ALA B CA 1
ATOM 3912 C C . ALA B 1 111 ? 35.188 -66.312 -42.156 1 93.94 111 ALA B C 1
ATOM 3914 O O . ALA B 1 111 ? 34.656 -65.812 -43.156 1 93.94 111 ALA B O 1
ATOM 3915 N N . PHE B 1 112 ? 34.75 -67.375 -41.625 1 93.25 112 PHE B N 1
ATOM 3916 C CA . PHE B 1 112 ? 33.594 -68.125 -42.156 1 93.25 112 PHE B CA 1
ATOM 3917 C C . PHE B 1 112 ? 32.625 -68.438 -41.031 1 93.25 112 PHE B C 1
ATOM 3919 O O . PHE B 1 112 ? 32.969 -68.5 -39.875 1 93.25 112 PHE B O 1
ATOM 3926 N N . TRP B 1 113 ? 31.297 -68.562 -41.406 1 92.56 113 TRP B N 1
ATOM 3927 C CA . TRP B 1 113 ? 30.266 -69.062 -40.469 1 92.56 113 TRP B CA 1
ATOM 3928 C C . TRP B 1 113 ? 29.422 -70.188 -41.062 1 92.56 113 TRP B C 1
ATOM 3930 O O . TRP B 1 113 ? 28.984 -70.062 -42.219 1 92.56 113 TRP B O 1
ATOM 3940 N N . CYS B 1 114 ? 29.359 -71.25 -40.344 1 88.75 114 CYS B N 1
ATOM 3941 C CA . CYS B 1 114 ? 28.578 -72.375 -40.812 1 88.75 114 C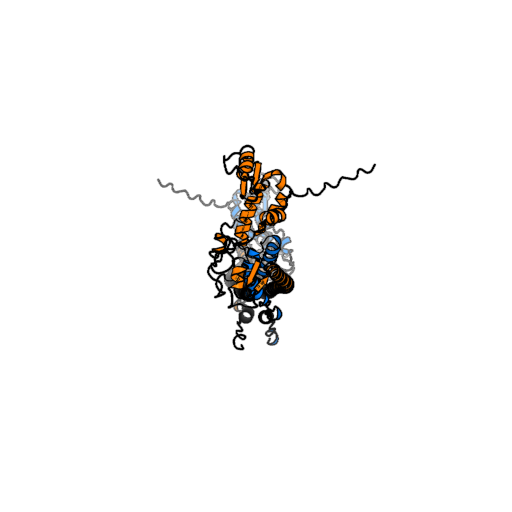YS B CA 1
ATOM 3942 C C . CYS B 1 114 ? 27.172 -72.312 -40.25 1 88.75 114 CYS B C 1
ATOM 3944 O O . CYS B 1 114 ? 26.984 -72.375 -39.031 1 88.75 114 CYS B O 1
ATOM 3946 N N . PHE B 1 115 ? 26.234 -72.375 -41.094 1 80.12 115 PHE B N 1
ATOM 3947 C CA . PHE B 1 115 ? 24.828 -72.25 -40.719 1 80.12 115 PHE B CA 1
ATOM 3948 C C . PHE B 1 115 ? 24.359 -73.5 -39.969 1 80.12 115 PHE B C 1
ATOM 3950 O O . PHE B 1 115 ? 23.594 -73.375 -39 1 80.12 115 PHE B O 1
ATOM 3957 N N . SER B 1 116 ? 24.859 -74.562 -40.281 1 78 116 SER B N 1
ATOM 3958 C CA . SER B 1 116 ? 24.422 -75.875 -39.688 1 78 116 SER B CA 1
ATOM 3959 C C . SER B 1 116 ? 25 -76.062 -38.312 1 78 116 SER B C 1
ATOM 3961 O O . SER B 1 116 ? 24.297 -76.438 -37.375 1 78 116 SER B O 1
ATOM 3963 N N . CYS B 1 117 ? 26.266 -75.688 -38.188 1 82.25 117 CYS B N 1
ATOM 3964 C CA . CYS B 1 117 ? 26.938 -75.875 -36.906 1 82.25 117 CYS B CA 1
ATOM 3965 C C . CYS B 1 117 ? 26.781 -74.688 -36 1 82.25 117 CYS B C 1
ATOM 3967 O O . CYS B 1 117 ? 27.016 -74.75 -34.812 1 82.25 117 CYS B O 1
ATOM 3969 N N . LYS B 1 118 ? 26.406 -73.562 -36.594 1 83.88 118 LYS B N 1
ATOM 3970 C CA . LYS B 1 118 ? 26.359 -72.25 -35.938 1 83.88 118 LYS B CA 1
ATOM 3971 C C . LYS B 1 118 ? 27.703 -71.938 -35.281 1 83.88 118 LYS B C 1
ATOM 3973 O O . LYS B 1 118 ? 27.75 -71.5 -34.156 1 83.88 118 LYS B O 1
ATOM 3978 N N . GLU B 1 119 ? 28.719 -72.188 -36.094 1 89.25 119 GLU B N 1
ATOM 3979 C CA . GLU B 1 119 ? 30.078 -71.938 -35.594 1 89.25 119 GLU B CA 1
ATOM 3980 C C . GLU B 1 119 ? 30.875 -71.062 -36.531 1 89.25 119 GLU B C 1
ATOM 3982 O O . GLU B 1 119 ? 30.656 -71.062 -37.75 1 89.25 119 GLU B O 1
ATOM 3987 N N . PHE B 1 120 ? 31.766 -70.375 -35.875 1 93.94 120 PHE B N 1
ATOM 3988 C CA . PHE B 1 120 ? 32.688 -69.5 -36.656 1 93.94 120 PHE B CA 1
ATOM 3989 C C . PHE B 1 120 ? 34 -70.25 -36.906 1 93.94 120 PHE B C 1
ATOM 3991 O O . PHE B 1 120 ? 34.469 -71 -36.062 1 93.94 120 PHE B O 1
ATOM 3998 N N . LEU B 1 121 ? 34.438 -70 -38.094 1 94.31 121 LEU B N 1
ATOM 3999 C CA . LEU B 1 121 ? 35.656 -70.688 -38.531 1 94.31 121 LEU B CA 1
ATOM 4000 C C . LEU B 1 121 ? 36.656 -69.688 -39.094 1 94.31 121 LEU B C 1
ATOM 4002 O O . LEU B 1 121 ? 36.281 -68.75 -39.781 1 94.31 121 LEU B O 1
ATOM 4006 N N . CYS B 1 122 ? 37.938 -69.875 -38.781 1 94.44 122 CYS B N 1
ATOM 4007 C CA . CYS B 1 122 ? 39 -69.062 -39.375 1 94.44 122 CYS B CA 1
ATOM 4008 C C . CYS B 1 122 ? 39.438 -69.625 -40.719 1 94.44 122 CYS B C 1
ATOM 4010 O O . CYS B 1 122 ? 38.906 -70.688 -41.156 1 94.44 122 CYS B O 1
ATOM 4012 N N . LEU B 1 123 ? 40.344 -69.062 -41.375 1 93.62 123 LEU B N 1
ATOM 4013 C CA . LEU B 1 123 ? 40.844 -69.438 -42.688 1 93.62 123 LEU B CA 1
ATOM 4014 C C . LEU B 1 123 ? 41.5 -70.812 -42.625 1 93.62 123 LEU B C 1
ATOM 4016 O O . LEU B 1 123 ? 41.438 -71.625 -43.562 1 93.62 123 LEU B O 1
ATOM 4020 N N . SER B 1 124 ? 42.062 -71.125 -41.5 1 93.12 124 SER B N 1
ATOM 4021 C CA . SER B 1 124 ? 42.844 -72.312 -41.344 1 93.12 124 SER B CA 1
ATOM 4022 C C . SER B 1 124 ? 41.906 -73.5 -40.969 1 93.12 124 SER B C 1
ATOM 4024 O O . SER B 1 124 ? 42.125 -74.625 -41.406 1 93.12 124 SER B O 1
ATOM 4026 N N . CYS B 1 125 ? 40.969 -73.25 -40.188 1 93.31 125 CYS B N 1
ATOM 4027 C CA . CYS B 1 125 ? 40.094 -74.25 -39.656 1 93.31 125 CYS B CA 1
ATOM 4028 C C . CYS B 1 125 ? 39 -74.625 -40.656 1 93.31 125 CYS B C 1
ATOM 4030 O O . CYS B 1 125 ? 38.406 -75.688 -40.594 1 93.31 125 CYS B O 1
ATOM 4032 N N . PHE B 1 126 ? 38.75 -73.812 -41.656 1 92.31 126 PHE B N 1
ATOM 4033 C CA . PHE B 1 126 ? 37.656 -73.938 -42.594 1 92.31 126 PHE B CA 1
ATOM 4034 C C . PHE B 1 126 ? 37.844 -75.25 -43.438 1 92.31 126 PHE B C 1
ATOM 4036 O O . PHE B 1 126 ? 36.938 -76.062 -43.531 1 92.31 126 PHE B O 1
ATOM 4043 N N . PRO B 1 127 ? 39 -75.5 -44 1 88.69 127 PRO B N 1
ATOM 4044 C CA . PRO B 1 127 ? 39.188 -76.688 -44.812 1 88.69 127 PRO B CA 1
ATOM 4045 C C . PRO B 1 127 ? 39 -78 -44 1 88.69 127 PRO B C 1
ATOM 4047 O O . PRO B 1 127 ? 38.469 -79 -44.531 1 88.69 127 PRO B O 1
ATOM 4050 N N . PHE B 1 128 ? 39.375 -77.875 -42.75 1 87 128 PHE B N 1
ATOM 4051 C CA . PHE B 1 128 ? 39.188 -79.062 -41.906 1 87 128 PHE B CA 1
ATOM 4052 C C . PHE B 1 128 ? 37.719 -79.312 -41.656 1 87 128 PHE B C 1
ATOM 4054 O O . PHE B 1 128 ? 37.25 -80.438 -41.688 1 87 128 PHE B O 1
ATOM 4061 N N . HIS B 1 129 ? 36.969 -78.25 -41.406 1 88.25 129 HIS B N 1
ATOM 4062 C CA . HIS B 1 129 ? 35.531 -78.312 -41.219 1 88.25 129 HIS B CA 1
ATOM 4063 C C . HIS B 1 129 ? 34.875 -78.938 -42.469 1 88.25 129 HIS B C 1
ATOM 4065 O O . HIS B 1 129 ? 34.031 -79.812 -42.344 1 88.25 129 HIS B O 1
ATOM 4071 N N . GLN B 1 130 ? 35.312 -78.562 -43.625 1 84 130 GLN B N 1
ATOM 4072 C CA . GLN B 1 130 ? 34.719 -79 -44.875 1 84 130 GLN B CA 1
ATOM 4073 C C . GLN B 1 130 ? 35.031 -80.5 -45.125 1 84 130 GLN B C 1
ATOM 4075 O O . GLN B 1 130 ? 34.188 -81.188 -45.656 1 84 130 GLN B O 1
ATOM 4080 N N . ARG B 1 131 ? 36.125 -80.812 -44.688 1 82.75 131 ARG B N 1
ATOM 4081 C CA . ARG B 1 131 ? 36.562 -82.188 -44.938 1 82.75 131 ARG B CA 1
ATOM 4082 C C . ARG B 1 131 ? 35.812 -83.188 -44.062 1 82.75 131 ARG B C 1
ATOM 4084 O O . ARG B 1 131 ? 35.344 -84.188 -44.531 1 82.75 131 ARG B O 1
ATOM 4091 N N . TYR B 1 132 ? 35.688 -82.812 -42.781 1 80.69 132 TYR B N 1
ATOM 4092 C CA . TYR B 1 132 ? 35.094 -83.688 -41.812 1 80.69 132 TYR B CA 1
ATOM 4093 C C . TYR B 1 132 ? 33.594 -83.75 -41.969 1 80.69 132 TYR B C 1
ATOM 4095 O O . TYR B 1 132 ? 32.969 -84.75 -41.688 1 80.69 132 TYR B O 1
ATOM 4103 N N . LEU B 1 133 ? 32.969 -82.625 -42.312 1 75.44 133 LEU B N 1
ATOM 4104 C CA . LEU B 1 133 ? 31.516 -82.625 -42.375 1 75.44 133 LEU B CA 1
ATOM 4105 C C . LEU B 1 133 ? 31.031 -82.562 -43.844 1 75.44 133 LEU B C 1
ATOM 4107 O O . LEU B 1 133 ? 29.938 -82.062 -44.125 1 75.44 133 LEU B O 1
ATOM 4111 N N . LYS B 1 134 ? 31.906 -82.875 -44.688 1 62.94 134 LYS B N 1
ATOM 4112 C CA . LYS B 1 134 ? 31.656 -82.938 -46.125 1 62.94 134 LYS B CA 1
ATOM 4113 C C . LYS B 1 134 ? 30.328 -83.625 -46.438 1 62.94 134 LYS B C 1
ATOM 4115 O O . LYS B 1 134 ? 29.578 -83.188 -47.312 1 62.94 134 LYS B O 1
ATOM 4120 N N . LYS B 1 135 ? 30.078 -84.625 -45.781 1 61.12 135 LYS B N 1
ATOM 4121 C CA . LYS B 1 135 ? 28.891 -85.438 -46.062 1 61.12 135 LYS B CA 1
ATOM 4122 C C . LYS B 1 135 ? 27.609 -84.688 -45.688 1 61.12 135 LYS B C 1
ATOM 4124 O O . LYS B 1 135 ? 26.562 -84.938 -46.281 1 61.12 135 LYS B O 1
ATOM 4129 N N . ASP B 1 136 ? 27.703 -83.875 -44.781 1 61.94 136 ASP B N 1
ATOM 4130 C CA . ASP B 1 136 ? 26.453 -83.375 -44.25 1 61.94 136 ASP B CA 1
ATOM 4131 C C . ASP B 1 136 ? 26.125 -82 -44.875 1 61.94 136 ASP B C 1
ATOM 4133 O O . ASP B 1 136 ? 25.062 -81.438 -44.625 1 61.94 136 ASP B O 1
ATOM 4137 N N . SER B 1 137 ? 26.797 -81.75 -46.031 1 61.53 137 SER B N 1
ATOM 4138 C CA . SER B 1 137 ? 26.609 -80.5 -46.781 1 61.53 137 SER B CA 1
ATOM 4139 C C . SER B 1 137 ? 26.484 -79.312 -45.875 1 61.53 137 SER B C 1
ATOM 4141 O O . SER B 1 137 ? 25.469 -78.625 -45.875 1 61.53 137 SER B O 1
ATOM 4143 N N . HIS B 1 138 ? 27.312 -79.125 -44.875 1 73.69 138 HIS B N 1
ATOM 4144 C CA . HIS B 1 138 ? 27.297 -78 -43.969 1 73.69 138 HIS B CA 1
ATOM 4145 C C . HIS B 1 138 ? 27.594 -76.688 -44.719 1 73.69 138 HIS B C 1
ATOM 4147 O O . HIS B 1 138 ? 28.562 -76.625 -45.469 1 73.69 138 HIS B O 1
ATOM 4153 N N . GLY B 1 139 ? 26.703 -75.75 -44.938 1 73 139 GLY B N 1
ATOM 4154 C CA . GLY B 1 139 ? 26.75 -74.5 -45.688 1 73 139 GLY B CA 1
ATOM 4155 C C . GLY B 1 139 ? 27.516 -73.375 -45 1 73 139 GLY B C 1
ATOM 4156 O O . GLY B 1 139 ? 26.922 -72.375 -44.562 1 73 139 GLY B O 1
ATOM 4157 N N . ALA B 1 140 ? 28.906 -73.625 -44.844 1 84.56 140 ALA B N 1
ATOM 4158 C CA . ALA B 1 140 ? 29.703 -72.5 -44.312 1 84.56 140 ALA B CA 1
ATOM 4159 C C . ALA B 1 140 ? 29.969 -71.438 -45.375 1 84.56 140 ALA B C 1
ATOM 4161 O O . ALA B 1 140 ? 30.328 -71.812 -46.5 1 84.56 140 ALA B O 1
ATOM 4162 N N . ARG B 1 141 ? 29.578 -70.188 -45.062 1 88.69 141 ARG B N 1
ATOM 4163 C CA . ARG B 1 141 ? 29.734 -69.125 -46 1 88.69 141 ARG B CA 1
ATOM 4164 C C . ARG B 1 141 ? 30.703 -68.062 -45.438 1 88.69 141 ARG B C 1
ATOM 4166 O O . ARG B 1 141 ? 30.828 -67.938 -44.219 1 88.69 141 ARG B O 1
ATOM 4173 N N . PRO B 1 142 ? 31.453 -67.375 -46.375 1 91.75 142 PRO B N 1
ATOM 4174 C CA . PRO B 1 142 ? 32.312 -66.312 -45.906 1 91.75 142 PRO B CA 1
ATOM 4175 C C . PRO B 1 142 ? 31.516 -65.188 -45.219 1 91.75 142 PRO B C 1
ATOM 4177 O O . PRO B 1 142 ? 30.391 -64.875 -45.625 1 91.75 142 PRO B O 1
ATOM 4180 N N . LEU B 1 143 ? 32.062 -64.625 -44.156 1 91.38 143 LEU B N 1
ATOM 4181 C CA . LEU B 1 143 ? 31.406 -63.562 -43.406 1 91.38 143 LEU B CA 1
ATOM 4182 C C . LEU B 1 143 ? 31.062 -62.375 -44.281 1 91.38 143 LEU B C 1
ATOM 4184 O O . LEU B 1 143 ? 30.047 -61.688 -44.094 1 91.38 143 LEU B O 1
ATOM 4188 N N . LYS B 1 144 ? 31.875 -62.062 -45.281 1 88.62 144 LYS B N 1
ATOM 4189 C CA . LYS B 1 144 ? 31.672 -60.969 -46.188 1 88.62 144 LYS B CA 1
ATOM 4190 C C . LYS B 1 144 ? 30.344 -61.094 -46.938 1 88.62 144 LYS B C 1
ATOM 4192 O O . LYS B 1 144 ? 29.719 -60.094 -47.312 1 88.62 144 LYS B O 1
ATOM 4197 N N . ASP B 1 145 ? 29.828 -62.375 -47.062 1 87.62 145 ASP B N 1
ATOM 4198 C CA . ASP B 1 145 ? 28.594 -62.625 -47.812 1 87.62 145 ASP B CA 1
ATOM 4199 C C . ASP B 1 145 ? 27.375 -62.156 -47 1 87.62 145 ASP B C 1
ATOM 4201 O O . ASP B 1 145 ? 26.297 -61.969 -47.594 1 87.62 145 ASP B O 1
ATOM 4205 N N . PHE B 1 146 ? 27.562 -61.938 -45.719 1 86.94 146 PHE B N 1
ATOM 4206 C CA . PHE B 1 146 ? 26.438 -61.594 -44.875 1 86.94 146 PHE B CA 1
ATOM 4207 C C . PHE B 1 146 ? 26.344 -60.094 -44.656 1 86.94 146 PHE B C 1
ATOM 4209 O O . PHE B 1 146 ? 25.328 -59.594 -44.156 1 86.94 146 PHE B O 1
ATOM 4216 N N . GLN B 1 147 ? 27.328 -59.344 -45.062 1 82.56 147 GLN B N 1
ATOM 4217 C CA . GLN B 1 147 ? 27.406 -57.938 -44.812 1 82.56 147 GLN B CA 1
ATOM 4218 C C . GLN B 1 147 ? 26.266 -57.188 -45.5 1 82.56 147 GLN B C 1
ATOM 4220 O O . GLN B 1 147 ? 25.797 -56.156 -45 1 82.56 147 GLN B O 1
ATOM 4225 N N . ALA B 1 148 ? 25.75 -57.812 -46.562 1 81.5 148 ALA B N 1
ATOM 4226 C CA . ALA B 1 148 ? 24.719 -57.125 -47.344 1 81.5 148 ALA B CA 1
ATOM 4227 C C . ALA B 1 148 ? 23.328 -57.625 -46.969 1 81.5 148 ALA B C 1
ATOM 4229 O O . ALA B 1 148 ? 22.312 -57.062 -47.406 1 81.5 148 ALA B O 1
ATOM 4230 N N . GLU B 1 149 ? 23.234 -58.594 -46.188 1 82.88 149 GLU B N 1
ATOM 4231 C CA . GLU B 1 149 ? 21.953 -59.219 -45.844 1 82.88 149 GLU B CA 1
ATOM 4232 C C . GLU B 1 149 ? 21.266 -58.5 -44.688 1 82.88 149 GLU B C 1
ATOM 4234 O O . GLU B 1 149 ? 21.922 -58.062 -43.719 1 82.88 149 GLU B O 1
ATOM 4239 N N . SER B 1 150 ? 19.969 -58.188 -44.844 1 84.25 150 SER B N 1
ATOM 4240 C CA . SER B 1 150 ? 19.219 -57.594 -43.75 1 84.25 150 SER B CA 1
ATOM 4241 C C . SER B 1 150 ? 19.047 -58.562 -42.594 1 84.25 150 SER B C 1
ATOM 4243 O O . SER B 1 150 ? 19.234 -59.781 -42.781 1 84.25 150 SER B O 1
ATOM 4245 N N . PHE B 1 151 ? 18.812 -58.062 -41.5 1 86.94 151 PHE B N 1
ATOM 4246 C CA . PHE B 1 151 ? 18.594 -58.906 -40.344 1 86.94 151 PHE B CA 1
ATOM 4247 C C . PHE B 1 151 ? 17.438 -59.875 -40.594 1 86.94 151 PHE B C 1
ATOM 4249 O O . PHE B 1 151 ? 17.516 -61.062 -40.25 1 86.94 151 PHE B O 1
ATOM 4256 N N . LYS B 1 152 ? 16.359 -59.375 -41.156 1 85.12 152 LYS B N 1
ATOM 4257 C CA . LYS B 1 152 ? 15.203 -60.219 -41.5 1 85.12 152 LYS B CA 1
ATOM 4258 C C . LYS B 1 152 ? 15.602 -61.375 -42.406 1 85.12 152 LYS B C 1
ATOM 4260 O O . LYS B 1 152 ? 15.172 -62.531 -42.156 1 85.12 152 LYS B O 1
ATOM 4265 N N . ASP B 1 153 ? 16.391 -61.062 -43.312 1 84.31 153 ASP B N 1
ATOM 4266 C CA . ASP B 1 153 ? 16.859 -62.094 -44.25 1 84.31 153 ASP B CA 1
ATOM 4267 C C . ASP B 1 153 ? 17.75 -63.125 -43.531 1 84.31 153 ASP B C 1
ATOM 4269 O O . ASP B 1 153 ? 17.656 -64.312 -43.75 1 84.31 153 ASP B O 1
ATOM 4273 N N . PHE B 1 154 ? 18.578 -62.562 -42.75 1 87.38 154 PHE B N 1
ATOM 4274 C CA . PHE B 1 154 ? 19.453 -63.438 -41.969 1 87.38 154 PHE B CA 1
ATOM 4275 C C . PHE B 1 154 ? 18.641 -64.375 -41.125 1 87.38 154 PHE B C 1
ATOM 4277 O O . PHE B 1 154 ? 18.938 -65.562 -41.094 1 87.38 154 PHE B O 1
ATOM 4284 N N . LEU B 1 155 ? 17.594 -63.875 -40.406 1 87.12 155 LEU B N 1
ATOM 4285 C CA . LEU B 1 155 ? 16.719 -64.688 -39.594 1 87.12 155 LEU B CA 1
ATOM 4286 C C . LEU B 1 155 ? 16.062 -65.812 -40.406 1 87.12 155 LEU B C 1
ATOM 4288 O O . LEU B 1 155 ? 15.906 -66.938 -39.938 1 87.12 155 LEU B O 1
ATOM 4292 N N . SER B 1 156 ? 15.703 -65.438 -41.625 1 81.25 156 SER B N 1
ATOM 4293 C CA . SER B 1 156 ? 15.102 -66.438 -42.5 1 81.25 156 SER B CA 1
ATOM 4294 C C . SER B 1 156 ? 16.094 -67.5 -42.844 1 81.25 156 SER B C 1
ATOM 4296 O O . SER B 1 156 ? 15.703 -68.688 -43 1 81.25 156 SER B O 1
ATOM 4298 N N . THR B 1 157 ? 17.328 -67.125 -42.969 1 76.56 157 THR B N 1
ATOM 4299 C CA . THR B 1 157 ? 18.375 -68.062 -43.312 1 76.56 157 THR B CA 1
ATOM 4300 C C . THR B 1 157 ? 18.625 -69.062 -42.188 1 76.56 157 THR B C 1
ATOM 4302 O O . THR B 1 157 ? 18.766 -70.25 -42.406 1 76.56 157 THR B O 1
ATOM 4305 N N . ILE B 1 158 ? 18.75 -68.438 -41.094 1 78.38 158 ILE B N 1
ATOM 4306 C CA . ILE B 1 158 ? 19.078 -69.25 -39.938 1 78.38 158 ILE B CA 1
ATOM 4307 C C . ILE B 1 158 ? 17.875 -70.125 -39.562 1 78.38 158 ILE B C 1
ATOM 4309 O O . ILE B 1 158 ? 18 -71.125 -38.906 1 78.38 158 ILE B O 1
ATOM 4313 N N . ARG B 1 159 ? 16.719 -69.562 -39.781 1 72.75 159 ARG B N 1
ATOM 4314 C CA . ARG B 1 159 ? 15.516 -70.312 -39.5 1 72.75 159 ARG B CA 1
ATOM 4315 C C . ARG B 1 159 ? 15.43 -71.562 -40.406 1 72.75 159 ARG B C 1
ATOM 4317 O O . ARG B 1 159 ? 14.492 -72.312 -40.281 1 72.75 159 ARG B O 1
ATOM 4324 N N . MET B 1 160 ? 16.531 -71.875 -40.875 1 57.69 160 MET B N 1
ATOM 4325 C CA . MET B 1 160 ? 16.547 -73.062 -41.75 1 57.69 160 MET B CA 1
ATOM 4326 C C . MET B 1 160 ? 15.336 -73.938 -41.5 1 57.69 160 MET B C 1
ATOM 4328 O O . MET B 1 160 ? 14.703 -73.875 -40.469 1 57.69 160 MET B O 1
ATOM 4332 N N . PRO B 1 161 ? 15.039 -74.938 -42.438 1 50.06 161 PRO B N 1
ATOM 4333 C CA . PRO B 1 161 ? 13.883 -75.812 -42.312 1 50.06 161 PRO B CA 1
ATOM 4334 C C . PRO B 1 161 ? 13.664 -76.25 -40.875 1 50.06 161 PRO B C 1
ATOM 4336 O O . PRO B 1 161 ? 14.406 -77.125 -40.375 1 50.06 161 PRO B O 1
ATOM 4339 N N . ASN B 1 162 ? 13.844 -75.438 -40 1 49.84 162 ASN B N 1
ATOM 4340 C CA . ASN B 1 162 ? 13.633 -75.688 -38.594 1 49.84 162 ASN B CA 1
ATOM 4341 C C . ASN B 1 162 ? 12.539 -76.75 -38.375 1 49.84 162 ASN B C 1
ATOM 4343 O O . ASN B 1 162 ? 11.359 -76.438 -38.312 1 49.84 162 ASN B O 1
ATOM 4347 N N . THR B 1 163 ? 12.703 -77.625 -38.906 1 58.5 163 THR B N 1
ATOM 4348 C CA . THR B 1 163 ? 11.914 -78.812 -38.719 1 58.5 163 THR B CA 1
ATOM 4349 C C . THR B 1 163 ? 11.867 -79.188 -37.219 1 58.5 163 THR B C 1
ATOM 4351 O O . THR B 1 163 ? 12.906 -79.438 -36.594 1 58.5 163 THR B O 1
ATOM 4354 N N . MET B 1 164 ? 10.977 -78.562 -36.5 1 69.19 164 MET B N 1
ATOM 4355 C CA . MET B 1 164 ? 10.727 -79 -35.156 1 69.19 164 MET B CA 1
ATOM 4356 C C . MET B 1 164 ? 10.492 -80.5 -35.125 1 69.19 164 MET B C 1
ATOM 4358 O O . MET B 1 164 ? 9.703 -81.062 -35.906 1 69.19 164 MET B O 1
ATOM 4362 N N . TYR B 1 165 ? 11.422 -81 -34.406 1 77.88 165 TYR B N 1
ATOM 4363 C CA . TYR B 1 165 ? 11.273 -82.438 -34.281 1 77.88 165 TYR B CA 1
ATOM 4364 C C . TYR B 1 165 ? 10.445 -82.812 -33.062 1 77.88 165 TYR B C 1
ATOM 4366 O O . TYR B 1 165 ? 10.414 -82.062 -32.062 1 77.88 165 TYR B O 1
ATOM 4374 N N . CYS B 1 166 ? 9.742 -83.812 -33.219 1 85.56 166 CYS B N 1
ATOM 4375 C CA . CYS B 1 166 ? 8.898 -84.25 -32.156 1 85.56 166 CYS B CA 1
ATOM 4376 C C . CYS B 1 166 ? 9.734 -84.625 -30.922 1 85.56 166 CYS B C 1
ATOM 4378 O O . CYS B 1 166 ? 10.773 -85.312 -31.047 1 85.56 166 CYS B O 1
ATOM 4380 N N . SER B 1 167 ? 9.422 -84.125 -29.75 1 79.62 167 SER B N 1
ATOM 4381 C CA . SER B 1 167 ? 10.172 -84.375 -28.531 1 79.62 167 SER B CA 1
ATOM 4382 C C . SER B 1 167 ? 9.797 -85.75 -27.906 1 79.62 167 SER B C 1
ATOM 4384 O O . SER B 1 167 ? 10.422 -86.188 -26.938 1 79.62 167 SER B O 1
ATOM 4386 N N . LYS B 1 168 ? 8.883 -86.375 -28.453 1 82.75 168 LYS B N 1
ATOM 4387 C CA . LYS B 1 168 ? 8.445 -87.625 -27.891 1 82.75 168 LYS B CA 1
ATOM 4388 C C . LYS B 1 168 ? 9.422 -88.75 -28.234 1 82.75 168 LYS B C 1
ATOM 4390 O O . LYS B 1 168 ? 9.977 -88.812 -29.328 1 82.75 168 LYS B O 1
ATOM 4395 N N . GLU B 1 169 ? 9.555 -89.625 -27.234 1 84.88 169 GLU B N 1
ATOM 4396 C CA . GLU B 1 169 ? 10.477 -90.75 -27.391 1 84.88 169 GLU B CA 1
ATOM 4397 C C . GLU B 1 169 ? 10.078 -91.625 -28.562 1 84.88 169 GLU B C 1
ATOM 4399 O O . GLU B 1 169 ? 8.922 -92.062 -28.656 1 84.88 169 GLU B O 1
ATOM 4404 N N . GLY B 1 170 ? 10.969 -91.875 -29.375 1 86.25 170 GLY B N 1
ATOM 4405 C CA . GLY B 1 170 ? 10.719 -92.75 -30.516 1 86.25 170 GLY B CA 1
ATOM 4406 C C . GLY B 1 170 ? 10.352 -92 -31.781 1 86.25 170 GLY B C 1
ATOM 4407 O O . GLY B 1 170 ? 10.312 -92.562 -32.875 1 86.25 170 GLY B O 1
ATOM 4408 N N . HIS B 1 171 ? 9.977 -90.75 -31.562 1 86.94 171 HIS B N 1
ATOM 4409 C CA . HIS B 1 171 ? 9.555 -89.938 -32.688 1 86.94 171 HIS B CA 1
ATOM 4410 C C . HIS B 1 171 ? 10.602 -88.875 -33.031 1 86.94 171 HIS B C 1
ATOM 4412 O O . HIS B 1 171 ? 10.281 -87.812 -33.656 1 86.94 171 HIS B O 1
ATOM 4418 N N . ASN B 1 172 ? 11.719 -88.938 -32.656 1 80.62 172 ASN B N 1
ATOM 4419 C CA . ASN B 1 172 ? 12.719 -87.938 -32.656 1 80.62 172 ASN B CA 1
ATOM 4420 C C . ASN B 1 172 ? 13.094 -87.5 -34.094 1 80.62 172 ASN B C 1
ATOM 4422 O O . ASN B 1 172 ? 13.617 -86.438 -34.344 1 80.62 172 ASN B O 1
ATOM 4426 N N . SER B 1 173 ? 12.75 -88.375 -35 1 81.19 173 SER B N 1
ATOM 4427 C CA . SER B 1 173 ? 13.086 -88.062 -36.375 1 81.19 173 SER B CA 1
ATOM 4428 C C . SER B 1 173 ? 11.898 -87.438 -37.125 1 81.19 173 SER B C 1
ATOM 4430 O O . SER B 1 173 ? 12.023 -87.062 -38.281 1 81.19 173 SER B O 1
ATOM 4432 N N . GLN B 1 174 ? 10.789 -87.438 -36.406 1 85.31 174 GLN B N 1
ATOM 4433 C CA . GLN B 1 174 ? 9.602 -86.875 -37.062 1 85.31 174 GLN B CA 1
ATOM 4434 C C . GLN B 1 174 ? 9.516 -85.375 -36.938 1 85.31 174 GLN B C 1
ATOM 4436 O O . GLN B 1 174 ? 9.828 -84.812 -35.906 1 85.31 174 GLN B O 1
ATOM 4441 N N . ILE B 1 175 ? 9.188 -84.75 -38.062 1 84.69 175 ILE B N 1
ATOM 4442 C CA . ILE B 1 175 ? 9.039 -83.312 -38.094 1 84.69 175 ILE B CA 1
ATOM 4443 C C . ILE B 1 175 ? 7.652 -82.938 -37.594 1 84.69 175 ILE B C 1
ATOM 4445 O O . ILE B 1 175 ? 6.672 -83.625 -37.844 1 84.69 175 ILE B O 1
ATOM 4449 N N . LEU B 1 176 ? 7.609 -81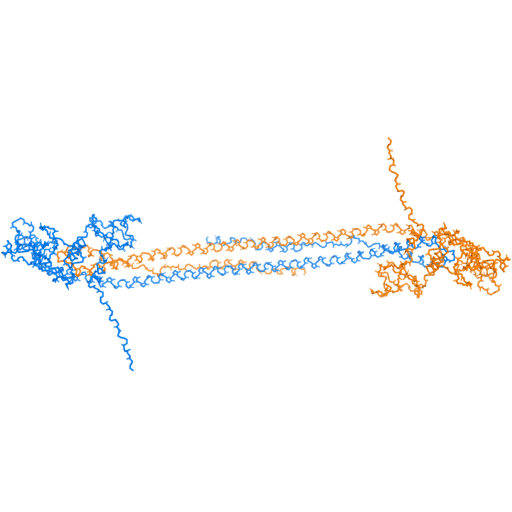.812 -36.844 1 86.75 176 LEU B N 1
ATOM 4450 C CA . LEU B 1 176 ? 6.332 -81.312 -36.406 1 86.75 176 LEU B CA 1
ATOM 4451 C C . LEU B 1 176 ? 5.621 -80.562 -37.531 1 86.75 176 LEU B C 1
ATOM 4453 O O . LEU B 1 176 ? 6.074 -79.5 -37.969 1 86.75 176 LEU B O 1
ATOM 4457 N N . SER B 1 177 ? 4.539 -81.125 -38.062 1 88.75 177 SER B N 1
ATOM 4458 C CA . SER B 1 177 ? 3.871 -80.5 -39.219 1 88.75 177 SER B CA 1
ATOM 4459 C C . SER B 1 177 ? 2.383 -80.312 -38.938 1 88.75 177 SER B C 1
ATOM 4461 O O . SER B 1 177 ? 1.667 -79.75 -39.75 1 88.75 177 SER B O 1
ATOM 4463 N N . ILE B 1 178 ? 1.949 -80.812 -37.844 1 92.19 178 ILE B N 1
ATOM 4464 C CA . ILE B 1 178 ? 0.529 -80.75 -37.5 1 92.19 178 ILE B CA 1
ATOM 4465 C C . ILE B 1 178 ? 0.339 -79.938 -36.188 1 92.19 178 ILE B C 1
ATOM 4467 O O . ILE B 1 178 ? 1.253 -79.875 -35.375 1 92.19 178 ILE B O 1
ATOM 4471 N N . TYR B 1 179 ? -0.688 -79.312 -36.062 1 92.19 179 TYR B N 1
ATOM 4472 C CA . TYR B 1 179 ? -1.028 -78.562 -34.844 1 92.19 179 TYR B CA 1
ATOM 4473 C C . TYR B 1 179 ? -2.383 -79 -34.312 1 92.19 179 TYR B C 1
ATOM 4475 O O . TYR B 1 179 ? -3.355 -79.125 -35.062 1 92.19 179 TYR B O 1
ATOM 4483 N N . CYS B 1 180 ? -2.445 -79.375 -33.094 1 92.94 180 CYS B N 1
ATOM 4484 C CA . CYS B 1 180 ? -3.715 -79.688 -32.438 1 92.94 180 CYS B CA 1
ATOM 4485 C C . CYS B 1 180 ? -4.312 -78.438 -31.812 1 92.94 180 CYS B C 1
ATOM 4487 O O . CYS B 1 180 ? -3.746 -77.875 -30.875 1 92.94 180 CYS B O 1
ATOM 4489 N N . LYS B 1 181 ? -5.426 -78 -32.188 1 87.88 181 LYS B N 1
ATOM 4490 C CA . LYS B 1 181 ? -6.066 -76.75 -31.766 1 87.88 181 LYS B CA 1
ATOM 4491 C C . LYS B 1 181 ? -6.527 -76.812 -30.312 1 87.88 181 LYS B C 1
ATOM 4493 O O . LYS B 1 181 ? -6.492 -75.812 -29.594 1 87.88 181 LYS B O 1
ATOM 4498 N N . GLN B 1 182 ? -6.883 -78 -29.906 1 88.19 182 GLN B N 1
ATOM 4499 C CA . GLN B 1 182 ? -7.383 -78.125 -28.547 1 88.19 182 GLN B CA 1
ATOM 4500 C C . GLN B 1 182 ? -6.242 -78.125 -27.531 1 88.19 182 GLN B C 1
ATOM 4502 O O . GLN B 1 182 ? -6.34 -77.5 -26.5 1 88.19 182 GLN B O 1
ATOM 4507 N N . CYS B 1 183 ? -5.109 -78.812 -27.844 1 86.19 183 CYS B N 1
ATOM 4508 C CA . CYS B 1 183 ? -3.969 -78.812 -26.938 1 86.19 183 CYS B CA 1
ATOM 4509 C C . CYS B 1 183 ? -3.047 -77.625 -27.141 1 86.19 183 CYS B C 1
ATOM 4511 O O . CYS B 1 183 ? -2.17 -77.375 -26.312 1 86.19 183 CYS B O 1
ATOM 4513 N N . SER B 1 184 ? -3.219 -77 -28.25 1 85.56 184 SER B N 1
ATOM 4514 C CA . SER B 1 184 ? -2.359 -75.875 -28.641 1 85.56 184 SER B CA 1
ATOM 4515 C C . SER B 1 184 ? -0.898 -76.312 -28.703 1 85.56 184 SER B C 1
ATOM 4517 O O . SER B 1 184 ? -0.023 -75.625 -28.172 1 85.56 184 SER B O 1
ATOM 4519 N N . GLN B 1 185 ? -0.735 -77.438 -29.375 1 86.12 185 GLN B N 1
ATOM 4520 C CA . GLN B 1 185 ? 0.619 -77.938 -29.422 1 86.12 185 GLN B CA 1
ATOM 4521 C C . GLN B 1 185 ? 0.929 -78.5 -30.812 1 86.12 185 GLN B C 1
ATOM 4523 O O . GLN B 1 185 ? 0.057 -79.125 -31.469 1 86.12 185 GLN B O 1
ATOM 4528 N N . PRO B 1 186 ? 2.174 -78.312 -31.219 1 88.25 186 PRO B N 1
ATOM 4529 C CA . PRO B 1 186 ? 2.605 -79 -32.469 1 88.25 186 PRO B CA 1
ATOM 4530 C C . PRO B 1 186 ? 2.785 -80.5 -32.281 1 88.25 186 PRO B C 1
ATOM 4532 O O . PRO B 1 186 ? 3.146 -80.938 -31.188 1 88.25 186 PRO B O 1
ATOM 4535 N N . MET B 1 187 ? 2.449 -81.188 -33.375 1 88.94 187 MET B N 1
ATOM 4536 C CA . MET B 1 187 ? 2.525 -82.625 -33.344 1 88.94 187 MET B CA 1
ATOM 4537 C C . MET B 1 187 ? 3.156 -83.188 -34.594 1 88.94 187 MET B C 1
ATOM 4539 O O . MET B 1 187 ? 3.049 -82.562 -35.656 1 88.94 187 MET B O 1
ATOM 4543 N N . CYS B 1 188 ? 3.838 -84.25 -34.406 1 89.38 188 CYS B N 1
ATOM 4544 C CA . CYS B 1 188 ? 4.305 -84.938 -35.594 1 89.38 188 CYS B CA 1
ATOM 4545 C C . CYS B 1 188 ? 3.215 -85.875 -36.156 1 89.38 188 CYS B C 1
ATOM 4547 O O . CYS B 1 188 ? 2.166 -86.062 -35.531 1 89.38 188 CYS B O 1
ATOM 4549 N N . THR B 1 189 ? 3.463 -86.5 -37.25 1 89.94 189 THR B N 1
ATOM 4550 C CA . THR B 1 189 ? 2.475 -87.375 -37.938 1 89.94 189 THR B CA 1
ATOM 4551 C C . THR B 1 189 ? 2.125 -88.562 -37.094 1 89.94 189 THR B C 1
ATOM 4553 O O . THR B 1 189 ? 0.957 -88.938 -37 1 89.94 189 THR B O 1
ATOM 4556 N N . ILE B 1 190 ? 3.119 -89.062 -36.406 1 91.56 190 ILE B N 1
ATOM 4557 C CA . ILE B 1 190 ? 2.902 -90.312 -35.625 1 91.56 190 ILE B CA 1
ATOM 4558 C C . ILE B 1 190 ? 2.057 -89.938 -34.375 1 91.56 190 ILE B C 1
ATOM 4560 O O . ILE B 1 190 ? 1.082 -90.625 -34.094 1 91.56 190 ILE B O 1
ATOM 4564 N N . CYS B 1 191 ? 2.408 -88.938 -33.75 1 91.12 191 CYS B N 1
ATOM 4565 C CA . CYS B 1 191 ? 1.675 -88.5 -32.562 1 91.12 191 CYS B CA 1
ATOM 4566 C C . CYS B 1 191 ? 0.219 -88.188 -32.906 1 91.12 191 CYS B C 1
ATOM 4568 O O . CYS B 1 191 ? -0.68 -88.5 -32.125 1 91.12 191 CYS B O 1
ATOM 4570 N N . THR B 1 192 ? -0.055 -87.625 -34.062 1 91.5 192 THR B N 1
ATOM 4571 C CA . THR B 1 192 ? -1.399 -87.25 -34.5 1 91.5 192 THR B CA 1
ATOM 4572 C C . THR B 1 192 ? -2.244 -88.5 -34.75 1 91.5 192 THR B C 1
ATOM 4574 O O . THR B 1 192 ? -3.404 -88.562 -34.344 1 91.5 192 THR B O 1
ATOM 4577 N N . LEU B 1 193 ? -1.638 -89.5 -35.312 1 90.44 193 LEU B N 1
ATOM 4578 C CA . LEU B 1 193 ? -2.354 -90.688 -35.625 1 90.44 193 LEU B CA 1
ATOM 4579 C C . LEU B 1 193 ? -2.748 -91.438 -34.344 1 90.44 193 LEU B C 1
ATOM 4581 O O . LEU B 1 193 ? -3.783 -92.125 -34.312 1 90.44 193 LEU B O 1
ATOM 4585 N N . LEU B 1 194 ? -1.929 -91.25 -33.312 1 90.5 194 LEU B N 1
ATOM 4586 C CA . LEU B 1 194 ? -2.164 -91.938 -32.062 1 90.5 194 LEU B CA 1
ATOM 4587 C C . LEU B 1 194 ? -3.107 -91.125 -31.172 1 90.5 194 LEU B C 1
ATOM 4589 O O . LEU B 1 194 ? -3.559 -91.625 -30.141 1 90.5 194 LEU B O 1
ATOM 4593 N N . ASP B 1 195 ? -3.312 -89.938 -31.578 1 87.75 195 ASP B N 1
ATOM 4594 C CA . ASP B 1 195 ? -4.125 -89.062 -30.75 1 87.75 195 ASP B CA 1
ATOM 4595 C C . ASP B 1 195 ? -5.613 -89.25 -31.047 1 87.75 195 ASP B C 1
ATOM 4597 O O . ASP B 1 195 ? -6.215 -88.438 -31.766 1 87.75 195 ASP B O 1
ATOM 4601 N N . ARG B 1 196 ? -6.258 -90.125 -30.438 1 90.19 196 ARG B N 1
ATOM 4602 C CA . ARG B 1 196 ? -7.66 -90.438 -30.656 1 90.19 196 ARG B CA 1
ATOM 4603 C C . ARG B 1 196 ? -8.578 -89.5 -29.906 1 90.19 196 ARG B C 1
ATOM 4605 O O . ARG B 1 196 ? -9.742 -89.312 -30.266 1 90.19 196 ARG B O 1
ATOM 4612 N N . LYS B 1 197 ? -8.078 -88.875 -28.875 1 90.19 197 LYS B N 1
ATOM 4613 C CA . LYS B 1 197 ? -8.875 -88 -28.016 1 90.19 197 LYS B CA 1
ATOM 4614 C C . LYS B 1 197 ? -9.234 -86.688 -28.719 1 90.19 197 LYS B C 1
ATOM 4616 O O . LYS B 1 197 ? -10.266 -86.062 -28.422 1 90.19 197 LYS B O 1
ATOM 4621 N N . HIS B 1 198 ? -8.406 -86.25 -29.688 1 89.5 198 HIS B N 1
ATOM 4622 C CA . HIS B 1 198 ? -8.617 -84.938 -30.297 1 89.5 198 HIS B CA 1
ATOM 4623 C C . HIS B 1 198 ? -8.891 -85.062 -31.797 1 89.5 198 HIS B C 1
ATOM 4625 O O . HIS B 1 198 ? -8.406 -84.25 -32.594 1 89.5 198 HIS B O 1
ATOM 4631 N N . LEU B 1 199 ? -9.656 -86.062 -32.125 1 87 199 LEU B N 1
ATOM 4632 C CA . LEU B 1 199 ? -9.992 -86.312 -33.531 1 87 199 LEU B CA 1
ATOM 4633 C C . LEU B 1 199 ? -10.734 -85.125 -34.125 1 87 199 LEU B C 1
ATOM 4635 O O . LEU B 1 199 ? -11.672 -84.562 -33.5 1 87 199 LEU B O 1
ATOM 4639 N N . GLY B 1 200 ? -10.25 -84.5 -35.219 1 87.5 200 GLY B N 1
ATOM 4640 C CA . GLY B 1 200 ? -10.891 -83.375 -35.938 1 87.5 200 GLY B CA 1
ATOM 4641 C C . GLY B 1 200 ? -10.328 -82.062 -35.531 1 87.5 200 GLY B C 1
ATOM 4642 O O . GLY B 1 200 ? -10.695 -81 -36.125 1 87.5 200 GLY B O 1
ATOM 4643 N N . GLN B 1 201 ? -9.375 -82.062 -34.594 1 90.81 201 GLN B N 1
ATOM 4644 C CA . GLN B 1 201 ? -8.852 -80.812 -34.094 1 90.81 201 GLN B CA 1
ATOM 4645 C C . GLN B 1 201 ? -7.465 -80.5 -34.656 1 90.81 201 GLN B C 1
ATOM 4647 O O . GLN B 1 201 ? -6.809 -79.562 -34.25 1 90.81 201 GLN B O 1
ATOM 4652 N N . HIS B 1 202 ? -7.074 -81.312 -35.594 1 92.56 202 HIS B N 1
ATOM 4653 C CA . HIS B 1 202 ? -5.723 -81.188 -36.125 1 92.56 202 HIS B CA 1
ATOM 4654 C C . HIS B 1 202 ? -5.707 -80.438 -37.438 1 92.56 202 HIS B C 1
ATOM 4656 O O . HIS B 1 202 ? -6.633 -80.5 -38.25 1 92.56 202 HIS B O 1
ATOM 4662 N N . CYS B 1 203 ? -4.777 -79.625 -37.594 1 92.44 203 CYS B N 1
ATOM 4663 C CA . CYS B 1 203 ? -4.598 -78.875 -38.844 1 92.44 203 CYS B CA 1
ATOM 4664 C C . CYS B 1 203 ? -3.121 -78.75 -39.188 1 92.44 203 CYS B C 1
ATOM 4666 O O . CYS B 1 203 ? -2.256 -79.125 -38.375 1 92.44 203 CYS B O 1
ATOM 4668 N N . ASP B 1 204 ? -2.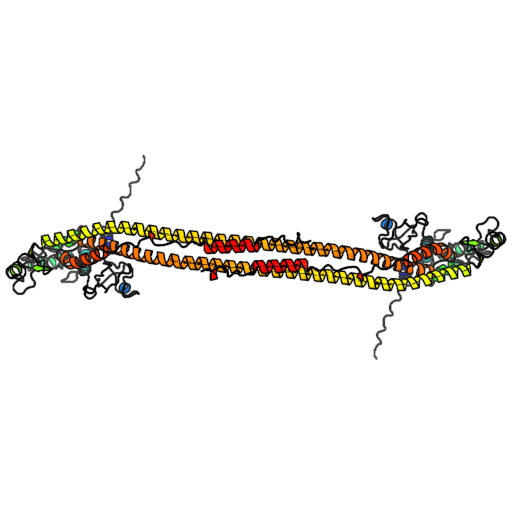934 -78.312 -40.406 1 92.38 204 ASP B N 1
ATOM 4669 C CA . ASP B 1 204 ? -1.563 -78.062 -40.812 1 92.38 204 ASP B CA 1
ATOM 4670 C C . ASP B 1 204 ? -0.936 -76.938 -40 1 92.38 204 ASP B C 1
ATOM 4672 O O . ASP B 1 204 ? -1.562 -75.875 -39.781 1 92.38 204 ASP B O 1
ATOM 4676 N N . ILE B 1 205 ? 0.21 -77.125 -39.531 1 90.81 205 ILE B N 1
ATOM 4677 C CA . ILE B 1 205 ? 0.848 -76.188 -38.625 1 90.81 205 ILE B CA 1
ATOM 4678 C C . ILE B 1 205 ? 1.087 -74.812 -39.344 1 90.81 205 ILE B C 1
ATOM 4680 O O . ILE B 1 205 ? 0.979 -73.75 -38.719 1 90.81 205 ILE B O 1
ATOM 4684 N N . SER B 1 206 ? 1.488 -74.812 -40.594 1 89.75 206 SER B N 1
ATOM 4685 C CA . SER B 1 206 ? 1.723 -73.562 -41.375 1 89.75 206 SER B CA 1
ATOM 4686 C C . SER B 1 206 ? 0.444 -72.75 -41.5 1 89.75 206 SER B C 1
ATOM 4688 O O . SER B 1 206 ? 0.475 -71.562 -41.406 1 89.75 206 SER B O 1
ATOM 4690 N N . GLN B 1 207 ? -0.615 -73.5 -41.688 1 93.38 207 GLN B N 1
ATOM 4691 C CA . GLN B 1 207 ? -1.901 -72.812 -41.812 1 93.38 207 GLN B CA 1
ATOM 4692 C C . GLN B 1 207 ? -2.295 -72.125 -40.469 1 93.38 207 GLN B C 1
ATOM 4694 O O . GLN B 1 207 ? -2.797 -71 -40.469 1 93.38 207 GLN B O 1
ATOM 4699 N N . GLU B 1 208 ? -2.053 -72.938 -39.438 1 93.38 208 GLU B N 1
ATOM 4700 C CA . GLU B 1 208 ? -2.371 -72.375 -38.125 1 93.38 208 GLU B CA 1
ATOM 4701 C C . GLU B 1 208 ? -1.531 -71.188 -37.812 1 93.38 208 GLU B C 1
ATOM 4703 O O . GLU B 1 208 ? -2.043 -70.188 -37.281 1 93.38 208 GLU B O 1
ATOM 4708 N N . ILE B 1 209 ? -0.25 -71.188 -38.125 1 93.44 209 ILE B N 1
ATOM 4709 C CA . ILE B 1 209 ? 0.647 -70 -37.906 1 93.44 209 ILE B CA 1
ATOM 4710 C C . ILE B 1 209 ? 0.131 -68.812 -38.656 1 93.44 209 ILE B C 1
ATOM 4712 O O . ILE B 1 209 ? 0.053 -67.688 -38.125 1 93.44 209 ILE B O 1
ATOM 4716 N N . GLN B 1 210 ? -0.245 -69.062 -39.875 1 94.44 210 GLN B N 1
ATOM 4717 C CA . GLN B 1 210 ? -0.763 -67.938 -40.719 1 94.44 210 GLN B CA 1
ATOM 4718 C C . GLN B 1 210 ? -2.051 -67.375 -40.125 1 94.44 210 GLN B C 1
ATOM 4720 O O . GLN B 1 210 ? -2.232 -66.125 -40.062 1 94.44 210 GLN B O 1
ATOM 4725 N N . CYS B 1 211 ? -2.9 -68.188 -39.688 1 95.31 211 CYS B N 1
ATOM 4726 C CA . CYS B 1 211 ? -4.16 -67.812 -39.094 1 95.31 211 CYS B CA 1
ATOM 4727 C C . CYS B 1 211 ? -3.918 -66.938 -37.844 1 95.31 211 CYS B C 1
ATOM 4729 O O . CYS B 1 211 ? -4.531 -65.875 -37.688 1 95.31 211 CYS B O 1
ATOM 4731 N N . LYS B 1 212 ? -2.988 -67.438 -37.031 1 95.75 212 LYS B N 1
ATOM 4732 C CA . LYS B 1 212 ? -2.684 -66.688 -35.781 1 95.75 212 LYS B CA 1
ATOM 4733 C C . LYS B 1 212 ? -2.059 -65.375 -36.094 1 95.75 212 LYS B C 1
ATOM 4735 O O . LYS B 1 212 ? -2.387 -64.375 -35.406 1 95.75 212 LYS B O 1
ATOM 4740 N N . GLN B 1 213 ? -1.224 -65.25 -37.062 1 95.62 213 GLN B N 1
ATOM 4741 C CA . GLN B 1 213 ? -0.62 -64 -37.469 1 95.62 213 GLN B CA 1
ATOM 4742 C C . GLN B 1 213 ? -1.676 -63 -37.969 1 95.62 213 GLN B C 1
ATOM 4744 O O . GLN B 1 213 ? -1.664 -61.844 -37.594 1 95.62 213 GLN B O 1
ATOM 4749 N N . GLU B 1 214 ? -2.553 -63.5 -38.781 1 96.5 214 GLU B N 1
ATOM 4750 C CA . GLU B 1 214 ? -3.619 -62.656 -39.312 1 96.5 214 GLU B CA 1
ATOM 4751 C C . GLU B 1 214 ? -4.531 -62.156 -38.188 1 96.5 214 GLU B C 1
ATOM 4753 O O . GLU B 1 214 ? -4.961 -61 -38.219 1 96.5 214 GLU B O 1
ATOM 4758 N N . GLU B 1 215 ? -4.812 -63.031 -37.312 1 96.81 215 GLU B N 1
ATOM 4759 C CA . GLU B 1 215 ? -5.637 -62.625 -36.156 1 96.81 215 GLU B CA 1
ATOM 4760 C C . GLU B 1 215 ? -4.988 -61.5 -35.375 1 96.81 215 GLU B C 1
ATOM 4762 O O . GLU B 1 215 ? -5.652 -60.5 -35.031 1 96.81 215 GLU B O 1
ATOM 4767 N N . LEU B 1 216 ? -3.707 -61.562 -35.156 1 97.19 216 LEU B N 1
ATOM 4768 C CA . LEU B 1 216 ? -2.977 -60.531 -34.438 1 97.19 216 LEU B CA 1
ATOM 4769 C C . LEU B 1 216 ? -2.975 -59.219 -35.219 1 97.19 216 LEU B C 1
ATOM 4771 O O . LEU B 1 216 ? -3.158 -58.156 -34.656 1 97.19 216 LEU B O 1
ATOM 4775 N N . GLN B 1 217 ? -2.838 -59.312 -36.5 1 96.62 217 GLN B N 1
ATOM 4776 C CA . GLN B 1 217 ? -2.836 -58.125 -37.344 1 96.62 217 GLN B CA 1
ATOM 4777 C C . GLN B 1 217 ? -4.195 -57.406 -37.312 1 96.62 217 GLN B C 1
ATOM 4779 O O . GLN B 1 217 ? -4.27 -56.188 -37.25 1 96.62 217 GLN B O 1
ATOM 4784 N N . ASN B 1 218 ? -5.215 -58.219 -37.406 1 97.06 218 ASN B N 1
ATOM 4785 C CA . ASN B 1 218 ? -6.562 -57.656 -37.344 1 97.06 218 ASN B CA 1
ATOM 4786 C C . ASN B 1 218 ? -6.824 -56.938 -36.031 1 97.06 218 ASN B C 1
ATOM 4788 O O . ASN B 1 218 ? -7.41 -55.875 -36 1 97.06 218 ASN B O 1
ATOM 4792 N N . MET B 1 219 ? -6.395 -57.562 -34.969 1 96.94 219 MET B N 1
ATOM 4793 C CA . MET B 1 219 ? -6.543 -56.938 -33.656 1 96.94 219 MET B CA 1
ATOM 4794 C C . MET B 1 219 ? -5.766 -55.656 -33.562 1 96.94 219 MET B C 1
ATOM 4796 O O . MET B 1 219 ? -6.227 -54.688 -32.938 1 96.94 219 MET B O 1
ATOM 4800 N N . SER B 1 220 ? -4.605 -55.594 -34.219 1 96.88 220 SER B N 1
ATOM 4801 C CA . SER B 1 220 ? -3.781 -54.375 -34.219 1 96.88 220 SER B CA 1
ATOM 4802 C C . SER B 1 220 ? -4.492 -53.25 -34.938 1 96.88 220 SER B C 1
ATOM 4804 O O . SER B 1 220 ? -4.445 -52.094 -34.5 1 96.88 220 SER B O 1
ATOM 4806 N N . VAL B 1 221 ? -5.184 -53.531 -36.062 1 96.12 221 VAL B N 1
ATOM 4807 C CA . VAL B 1 221 ? -5.926 -52.531 -36.812 1 96.12 221 VAL B CA 1
ATOM 4808 C C . VAL B 1 221 ? -7.082 -52 -35.969 1 96.12 221 VAL B C 1
ATOM 4810 O O . VAL B 1 221 ? -7.328 -50.781 -35.938 1 96.12 221 VAL B O 1
ATOM 4813 N N . GLU B 1 222 ? -7.766 -52.875 -35.25 1 95.75 222 GLU B N 1
ATOM 4814 C CA . GLU B 1 222 ? -8.852 -52.469 -34.375 1 95.75 222 GLU B CA 1
ATOM 4815 C C . GLU B 1 222 ? -8.328 -51.562 -33.25 1 95.75 222 GLU B C 1
ATOM 4817 O O . GLU B 1 222 ? -8.984 -50.594 -32.875 1 95.75 222 GLU B O 1
ATOM 4822 N N . LEU B 1 223 ? -7.18 -51.875 -32.75 1 96.25 223 LEU B N 1
ATOM 4823 C CA . LEU B 1 223 ? -6.578 -51.062 -31.688 1 96.25 223 LEU B CA 1
ATOM 4824 C C . LEU B 1 223 ? -6.199 -49.688 -32.188 1 96.25 223 LEU B C 1
ATOM 4826 O O . LEU B 1 223 ? -6.258 -48.688 -31.453 1 96.25 223 LEU B O 1
ATOM 4830 N N . LYS B 1 224 ? -5.816 -49.594 -33.5 1 95.56 224 LYS B N 1
ATOM 4831 C CA . LYS B 1 224 ? -5.496 -48.281 -34.094 1 95.56 224 LYS B CA 1
ATOM 4832 C C . LYS B 1 224 ? -6.707 -47.344 -34.062 1 95.56 224 LYS B C 1
ATOM 4834 O O . LYS B 1 224 ? -6.578 -46.156 -33.75 1 95.56 224 LYS B O 1
ATOM 4839 N N . GLU B 1 225 ? -7.863 -47.906 -34.344 1 94.88 225 GLU B N 1
ATOM 4840 C CA . GLU B 1 225 ? -9.094 -47.125 -34.281 1 94.88 225 GLU B CA 1
ATOM 4841 C C . GLU B 1 225 ? -9.406 -46.688 -32.875 1 94.88 225 GLU B C 1
ATOM 4843 O O . GLU B 1 225 ? -9.797 -45.531 -32.656 1 94.88 225 GLU B O 1
ATOM 4848 N N . LYS B 1 226 ? -9.227 -47.594 -31.984 1 95.25 226 LYS B N 1
ATOM 4849 C CA . LYS B 1 226 ? -9.438 -47.25 -30.578 1 95.25 226 LYS B CA 1
ATOM 4850 C C . LYS B 1 226 ? -8.453 -46.188 -30.109 1 95.25 226 LYS B C 1
ATOM 4852 O O . LYS B 1 226 ? -8.812 -45.312 -29.312 1 95.25 226 LYS B O 1
ATOM 4857 N N . LYS B 1 227 ? -7.234 -46.219 -30.609 1 96.5 227 LYS B N 1
ATOM 4858 C CA . LYS B 1 227 ? -6.215 -45.219 -30.281 1 96.5 227 LYS B CA 1
ATOM 4859 C C . LYS B 1 227 ? -6.676 -43.812 -30.656 1 96.5 227 LYS B C 1
ATOM 4861 O O . LYS B 1 227 ? -6.496 -42.875 -29.891 1 96.5 227 LYS B O 1
ATOM 4866 N N . ASN B 1 228 ? -7.328 -43.719 -31.797 1 95.88 228 ASN B N 1
ATOM 4867 C CA . ASN B 1 228 ? -7.836 -42.406 -32.25 1 95.88 228 ASN B CA 1
ATOM 4868 C C . ASN B 1 228 ? -8.883 -41.844 -31.297 1 95.88 228 ASN B C 1
ATOM 4870 O O . ASN B 1 228 ? -8.875 -40.656 -31 1 95.88 228 ASN B O 1
ATOM 4874 N N . THR B 1 229 ? -9.773 -42.719 -30.844 1 95 229 THR B N 1
ATOM 4875 C CA . THR B 1 229 ? -10.812 -42.281 -29.906 1 95 229 THR B CA 1
ATOM 4876 C C . THR B 1 229 ? -10.195 -41.844 -28.578 1 95 229 THR B C 1
ATOM 4878 O O . THR B 1 229 ? -10.602 -40.812 -28.031 1 95 229 THR B O 1
ATOM 4881 N N . TYR B 1 230 ? -9.156 -42.531 -28.109 1 96.38 230 TYR B N 1
ATOM 4882 C CA . TYR B 1 230 ? -8.484 -42.188 -26.875 1 96.38 230 TYR B CA 1
ATOM 4883 C C . TYR B 1 230 ? -7.699 -40.875 -27.031 1 96.38 230 TYR B C 1
ATOM 4885 O O . TYR B 1 230 ? -7.625 -40.062 -26.109 1 96.38 230 TYR B O 1
ATOM 4893 N N . ASP B 1 231 ? -7.152 -40.719 -28.219 1 96.44 231 ASP B N 1
ATOM 4894 C CA . ASP B 1 231 ? -6.457 -39.469 -28.516 1 96.44 231 ASP B CA 1
ATOM 4895 C C . ASP B 1 231 ? -7.414 -38.281 -28.438 1 96.44 231 ASP B C 1
ATOM 4897 O O . ASP B 1 231 ? -7.066 -37.219 -27.891 1 96.44 231 ASP B O 1
ATOM 4901 N N . GLU B 1 232 ? -8.594 -38.406 -28.953 1 95 232 GLU B N 1
ATOM 4902 C CA . GLU B 1 232 ? -9.609 -37.344 -28.906 1 95 232 GLU B CA 1
ATOM 4903 C C . GLU B 1 232 ? -10.023 -37.062 -27.469 1 95 232 GLU B C 1
ATOM 4905 O O . GLU B 1 232 ? -10.148 -35.875 -27.078 1 95 232 GLU B O 1
ATOM 4910 N N . THR B 1 233 ? -10.25 -38.094 -26.75 1 94.94 233 THR B N 1
ATOM 4911 C CA . THR B 1 233 ? -10.617 -37.938 -25.344 1 94.94 233 THR B CA 1
ATOM 4912 C C . THR B 1 233 ? -9.5 -37.25 -24.562 1 94.94 233 THR B C 1
ATOM 4914 O O . THR B 1 233 ? -9.766 -36.344 -23.766 1 94.94 233 THR B O 1
ATOM 4917 N N . TYR B 1 234 ? -8.258 -37.625 -24.844 1 96.12 234 TYR B N 1
ATOM 4918 C CA . TYR B 1 234 ? -7.109 -37 -24.203 1 96.12 234 TYR B CA 1
ATOM 4919 C C . TYR B 1 234 ? -7.059 -35.5 -24.484 1 96.12 234 TYR B C 1
ATOM 4921 O O . TYR B 1 234 ? -6.891 -34.688 -23.578 1 96.12 234 TYR B O 1
ATOM 4929 N N . SER B 1 235 ? -7.242 -35.156 -25.719 1 96.12 235 SER B N 1
ATOM 4930 C CA . SER B 1 235 ? -7.227 -33.75 -26.141 1 96.12 235 SER B CA 1
ATOM 4931 C C . SER B 1 235 ? -8.352 -32.969 -25.469 1 96.12 235 SER B C 1
ATOM 4933 O O . SER B 1 235 ? -8.156 -31.812 -25.047 1 96.12 235 SER B O 1
ATOM 4935 N N . SER B 1 236 ? -9.531 -33.562 -25.359 1 94.94 236 SER B N 1
ATOM 4936 C CA . SER B 1 236 ? -10.664 -32.906 -24.719 1 94.94 236 SER B CA 1
ATOM 4937 C C . SER B 1 236 ? -10.398 -32.656 -23.234 1 94.94 236 SER B C 1
ATOM 4939 O O . SER B 1 236 ? -10.75 -31.609 -22.703 1 94.94 236 SER B O 1
ATOM 4941 N N . LEU B 1 237 ? -9.789 -33.625 -22.609 1 94.88 237 LEU B N 1
ATOM 4942 C CA . LEU B 1 237 ? -9.445 -33.5 -21.203 1 94.88 237 LEU B CA 1
ATOM 4943 C C . LEU B 1 237 ? -8.398 -32.406 -21 1 94.88 237 LEU B C 1
ATOM 4945 O O . LEU B 1 237 ? -8.492 -31.625 -20.047 1 94.88 237 LEU B O 1
ATOM 4949 N N . GLU B 1 238 ? -7.477 -32.344 -21.891 1 95.56 238 GLU B N 1
ATOM 4950 C CA . GLU B 1 238 ? -6.469 -31.281 -21.844 1 95.56 238 GLU B CA 1
ATOM 4951 C C . GLU B 1 238 ? -7.105 -29.906 -21.984 1 95.56 238 GLU B C 1
ATOM 4953 O O . GLU B 1 238 ? -6.723 -28.953 -21.281 1 95.56 238 GLU B O 1
ATOM 4958 N N . LYS B 1 239 ? -8 -29.781 -22.891 1 95.06 239 LYS B N 1
ATOM 4959 C CA . LYS B 1 239 ? -8.711 -28.516 -23.078 1 95.06 239 LYS B CA 1
ATOM 4960 C C . LYS B 1 239 ? -9.492 -28.125 -21.828 1 95.06 239 LYS B C 1
ATOM 4962 O O . LYS B 1 239 ? -9.531 -26.953 -21.453 1 95.06 239 LYS B O 1
ATOM 4967 N N . LEU B 1 240 ? -10.094 -29.109 -21.188 1 93.44 240 LEU B N 1
ATOM 4968 C CA . LEU B 1 240 ? -10.852 -28.859 -19.953 1 93.44 240 LEU B CA 1
ATOM 4969 C C . LEU B 1 240 ? -9.945 -28.281 -18.875 1 93.44 240 LEU B C 1
ATOM 4971 O O . LEU B 1 240 ? -10.328 -27.344 -18.172 1 93.44 240 LEU B O 1
ATOM 4975 N N . VAL B 1 241 ? -8.727 -28.812 -18.734 1 94.94 241 VAL B N 1
ATOM 4976 C CA . VAL B 1 241 ? -7.77 -28.328 -17.75 1 94.94 241 VAL B CA 1
ATOM 4977 C C . VAL B 1 241 ? -7.406 -26.875 -18.062 1 94.94 241 VAL B C 1
ATOM 4979 O O . VAL B 1 241 ? -7.344 -26.031 -17.156 1 94.94 241 VAL B O 1
ATOM 4982 N N . ARG B 1 242 ? -7.211 -26.547 -19.328 1 95.69 242 ARG B N 1
ATOM 4983 C CA . ARG B 1 242 ? -6.887 -25.172 -19.75 1 95.69 242 ARG B CA 1
ATOM 4984 C C . ARG B 1 242 ? -8.039 -24.219 -19.438 1 95.69 242 ARG B C 1
ATOM 4986 O O . ARG B 1 242 ? -7.812 -23.109 -18.969 1 95.69 242 ARG B O 1
ATOM 4993 N N . ASP B 1 243 ? -9.242 -24.672 -19.672 1 94.12 243 ASP B N 1
ATOM 4994 C CA . ASP B 1 243 ? -10.414 -23.844 -19.391 1 94.12 243 ASP B CA 1
ATOM 4995 C C . ASP B 1 243 ? -10.547 -23.594 -17.891 1 94.12 243 ASP B C 1
ATOM 4997 O O . ASP B 1 243 ? -10.891 -22.484 -17.469 1 94.12 243 ASP B O 1
ATOM 5001 N N . MET B 1 244 ? -10.266 -24.641 -17.109 1 93.75 244 MET B N 1
ATOM 5002 C CA . MET B 1 244 ? -10.328 -24.5 -15.664 1 93.75 244 MET B CA 1
ATOM 5003 C C . MET B 1 244 ? -9.281 -23.5 -15.172 1 93.75 244 MET B C 1
ATOM 5005 O O . MET B 1 244 ? -9.555 -22.703 -14.266 1 93.75 244 MET B O 1
ATOM 5009 N N . GLU B 1 245 ? -8.102 -23.531 -15.742 1 95.12 245 GLU B N 1
ATOM 5010 C CA . GLU B 1 245 ? -7.039 -22.578 -15.398 1 95.12 245 GLU B CA 1
ATOM 5011 C C . GLU B 1 245 ? -7.438 -21.156 -15.758 1 95.12 245 GLU B C 1
ATOM 5013 O O . GLU B 1 245 ? -7.191 -20.234 -14.984 1 95.12 245 GLU B O 1
ATOM 5018 N N . GLN B 1 246 ? -8.023 -20.969 -16.906 1 95.75 246 GLN B N 1
ATOM 5019 C CA . GLN B 1 246 ? -8.469 -19.641 -17.344 1 95.75 246 GLN B CA 1
ATOM 5020 C C . GLN B 1 246 ? -9.531 -19.078 -16.391 1 95.75 246 GLN B C 1
ATOM 5022 O O . GLN B 1 246 ? -9.477 -17.906 -16.016 1 95.75 246 GLN B O 1
ATOM 5027 N N . LEU B 1 247 ? -10.508 -19.875 -16 1 94.25 247 LEU B N 1
ATOM 5028 C CA . LEU B 1 247 ? -11.555 -19.453 -15.086 1 94.25 247 LEU B CA 1
ATOM 5029 C C . LEU B 1 247 ? -10.969 -19.062 -13.727 1 94.25 247 LEU B C 1
ATOM 5031 O O . LEU B 1 247 ? -11.398 -18.078 -13.125 1 94.25 247 LEU B O 1
ATOM 5035 N N . ARG B 1 248 ? -10.023 -19.906 -13.266 1 95.38 248 ARG B N 1
ATOM 5036 C CA . ARG B 1 248 ? -9.336 -19.594 -12.016 1 95.38 248 ARG B CA 1
ATOM 5037 C C . ARG B 1 248 ? -8.656 -18.234 -12.094 1 95.38 248 ARG B C 1
ATOM 5039 O O . ARG B 1 248 ? -8.781 -17.422 -11.18 1 95.38 248 ARG B O 1
ATOM 5046 N N . ASN B 1 249 ? -7.965 -17.922 -13.164 1 96.75 249 ASN B N 1
ATOM 5047 C CA . ASN B 1 249 ? -7.262 -16.656 -13.344 1 96.75 249 ASN B CA 1
ATOM 5048 C C . ASN B 1 249 ? -8.234 -15.477 -13.414 1 96.75 249 ASN B C 1
ATOM 5050 O O . ASN B 1 249 ? -7.988 -14.422 -12.82 1 96.75 249 ASN B O 1
ATOM 5054 N N . GLU B 1 250 ? -9.273 -15.641 -14.156 1 95.94 250 GLU B N 1
ATOM 5055 C CA . GLU B 1 250 ? -10.273 -14.586 -14.289 1 95.94 250 GLU B CA 1
ATOM 5056 C C . GLU B 1 250 ? -10.914 -14.258 -12.938 1 95.94 250 GLU B C 1
ATOM 5058 O O . GLU B 1 250 ? -11.109 -13.086 -12.609 1 95.94 250 GLU B O 1
ATOM 5063 N N . MET B 1 251 ? -11.234 -15.289 -12.156 1 95.94 251 MET B N 1
ATOM 5064 C CA . MET B 1 251 ? -11.844 -15.078 -10.852 1 95.94 251 MET B CA 1
ATOM 5065 C C . MET B 1 251 ? -10.859 -14.422 -9.883 1 95.94 251 MET B C 1
ATOM 5067 O O . MET B 1 251 ? -11.242 -13.547 -9.109 1 95.94 251 MET B O 1
ATOM 5071 N N . THR B 1 252 ? -9.617 -14.898 -9.914 1 97.25 252 THR B N 1
ATOM 5072 C CA . THR B 1 252 ? -8.578 -14.297 -9.094 1 97.25 252 THR B CA 1
ATOM 5073 C C . THR B 1 252 ? -8.445 -12.805 -9.391 1 97.25 252 THR B C 1
ATOM 5075 O O . THR B 1 252 ? -8.383 -11.984 -8.477 1 97.25 252 THR B O 1
ATOM 5078 N N . GLU B 1 253 ? -8.453 -12.453 -10.633 1 97.44 253 GLU B N 1
ATOM 5079 C CA . GLU B 1 253 ? -8.352 -11.055 -11.039 1 97.44 253 GLU B CA 1
ATOM 5080 C C . GLU B 1 253 ? -9.578 -10.258 -10.594 1 97.44 253 GLU B C 1
ATOM 5082 O O . GLU B 1 253 ? -9.453 -9.117 -10.148 1 97.44 253 GLU B O 1
ATOM 5087 N N . LEU B 1 254 ? -10.711 -10.836 -10.758 1 97.19 254 LEU B N 1
ATOM 5088 C CA . LEU B 1 254 ? -11.945 -10.172 -10.367 1 97.19 254 LEU B CA 1
ATOM 5089 C C . LEU B 1 254 ? -11.953 -9.883 -8.867 1 97.19 254 LEU B C 1
ATOM 5091 O O . LEU B 1 254 ? -12.336 -8.789 -8.445 1 97.19 254 LEU B O 1
ATOM 5095 N N . ILE B 1 255 ? -11.57 -10.867 -8.07 1 97 255 ILE B N 1
ATOM 5096 C CA . ILE B 1 255 ? -11.523 -10.703 -6.621 1 97 255 ILE B CA 1
ATOM 5097 C C . ILE B 1 255 ? -10.578 -9.562 -6.258 1 97 255 ILE B C 1
ATOM 5099 O O . ILE B 1 255 ? -10.93 -8.688 -5.465 1 97 255 ILE B O 1
ATOM 5103 N N . GLN B 1 256 ? -9.43 -9.578 -6.863 1 98 256 GLN B N 1
ATOM 5104 C CA . GLN B 1 256 ? -8.438 -8.539 -6.586 1 98 256 GLN B CA 1
ATOM 5105 C C . GLN B 1 256 ? -8.961 -7.16 -6.98 1 98 256 GLN B C 1
ATOM 5107 O O . GLN B 1 256 ? -8.797 -6.191 -6.238 1 98 256 GLN B O 1
ATOM 5112 N N . GLN B 1 257 ? -9.57 -7.059 -8.125 1 97.88 257 GLN B N 1
ATOM 5113 C CA . GLN B 1 257 ? -10.102 -5.793 -8.617 1 97.88 257 GLN B CA 1
ATOM 5114 C C . GLN B 1 257 ? -11.195 -5.262 -7.688 1 97.88 257 GLN B C 1
ATOM 5116 O O . GLN B 1 257 ? -11.195 -4.082 -7.34 1 97.88 257 GLN B O 1
ATOM 5121 N N . LYS B 1 258 ? -12.078 -6.09 -7.305 1 97.38 258 LYS B N 1
ATOM 5122 C CA . LYS B 1 258 ? -13.195 -5.668 -6.465 1 97.38 258 LYS B CA 1
ATOM 5123 C C . LYS B 1 258 ? -12.711 -5.27 -5.07 1 97.38 258 LYS B C 1
ATOM 5125 O O . LYS B 1 258 ? -13.195 -4.289 -4.5 1 97.38 258 LYS B O 1
ATOM 5130 N N . ILE B 1 259 ? -11.742 -6.066 -4.52 1 97.5 259 ILE B N 1
ATOM 5131 C CA . ILE B 1 259 ? -11.18 -5.723 -3.217 1 97.5 259 ILE B CA 1
ATOM 5132 C C . ILE B 1 259 ? -10.477 -4.371 -3.297 1 97.5 259 ILE B C 1
ATOM 5134 O O . ILE B 1 259 ? -10.648 -3.521 -2.422 1 97.5 259 ILE B O 1
ATOM 5138 N N . GLU B 1 260 ? -9.742 -4.18 -4.336 1 97.56 260 GLU B N 1
ATOM 5139 C CA . GLU B 1 260 ? -9.039 -2.91 -4.508 1 97.56 260 GLU B CA 1
ATOM 5140 C C . GLU B 1 260 ? -10.023 -1.757 -4.68 1 97.56 260 GLU B C 1
ATOM 5142 O O . GLU B 1 260 ? -9.781 -0.647 -4.203 1 97.56 260 GLU B O 1
ATOM 5147 N N . GLN B 1 261 ? -11.055 -1.984 -5.406 1 97.06 261 GLN B N 1
ATOM 5148 C CA . GLN B 1 261 ? -12.094 -0.973 -5.566 1 97.06 261 GLN B CA 1
ATOM 5149 C C . GLN B 1 261 ? -12.68 -0.568 -4.215 1 97.06 261 GLN B C 1
ATOM 5151 O O . GLN B 1 261 ? -12.875 0.62 -3.949 1 97.06 261 GLN B O 1
ATOM 5156 N N . MET B 1 262 ? -12.945 -1.533 -3.375 1 96.5 262 MET B N 1
ATOM 5157 C CA . MET B 1 262 ? -13.484 -1.274 -2.043 1 96.5 262 MET B CA 1
ATOM 5158 C C . MET B 1 262 ? -12.469 -0.519 -1.186 1 96.5 262 MET B C 1
ATOM 5160 O O . MET B 1 262 ? -12.836 0.414 -0.468 1 96.5 262 MET B O 1
ATOM 5164 N N . ILE B 1 263 ? -11.219 -0.921 -1.299 1 97 263 ILE B N 1
ATOM 5165 C CA . ILE B 1 263 ? -10.164 -0.272 -0.533 1 97 263 ILE B CA 1
ATOM 5166 C C . ILE B 1 263 ? -10.031 1.188 -0.961 1 97 263 ILE B C 1
ATOM 5168 O O . ILE B 1 263 ? -9.93 2.082 -0.118 1 97 263 ILE B O 1
ATOM 5172 N N . GLN B 1 264 ? -10.086 1.411 -2.27 1 97.56 264 GLN B N 1
ATOM 5173 C CA . GLN B 1 264 ? -10.008 2.777 -2.775 1 97.56 264 GLN B CA 1
ATOM 5174 C C . GLN B 1 264 ? -11.188 3.617 -2.289 1 97.56 264 GLN B C 1
ATOM 5176 O O . GLN B 1 264 ? -11.023 4.789 -1.949 1 97.56 264 GLN B O 1
ATOM 5181 N N . TRP B 1 265 ? -12.328 3.086 -2.264 1 97.5 265 TRP B N 1
ATOM 5182 C CA . TRP B 1 265 ? -13.516 3.773 -1.77 1 97.5 265 TRP B CA 1
ATOM 5183 C C . TRP B 1 265 ? -13.359 4.148 -0.3 1 97.5 265 TRP B C 1
ATOM 5185 O O . TRP B 1 265 ? -13.68 5.27 0.1 1 97.5 265 TRP B O 1
ATOM 5195 N N . LEU B 1 266 ? -12.836 3.215 0.485 1 96.06 266 LEU B N 1
ATOM 5196 C CA . LEU B 1 266 ? -12.617 3.463 1.905 1 96.06 266 LEU B CA 1
ATOM 5197 C C . LEU B 1 266 ? -11.602 4.582 2.109 1 96.06 266 LEU B C 1
ATOM 5199 O O . LEU B 1 266 ? -11.773 5.434 2.984 1 96.06 266 LEU B O 1
ATOM 5203 N N . ARG B 1 267 ? -10.578 4.543 1.287 1 97.06 267 ARG B N 1
ATOM 5204 C CA . ARG B 1 267 ? -9.562 5.586 1.372 1 97.06 267 ARG B CA 1
ATOM 5205 C C . ARG B 1 267 ? -10.156 6.953 1.052 1 97.06 267 ARG B C 1
ATOM 5207 O O . ARG B 1 267 ? -9.828 7.945 1.709 1 97.06 267 ARG B O 1
ATOM 5214 N N . GLU B 1 268 ? -11 6.988 0.082 1 97.06 268 GLU B N 1
ATOM 5215 C CA . GLU B 1 268 ? -11.656 8.242 -0.282 1 97.06 268 GLU B CA 1
ATOM 5216 C C . GLU B 1 268 ? -12.578 8.727 0.832 1 97.06 268 GLU B C 1
ATOM 5218 O O . GLU B 1 268 ? -12.625 9.922 1.135 1 97.06 268 GLU B O 1
ATOM 5223 N N . LYS B 1 269 ? -13.289 7.824 1.408 1 96.19 269 LYS B N 1
ATOM 5224 C CA . LYS B 1 269 ? -14.141 8.172 2.547 1 96.19 269 LYS B CA 1
ATOM 5225 C C . LYS B 1 269 ? -13.305 8.703 3.711 1 96.19 269 LYS B C 1
ATOM 5227 O O . LYS B 1 269 ? -13.688 9.672 4.367 1 96.19 269 LYS B O 1
ATOM 5232 N N . GLY B 1 270 ? -12.156 7.98 3.982 1 96.31 270 GLY B N 1
ATOM 5233 C CA . GLY B 1 270 ? -11.242 8.453 5.012 1 96.31 270 GLY B CA 1
ATOM 5234 C C . GLY B 1 270 ? -10.742 9.867 4.766 1 96.31 270 GLY B C 1
ATOM 5235 O O . GLY B 1 270 ? -10.711 10.688 5.684 1 96.31 270 GLY B O 1
ATOM 5236 N N . LYS B 1 271 ? -10.391 10.188 3.5 1 97.5 271 LYS B N 1
ATOM 5237 C CA . LYS B 1 271 ? -9.977 11.531 3.129 1 97.5 271 LYS B CA 1
ATOM 5238 C C . LYS B 1 271 ? -11.094 12.547 3.373 1 97.5 271 LYS B C 1
ATOM 5240 O O . LYS B 1 271 ? -10.836 13.68 3.783 1 97.5 271 LYS B O 1
ATOM 5245 N N . GLY B 1 272 ? -12.305 12.094 3.053 1 96.94 272 GLY B N 1
ATOM 5246 C CA . GLY B 1 272 ? -13.453 12.953 3.312 1 96.94 272 GLY B CA 1
ATOM 5247 C C . GLY B 1 272 ? -13.625 13.289 4.781 1 96.94 272 GLY B C 1
ATOM 5248 O O . GLY B 1 272 ? -13.828 14.453 5.137 1 96.94 272 GLY B O 1
ATOM 5249 N N . PHE B 1 273 ? -13.484 12.32 5.723 1 97.12 273 PHE B N 1
ATOM 5250 C CA . PHE B 1 273 ? -13.562 12.531 7.164 1 97.12 273 PHE B CA 1
ATOM 5251 C C . PHE B 1 273 ? -12.461 13.469 7.637 1 97.12 273 PHE B C 1
ATOM 5253 O O . PHE B 1 273 ? -12.703 14.359 8.453 1 97.12 273 PHE B O 1
ATOM 5260 N N . LEU B 1 274 ? -11.258 13.258 7.117 1 97.44 274 LEU B N 1
ATOM 5261 C CA . LEU B 1 274 ? -10.117 14.078 7.512 1 97.44 274 LEU B CA 1
ATOM 5262 C C . LEU B 1 274 ? -10.312 15.531 7.082 1 97.44 274 LEU B C 1
ATOM 5264 O O . LEU B 1 274 ? -9.992 16.453 7.836 1 97.44 274 LEU B O 1
ATOM 5268 N N . ALA B 1 275 ? -10.867 15.711 5.871 1 97 275 ALA B N 1
ATOM 5269 C CA . ALA B 1 275 ? -11.141 17.062 5.379 1 97 275 ALA B CA 1
A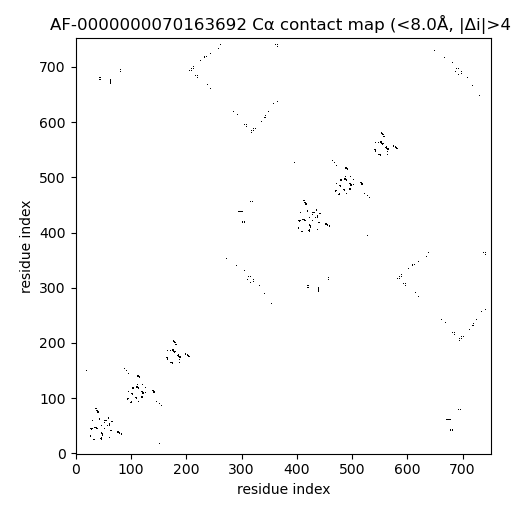TOM 5270 C C . ALA B 1 275 ? -12.18 17.766 6.254 1 97 275 ALA B C 1
ATOM 5272 O O . ALA B 1 275 ? -12.055 18.953 6.531 1 97 275 ALA B O 1
ATOM 5273 N N . GLU B 1 276 ? -13.195 17 6.656 1 95.5 276 GLU B N 1
ATOM 5274 C CA . GLU B 1 276 ? -14.219 17.562 7.531 1 95.5 276 GLU B CA 1
ATOM 5275 C C . GLU B 1 276 ? -13.633 17.984 8.875 1 95.5 276 GLU B C 1
ATOM 5277 O O . GLU B 1 276 ? -13.961 19.047 9.406 1 95.5 276 GLU B O 1
ATOM 5282 N N . VAL B 1 277 ? -12.719 17.141 9.445 1 95.81 277 VAL B N 1
ATOM 5283 C CA . VAL B 1 277 ? -12.055 17.438 10.719 1 95.81 277 VAL B CA 1
ATOM 5284 C C . VAL B 1 277 ? -11.219 18.703 10.57 1 95.81 277 VAL B C 1
ATOM 5286 O O . VAL B 1 277 ? -11.266 19.594 11.43 1 95.81 277 VAL B O 1
ATOM 5289 N N . GLU B 1 278 ? -10.484 18.797 9.484 1 96.06 278 GLU B N 1
ATOM 5290 C CA . GLU B 1 278 ? -9.633 19.953 9.25 1 96.06 278 GLU B CA 1
ATOM 5291 C C . GLU B 1 278 ? -10.461 21.234 9.086 1 96.06 278 GLU B C 1
ATOM 5293 O O . GLU B 1 278 ? -10.102 22.281 9.617 1 96.06 278 GLU B O 1
ATOM 5298 N N . ALA B 1 279 ? -11.562 21.172 8.359 1 95 279 ALA B N 1
ATOM 5299 C CA . ALA B 1 279 ? -12.438 22.328 8.156 1 95 279 ALA B CA 1
ATOM 5300 C C . ALA B 1 279 ? -13.031 22.812 9.477 1 95 279 ALA B C 1
ATOM 5302 O O . ALA B 1 279 ? -13.039 24.016 9.766 1 95 279 ALA B O 1
ATOM 5303 N N . HIS B 1 280 ? -13.523 21.828 10.25 1 92.56 280 HIS B N 1
ATOM 5304 C CA . HIS B 1 280 ? -14.086 22.141 11.562 1 92.56 280 HIS B CA 1
ATOM 5305 C C . HIS B 1 280 ? -13.031 22.766 12.477 1 92.56 280 HIS B C 1
ATOM 5307 O O . HIS B 1 280 ? -13.305 23.781 13.125 1 92.56 280 HIS B O 1
ATOM 5313 N N . HIS B 1 281 ? -11.797 22.203 12.523 1 94 281 HIS B N 1
ATOM 5314 C CA . HIS B 1 281 ? -10.695 22.719 13.336 1 94 281 HIS B CA 1
ATOM 5315 C C . HIS B 1 281 ? -10.297 24.125 12.914 1 94 281 HIS B C 1
ATOM 5317 O O . HIS B 1 281 ? -10.148 25.016 13.766 1 94 281 HIS B O 1
ATOM 5323 N N . SER B 1 282 ? -10.148 24.328 11.625 1 95.19 282 SER B N 1
ATOM 5324 C CA . SER B 1 282 ? -9.734 25.625 11.094 1 95.19 282 SER B CA 1
ATOM 5325 C C . SER B 1 282 ? -10.734 26.719 11.469 1 95.19 282 SER B C 1
ATOM 5327 O O . SER B 1 282 ? -10.352 27.812 11.891 1 95.19 282 SER B O 1
ATOM 5329 N N . HIS B 1 283 ? -12.023 26.453 11.391 1 93.19 283 HIS B N 1
ATOM 5330 C CA . HIS B 1 283 ? -13.07 27.422 11.719 1 93.19 283 HIS B CA 1
ATOM 5331 C C . HIS B 1 283 ? -13.047 27.766 13.203 1 93.19 283 HIS B C 1
ATOM 5333 O O . HIS B 1 283 ? -13.086 28.953 13.562 1 93.19 283 HIS B O 1
ATOM 5339 N N . GLN B 1 284 ? -12.859 26.797 14.094 1 91.81 284 GLN B N 1
ATOM 5340 C CA . GLN B 1 284 ? -12.859 27.016 15.539 1 91.81 284 GLN B CA 1
ATOM 5341 C C . GLN B 1 284 ? -11.625 27.797 15.977 1 91.81 284 GLN B C 1
ATOM 5343 O O . GLN B 1 284 ? -11.727 28.719 16.797 1 91.81 284 GLN B O 1
ATOM 5348 N N . VAL B 1 285 ? -10.461 27.422 15.414 1 94.38 285 VAL B N 1
ATOM 5349 C CA . VAL B 1 285 ? -9.211 28.062 15.789 1 94.38 285 VAL B CA 1
ATOM 5350 C C . VAL B 1 285 ? -9.211 29.516 15.32 1 94.38 285 VAL B C 1
ATOM 5352 O O . VAL B 1 285 ? -8.695 30.391 16.016 1 94.38 285 VAL B O 1
ATOM 5355 N N . GLN B 1 286 ? -9.859 29.781 14.141 1 94.38 286 GLN B N 1
ATOM 5356 C CA . GLN B 1 286 ? -9.938 31.141 13.633 1 94.38 286 GLN B CA 1
ATOM 5357 C C . GLN B 1 286 ? -10.75 32.031 14.57 1 94.38 286 GLN B C 1
ATOM 5359 O O . GLN B 1 286 ? -10.375 33.188 14.82 1 94.38 286 GLN B O 1
ATOM 5364 N N . GLU B 1 287 ? -11.797 31.547 15.125 1 91.5 287 GLU B N 1
ATOM 5365 C CA . GLU B 1 287 ? -12.641 32.312 16.047 1 91.5 287 GLU B CA 1
ATOM 5366 C C . GLU B 1 287 ? -11.875 32.656 17.328 1 91.5 287 GLU B C 1
ATOM 5368 O O . GLU B 1 287 ? -11.914 33.781 17.797 1 91.5 287 GLU B O 1
ATOM 5373 N N . VAL B 1 288 ? -11.125 31.703 17.906 1 94.38 288 VAL B N 1
ATOM 5374 C CA . VAL B 1 288 ? -10.375 31.906 19.141 1 94.38 288 VAL B CA 1
ATOM 5375 C C . VAL B 1 288 ? -9.195 32.844 18.859 1 94.38 288 VAL B C 1
ATOM 5377 O O . VAL B 1 288 ? -8.875 33.688 19.688 1 94.38 288 VAL B O 1
ATOM 5380 N N . ASN B 1 289 ? -8.586 32.688 17.641 1 94.88 289 ASN B N 1
ATOM 5381 C CA . ASN B 1 289 ? -7.461 33.531 17.281 1 94.88 289 ASN B CA 1
ATOM 5382 C C . ASN B 1 289 ? -7.875 35 17.188 1 94.88 289 ASN B C 1
ATOM 5384 O O . ASN B 1 289 ? -7.102 35.906 17.547 1 94.88 289 ASN B O 1
ATOM 5388 N N . LYS B 1 290 ? -9.078 35.25 16.719 1 93.69 290 LYS B N 1
ATOM 5389 C CA . LYS B 1 290 ? -9.594 36.625 16.672 1 93.69 290 LYS B CA 1
ATOM 5390 C C . LYS B 1 290 ? -9.688 37.219 18.078 1 93.69 290 LYS B C 1
ATOM 5392 O O . LYS B 1 290 ? -9.273 38.344 18.312 1 93.69 290 LYS B O 1
ATOM 5397 N N . LYS B 1 291 ? -10.156 36.438 19 1 94.12 291 LYS B N 1
ATOM 5398 C CA . LYS B 1 291 ? -10.266 36.875 20.391 1 94.12 291 LYS B CA 1
ATOM 5399 C C . LYS B 1 291 ? -8.883 37.062 21.016 1 94.12 291 LYS B C 1
ATOM 5401 O O . LYS B 1 291 ? -8.68 38 21.797 1 94.12 291 LYS B O 1
ATOM 5406 N N . LEU B 1 292 ? -7.898 36.156 20.641 1 95.31 292 LEU B N 1
ATOM 5407 C CA . LEU B 1 292 ? -6.523 36.281 21.109 1 95.31 292 LEU B CA 1
ATOM 5408 C C . LEU B 1 292 ? -5.906 37.594 20.641 1 95.31 292 LEU B C 1
ATOM 5410 O O . LEU B 1 292 ? -5.27 38.312 21.422 1 95.31 292 LEU B O 1
ATOM 5414 N N . GLN B 1 293 ? -6.203 37.938 19.406 1 94.5 293 GLN B N 1
ATOM 5415 C CA . GLN B 1 293 ? -5.664 39.156 18.828 1 94.5 293 GLN B CA 1
ATOM 5416 C C . GLN B 1 293 ? -6.254 40.406 19.5 1 94.5 293 GLN B C 1
ATOM 5418 O O . GLN B 1 293 ? -5.535 41.344 19.812 1 94.5 293 GLN B O 1
ATOM 5423 N N . GLU B 1 294 ? -7.492 40.344 19.766 1 93.69 294 GLU B N 1
ATOM 5424 C CA . GLU B 1 294 ? -8.156 41.469 20.438 1 93.69 294 GLU B CA 1
ATOM 5425 C C . GLU B 1 294 ? -7.625 41.625 21.859 1 93.69 294 GLU B C 1
ATOM 5427 O O . GLU B 1 294 ? -7.34 42.75 22.281 1 93.69 294 GLU B O 1
ATOM 5432 N N . THR B 1 295 ? -7.531 40.5 22.562 1 96.06 295 THR B N 1
ATOM 5433 C CA . THR B 1 295 ? -7.016 40.562 23.938 1 96.06 295 THR B CA 1
ATOM 5434 C C . THR B 1 295 ? -5.582 41.062 23.953 1 96.06 295 THR B C 1
ATOM 5436 O O . THR B 1 295 ? -5.238 41.906 24.797 1 96.06 295 THR B O 1
ATOM 5439 N N . ASP B 1 296 ? -4.797 40.594 23 1 96.19 296 ASP B N 1
ATOM 5440 C CA . ASP B 1 296 ? -3.41 41.031 22.906 1 96.19 296 ASP B CA 1
ATOM 5441 C C . ASP B 1 296 ? -3.342 42.531 22.609 1 96.19 296 ASP B C 1
ATOM 5443 O O . ASP B 1 296 ? -2.484 43.219 23.156 1 96.19 296 ASP B O 1
ATOM 5447 N N . GLY B 1 297 ? -4.219 43.031 21.766 1 95 297 GLY B N 1
ATOM 5448 C CA . GLY B 1 297 ? -4.273 44.469 21.469 1 95 297 GLY B CA 1
ATOM 5449 C C . GLY B 1 297 ? -4.516 45.312 22.688 1 95 297 GLY B C 1
ATOM 5450 O O . GLY B 1 297 ? -3.838 46.344 22.891 1 95 297 GLY B O 1
ATOM 5451 N N . VAL B 1 298 ? -5.422 44.906 23.516 1 96.25 298 VAL B N 1
ATOM 5452 C CA . VAL B 1 298 ? -5.73 45.656 24.734 1 96.25 298 VAL B CA 1
ATOM 5453 C C . VAL B 1 298 ? -4.535 45.625 25.672 1 96.25 298 VAL B C 1
ATOM 5455 O O . VAL B 1 298 ? -4.191 46.625 26.297 1 96.25 298 VAL B O 1
ATOM 5458 N N . LEU B 1 299 ? -3.922 44.406 25.781 1 96.81 299 LEU B N 1
ATOM 5459 C CA . LEU B 1 299 ? -2.75 44.281 26.641 1 96.81 299 LEU B CA 1
ATOM 5460 C C . LEU B 1 299 ? -1.644 45.219 26.219 1 96.81 299 LEU B C 1
ATOM 5462 O O . LEU B 1 299 ? -1.016 45.875 27.062 1 96.81 299 LEU B O 1
ATOM 5466 N N . GLN B 1 300 ? -1.479 45.281 24.922 1 96.25 300 GLN B N 1
ATOM 5467 C CA . GLN B 1 300 ? -0.46 46.188 24.406 1 96.25 300 GLN B CA 1
ATOM 5468 C C . GLN B 1 300 ? -0.808 47.656 24.719 1 96.25 300 GLN B C 1
ATOM 5470 O O . GLN B 1 300 ? 0.07 48.438 25.062 1 96.25 300 GLN B O 1
ATOM 5475 N N . ARG B 1 301 ? -2.059 48.031 24.641 1 95.94 301 ARG B N 1
ATOM 5476 C CA . ARG B 1 301 ? -2.512 49.375 24.953 1 95.94 301 ARG B CA 1
ATOM 5477 C C . ARG B 1 301 ? -2.287 49.719 26.422 1 95.94 301 ARG B C 1
ATOM 5479 O O . ARG B 1 301 ? -1.847 50.812 26.75 1 95.94 301 ARG B O 1
ATOM 5486 N N . ILE B 1 302 ? -2.592 48.75 27.234 1 97 302 ILE B N 1
ATOM 5487 C CA . ILE B 1 302 ? -2.4 48.969 28.656 1 97 302 ILE B CA 1
ATOM 5488 C C . ILE B 1 302 ? -0.924 49.25 28.953 1 97 302 ILE B C 1
ATOM 5490 O O . ILE B 1 302 ? -0.582 50.188 29.656 1 97 302 ILE B O 1
ATOM 5494 N N . THR B 1 303 ? -0.089 48.406 28.375 1 95.81 303 THR B N 1
ATOM 5495 C CA . THR B 1 303 ? 1.35 48.531 28.578 1 95.81 303 THR B CA 1
ATOM 5496 C C . THR B 1 303 ? 1.847 49.875 28.109 1 95.81 303 THR B C 1
ATOM 5498 O O . THR B 1 303 ? 2.615 50.531 28.812 1 95.81 303 THR B O 1
ATOM 5501 N N . SER B 1 304 ? 1.36 50.281 26.938 1 94.94 304 SER B N 1
ATOM 5502 C CA . SER B 1 304 ? 1.753 51.594 26.391 1 94.94 304 SER B CA 1
ATOM 5503 C C . SER B 1 304 ? 1.271 52.719 27.281 1 94.94 304 SER B C 1
ATOM 5505 O O . SER B 1 304 ? 2.008 53.688 27.531 1 94.94 304 SER B O 1
ATOM 5507 N N . SER B 1 305 ? 0.089 52.688 27.812 1 96.31 305 SER B N 1
ATOM 5508 C CA . SER B 1 305 ? -0.484 53.719 28.688 1 96.31 305 SER B CA 1
ATOM 5509 C C . SER B 1 305 ? 0.31 53.844 29.984 1 96.31 305 SER B C 1
ATOM 5511 O O . SER B 1 305 ? 0.649 54.938 30.406 1 96.31 305 SER B O 1
ATOM 5513 N N . GLN B 1 306 ? 0.593 52.688 30.531 1 96.12 306 GLN B N 1
ATOM 5514 C CA . GLN B 1 306 ? 1.358 52.688 31.781 1 96.12 306 GLN B CA 1
ATOM 5515 C C . GLN B 1 306 ? 2.744 53.281 31.562 1 96.12 306 GLN B C 1
ATOM 5517 O O . GLN B 1 306 ? 3.215 54.094 32.406 1 96.12 306 GLN B O 1
ATOM 5522 N N . ARG B 1 307 ? 3.348 52.938 30.516 1 93.94 307 ARG B N 1
ATOM 5523 C CA . ARG B 1 307 ? 4.676 53.438 30.188 1 93.94 307 ARG B CA 1
ATOM 5524 C C . ARG B 1 307 ? 4.645 54.969 30.016 1 93.94 307 ARG B C 1
ATOM 5526 O O . ARG B 1 307 ? 5.504 55.656 30.547 1 93.94 307 ARG B O 1
ATOM 5533 N N . LEU B 1 308 ? 3.65 55.438 29.297 1 94.69 308 LEU B N 1
ATOM 5534 C CA . LEU B 1 308 ? 3.568 56.875 29.031 1 94.69 308 LEU B CA 1
ATOM 5535 C C . LEU B 1 308 ? 3.314 57.656 30.328 1 94.69 308 LEU B C 1
ATOM 5537 O O . LEU B 1 308 ? 3.924 58.688 30.562 1 94.69 308 LEU B O 1
ATOM 5541 N N . VAL B 1 309 ? 2.439 57.156 31.125 1 95.94 309 VAL B N 1
ATOM 5542 C CA . VAL B 1 309 ? 2.158 57.812 32.406 1 95.94 309 VAL B CA 1
ATOM 5543 C C . VAL B 1 309 ? 3.434 57.875 33.25 1 95.94 309 VAL B C 1
ATOM 5545 O O . VAL B 1 309 ? 3.725 58.906 33.875 1 95.94 309 VAL B O 1
ATOM 5548 N N . GLU B 1 310 ? 4.141 56.812 33.281 1 94.75 310 GLU B N 1
ATOM 5549 C CA . GLU B 1 310 ? 5.402 56.75 34 1 94.75 310 GLU B CA 1
ATOM 5550 C C . GLU B 1 310 ? 6.379 57.812 33.5 1 94.75 310 GLU B C 1
ATOM 5552 O O . GLU B 1 310 ? 7.008 58.531 34.281 1 94.75 310 GLU B O 1
ATOM 5557 N N . LYS B 1 311 ? 6.5 57.938 32.219 1 93.31 311 LYS B N 1
ATOM 5558 C CA . LYS B 1 311 ? 7.445 58.875 31.641 1 93.31 311 LYS B CA 1
ATOM 5559 C C . LYS B 1 311 ? 6.992 60.312 31.859 1 93.31 311 LYS B C 1
ATOM 5561 O O . LYS B 1 311 ? 7.82 61.219 32.062 1 93.31 311 LYS B O 1
ATOM 5566 N N . VAL B 1 312 ? 5.691 60.562 31.797 1 94.19 312 VAL B N 1
ATOM 5567 C CA . VAL B 1 312 ? 5.156 61.875 32.094 1 94.19 312 VAL B CA 1
ATOM 5568 C C . VAL B 1 312 ? 5.488 62.25 33.531 1 94.19 312 VAL B C 1
ATOM 5570 O O . VAL B 1 312 ? 5.887 63.375 33.812 1 94.19 312 VAL B O 1
ATOM 5573 N N . GLN B 1 313 ? 5.352 61.344 34.406 1 92.62 313 GLN B N 1
ATOM 5574 C CA . GLN B 1 313 ? 5.66 61.594 35.812 1 92.62 313 GLN B CA 1
ATOM 5575 C C . GLN B 1 313 ? 7.137 61.906 36 1 92.62 313 GLN B C 1
ATOM 5577 O O . GLN B 1 313 ? 7.484 62.781 36.812 1 92.62 313 GLN B O 1
ATOM 5582 N N . LEU B 1 314 ? 7.953 61.312 35.219 1 90 314 LEU B N 1
ATOM 5583 C CA . LEU B 1 314 ? 9.391 61.438 35.406 1 90 314 LEU B CA 1
ATOM 5584 C C . LEU B 1 314 ? 9.922 62.688 34.719 1 90 314 LEU B C 1
ATOM 5586 O O . LEU B 1 314 ? 10.797 63.406 35.25 1 90 314 LEU B O 1
ATOM 5590 N N . TYR B 1 315 ? 9.367 62.969 33.531 1 91.31 315 TYR B N 1
ATOM 5591 C CA . TYR B 1 315 ? 10.109 63.906 32.688 1 91.31 315 TYR B CA 1
ATOM 5592 C C . TYR B 1 315 ? 9.266 65.125 32.312 1 91.31 315 TYR B C 1
ATOM 5594 O O . TYR B 1 315 ? 9.789 66.125 31.859 1 91.31 315 TYR B O 1
ATOM 5602 N N . ALA B 1 316 ? 7.98 65.062 32.469 1 91.06 316 ALA B N 1
ATOM 5603 C CA . ALA B 1 316 ? 7.117 66.125 31.969 1 91.06 316 ALA B CA 1
ATOM 5604 C C . ALA B 1 316 ? 7.188 67.375 32.875 1 91.06 316 ALA B C 1
ATOM 5606 O O . ALA B 1 316 ? 7.262 67.25 34.094 1 91.06 316 ALA B O 1
ATOM 5607 N N . SER B 1 317 ? 7.172 68.625 32.25 1 87.62 317 SER B N 1
ATOM 5608 C CA . SER B 1 317 ? 6.996 69.812 33 1 87.62 317 SER B CA 1
ATOM 5609 C C . SER B 1 317 ? 5.551 70 33.469 1 87.62 317 SER B C 1
ATOM 5611 O O . SER B 1 317 ? 4.66 69.312 33 1 87.62 317 SER B O 1
ATOM 5613 N N . GLY B 1 318 ? 5.355 70.875 34.375 1 86.06 318 GLY B N 1
ATOM 5614 C CA . GLY B 1 318 ? 4 71.125 34.844 1 86.06 318 GLY B CA 1
ATOM 5615 C C . GLY B 1 318 ? 3.055 71.5 33.719 1 86.06 318 GLY B C 1
ATOM 5616 O O . GLY B 1 318 ? 1.92 71.062 33.656 1 86.06 318 GLY B O 1
ATOM 5617 N N . GLN B 1 319 ? 3.559 72.312 32.781 1 83.94 319 GLN B N 1
ATOM 5618 C CA . GLN B 1 319 ? 2.746 72.75 31.656 1 83.94 319 GLN B CA 1
ATOM 5619 C C . GLN B 1 319 ? 2.383 71.562 30.766 1 83.94 319 GLN B C 1
ATOM 5621 O O . GLN B 1 319 ? 1.244 71.438 30.297 1 83.94 319 GLN B O 1
ATOM 5626 N N . GLU B 1 320 ? 3.361 70.75 30.609 1 88.19 320 GLU B N 1
ATOM 5627 C CA . GLU B 1 320 ? 3.139 69.625 29.75 1 88.19 320 GLU B CA 1
ATOM 5628 C C . GLU B 1 320 ? 2.135 68.625 30.375 1 88.19 320 GLU B C 1
ATOM 5630 O O . GLU B 1 320 ? 1.327 68 29.672 1 88.19 320 GLU B O 1
ATOM 5635 N N . VAL B 1 321 ? 2.191 68.5 31.656 1 91.69 321 VAL B N 1
ATOM 5636 C CA . VAL B 1 321 ? 1.235 67.625 32.375 1 91.69 321 VAL B CA 1
ATOM 5637 C C . VAL B 1 321 ? -0.181 68.188 32.156 1 91.69 321 VAL B C 1
ATOM 5639 O O . VAL B 1 321 ? -1.093 67.375 31.844 1 91.69 321 VAL B O 1
ATOM 5642 N N . LEU B 1 322 ? -0.307 69.438 32.25 1 89.25 322 LEU B N 1
ATOM 5643 C CA . LEU B 1 322 ? -1.622 70.062 32.094 1 89.25 322 LEU B CA 1
ATOM 5644 C C . LEU B 1 322 ? -2.133 69.875 30.672 1 89.25 322 LEU B C 1
ATOM 5646 O O . LEU B 1 322 ? -3.324 69.688 30.469 1 89.25 322 LEU B O 1
ATOM 5650 N N . GLU B 1 323 ? -1.233 69.938 29.734 1 85.75 323 GLU B N 1
ATOM 5651 C CA . GLU B 1 323 ? -1.603 69.875 28.312 1 85.75 323 GLU B CA 1
ATOM 5652 C C . GLU B 1 323 ? -1.947 68.438 27.922 1 85.75 323 GLU B C 1
ATOM 5654 O O . GLU B 1 323 ? -2.881 68.188 27.141 1 85.75 323 GLU B O 1
ATOM 5659 N N . MET B 1 324 ? -1.256 67.438 28.5 1 90.06 324 MET B N 1
ATOM 5660 C CA . MET B 1 324 ? -1.397 66.062 28.078 1 90.06 324 MET B CA 1
ATOM 5661 C C . MET B 1 324 ? -2.52 65.375 28.844 1 90.06 324 MET B C 1
ATOM 5663 O O . MET B 1 324 ? -3.102 64.375 28.359 1 90.06 324 MET B O 1
ATOM 5667 N N . HIS B 1 325 ? -2.76 65.875 30.031 1 92.56 325 HIS B N 1
ATOM 5668 C CA . HIS B 1 325 ? -3.623 65.188 30.984 1 92.56 325 HIS B CA 1
ATOM 5669 C C . HIS B 1 325 ? -4.977 64.875 30.375 1 92.56 325 HIS B C 1
ATOM 5671 O O . HIS B 1 325 ? -5.441 63.719 30.453 1 92.56 325 HIS B O 1
ATOM 5677 N N . PRO B 1 326 ? -5.66 65.812 29.656 1 89.75 326 PRO B N 1
ATOM 5678 C CA . PRO B 1 326 ? -6.984 65.5 29.125 1 89.75 326 PRO B CA 1
ATOM 5679 C C . PRO B 1 326 ? -6.945 64.312 28.141 1 89.75 326 PRO B C 1
ATOM 5681 O O . PRO B 1 326 ? -7.812 63.438 28.172 1 89.75 326 PRO B O 1
ATOM 5684 N N . PHE B 1 327 ? -5.945 64.25 27.359 1 90.62 327 PHE B N 1
ATOM 5685 C CA . PHE B 1 327 ? -5.82 63.219 26.328 1 90.62 327 PHE B CA 1
ATOM 5686 C C . PHE B 1 327 ? -5.523 61.875 26.969 1 90.62 327 PHE B C 1
ATOM 5688 O O . PHE B 1 327 ? -6.148 60.875 26.625 1 90.62 327 PHE B O 1
ATOM 5695 N N . LEU B 1 328 ? -4.566 61.875 27.844 1 93.81 328 LEU B N 1
ATOM 5696 C CA . LEU B 1 328 ? -4.211 60.656 28.531 1 93.81 328 LEU B CA 1
ATOM 5697 C C . LEU B 1 328 ? -5.398 60.094 29.312 1 93.81 328 LEU B C 1
ATOM 5699 O O . LEU B 1 328 ? -5.672 58.875 29.266 1 93.81 328 LEU B O 1
ATOM 5703 N N . LYS B 1 329 ? -6.059 61 29.984 1 94.25 329 LYS B N 1
ATOM 5704 C CA . LYS B 1 329 ? -7.219 60.594 30.766 1 94.25 329 LYS B CA 1
ATOM 5705 C C . LYS B 1 329 ? -8.297 59.969 29.875 1 94.25 329 LYS B C 1
ATOM 5707 O O . LYS B 1 329 ? -8.844 58.938 30.203 1 94.25 329 LYS B O 1
ATOM 5712 N N . MET B 1 330 ? -8.555 60.562 28.812 1 91.38 330 MET B N 1
ATOM 5713 C CA . MET B 1 330 ? -9.578 60.094 27.891 1 91.38 330 MET B CA 1
ATOM 5714 C C . MET B 1 330 ? -9.227 58.688 27.375 1 91.38 330 MET B C 1
ATOM 5716 O O . MET B 1 330 ? -10.078 57.812 27.359 1 91.38 330 MET B O 1
ATOM 5720 N N . SER B 1 331 ? -7.988 58.5 27 1 93 331 SER B N 1
ATOM 5721 C CA . SER B 1 331 ? -7.527 57.219 26.5 1 93 331 SER B CA 1
ATOM 5722 C C . SER B 1 331 ? -7.652 56.125 27.547 1 93 331 SER B C 1
ATOM 5724 O O . SER B 1 331 ? -8.141 55.031 27.266 1 93 331 SER B O 1
ATOM 5726 N N . MET B 1 332 ? -7.285 56.438 28.75 1 94.94 332 MET B N 1
ATOM 5727 C CA . MET B 1 332 ? -7.27 55.469 29.828 1 94.94 332 MET B CA 1
ATOM 5728 C C . MET B 1 332 ? -8.68 55.125 30.297 1 94.94 332 MET B C 1
ATOM 5730 O O . MET B 1 332 ? -8.969 54 30.688 1 94.94 332 MET B O 1
ATOM 5734 N N . VAL B 1 333 ? -9.562 56.156 30.219 1 94.38 333 VAL B N 1
ATOM 5735 C CA . VAL B 1 333 ? -10.961 55.906 30.562 1 94.38 333 VAL B CA 1
ATOM 5736 C C . VAL B 1 333 ? -11.578 54.969 29.547 1 94.38 333 VAL B C 1
ATOM 5738 O O . VAL B 1 333 ? -12.32 54.062 29.922 1 94.38 333 VAL B O 1
ATOM 5741 N N . ASP B 1 334 ? -11.281 55.188 28.312 1 92.12 334 ASP B N 1
ATOM 5742 C CA . ASP B 1 334 ? -11.758 54.281 27.25 1 92.12 334 ASP B CA 1
ATOM 5743 C C . ASP B 1 334 ? -11.273 52.875 27.484 1 92.12 334 ASP B C 1
ATOM 5745 O O . ASP B 1 334 ? -12.039 51.906 27.312 1 92.12 334 ASP B O 1
ATOM 5749 N N . LEU B 1 335 ? -10.023 52.75 27.859 1 92.62 335 LEU B N 1
ATOM 5750 C CA . LEU B 1 335 ? -9.422 51.438 28.125 1 92.62 335 LEU B CA 1
ATOM 5751 C C . LEU B 1 335 ? -10.086 50.781 29.312 1 92.62 335 LEU B C 1
ATOM 5753 O O . LEU B 1 335 ? -10.32 49.562 29.297 1 92.62 335 LEU B O 1
ATOM 5757 N N . LYS B 1 336 ? -10.406 51.5 30.297 1 92.56 336 LYS B N 1
ATOM 5758 C CA . LYS B 1 336 ? -11.031 50.969 31.516 1 92.56 336 LYS B CA 1
ATOM 5759 C C . LYS B 1 336 ? -12.43 50.438 31.234 1 92.56 336 LYS B C 1
ATOM 5761 O O . LYS B 1 336 ? -12.883 49.5 31.891 1 92.56 336 LYS B O 1
ATOM 5766 N N . LYS B 1 337 ? -13.086 50.969 30.203 1 92 337 LYS B N 1
ATOM 5767 C CA . LYS B 1 337 ? -14.445 50.562 29.859 1 92 337 LYS B CA 1
ATOM 5768 C C . LYS B 1 337 ? -14.445 49.219 29.156 1 92 337 LYS B C 1
ATOM 5770 O O . LYS B 1 337 ? -15.461 48.5 29.141 1 92 337 LYS B O 1
ATOM 5775 N N . LYS B 1 338 ? -13.352 48.812 28.656 1 91.69 338 LYS B N 1
ATOM 5776 C CA . LYS B 1 338 ? -13.281 47.562 27.906 1 91.69 338 LYS B CA 1
ATOM 5777 C C . LYS B 1 338 ? -13.266 46.375 28.844 1 91.69 338 LYS B C 1
ATOM 5779 O O . LYS B 1 338 ? -12.75 46.469 29.969 1 91.69 338 LYS B O 1
ATOM 5784 N N . GLN B 1 339 ? -13.953 45.312 28.438 1 90.44 339 GLN B N 1
ATOM 5785 C CA . GLN B 1 339 ? -14 44.062 29.203 1 90.44 339 GLN B CA 1
ATOM 5786 C C . GLN B 1 339 ? -13.469 42.875 28.375 1 90.44 339 GLN B C 1
ATOM 5788 O O . GLN B 1 339 ? -13.672 42.844 27.156 1 90.44 339 GLN B O 1
ATOM 5793 N N . PRO B 1 340 ? -12.711 42.094 29.156 1 88.31 340 PRO B N 1
ATOM 5794 C CA . PRO B 1 340 ? -12.195 40.938 28.438 1 88.31 340 PRO B CA 1
ATOM 5795 C C . PRO B 1 340 ? -13.297 40 27.938 1 88.31 340 PRO B C 1
ATOM 5797 O O . PRO B 1 340 ? -14.375 39.938 28.531 1 88.31 340 PRO B O 1
ATOM 5800 N N . SER B 1 341 ? -13.055 39.5 26.766 1 81.19 341 SER B N 1
ATOM 5801 C CA . SER B 1 341 ? -13.992 38.562 26.203 1 81.19 341 SER B CA 1
ATOM 5802 C C . SER B 1 341 ? -14.078 37.281 27.062 1 81.19 341 SER B C 1
ATOM 5804 O O . SER B 1 341 ? -13.086 36.875 27.672 1 81.19 341 SER B O 1
ATOM 5806 N N . SER B 1 342 ? -15.281 36.75 27.25 1 78.5 342 SER B N 1
ATOM 5807 C CA . SER B 1 342 ? -15.461 35.531 28.031 1 78.5 342 SER B CA 1
ATOM 5808 C C . SER B 1 342 ? -15 34.281 27.25 1 78.5 342 SER B C 1
ATOM 5810 O O . SER B 1 342 ? -15.297 34.156 26.062 1 78.5 342 SER B O 1
ATOM 5812 N N . VAL B 1 343 ? -14.141 33.562 27.922 1 79.62 343 VAL B N 1
ATOM 5813 C CA . VAL B 1 343 ? -13.68 32.281 27.359 1 79.62 343 VAL B CA 1
ATOM 5814 C C . VAL B 1 343 ? -14.805 31.25 27.453 1 79.62 343 VAL B C 1
ATOM 5816 O O . VAL B 1 343 ? -14.898 30.359 26.609 1 79.62 343 VAL B O 1
ATOM 5819 N N . ARG B 1 344 ? -15.734 31.375 28.484 1 76.88 344 ARG B N 1
ATOM 5820 C CA . ARG B 1 344 ? -16.766 30.406 28.812 1 76.88 344 ARG B CA 1
ATOM 5821 C C . ARG B 1 344 ? -17.766 30.25 27.656 1 76.88 344 ARG B C 1
ATOM 5823 O O . ARG B 1 344 ? -18.359 29.188 27.484 1 76.88 344 ARG B O 1
ATOM 5830 N N . GLY B 1 345 ? -17.766 31.125 26.625 1 72.88 345 GLY B N 1
ATOM 5831 C CA . GLY B 1 345 ? -18.766 31.047 25.578 1 72.88 345 GLY B CA 1
ATOM 5832 C C . GLY B 1 345 ? -18.266 30.344 24.328 1 72.88 345 GLY B C 1
ATOM 5833 O O . GLY B 1 345 ? -19.047 30.062 23.422 1 72.88 345 GLY B O 1
ATOM 5834 N N . ILE B 1 346 ? -17.016 29.906 24.4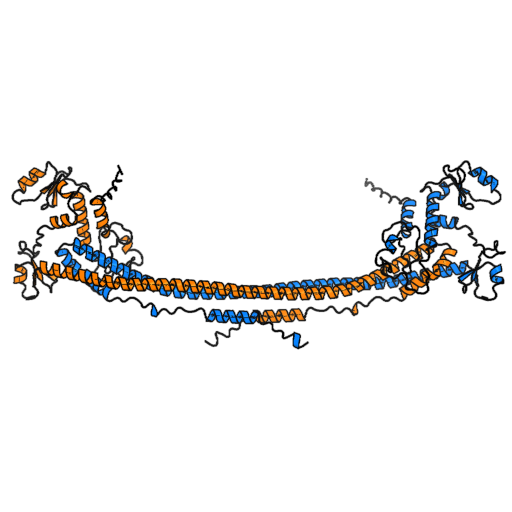06 1 80 346 ILE B N 1
ATOM 5835 C CA . ILE B 1 346 ? -16.5 29.25 23.203 1 80 346 ILE B CA 1
ATOM 5836 C C . ILE B 1 346 ? -16.688 27.734 23.312 1 80 346 ILE B C 1
ATOM 5838 O O . ILE B 1 346 ? -16.109 27.094 24.172 1 80 346 ILE B O 1
ATOM 5842 N N . GLU B 1 347 ? -17.75 27.219 22.688 1 75.81 347 GLU B N 1
ATOM 5843 C CA . GLU B 1 347 ? -18.062 25.781 22.703 1 75.81 347 GLU B CA 1
ATOM 5844 C C . GLU B 1 347 ? -17.125 25.016 21.766 1 75.81 347 GLU B C 1
ATOM 5846 O O . GLU B 1 347 ? -16.984 25.391 20.594 1 75.81 347 GLU B O 1
ATOM 5851 N N . MET B 1 348 ? -16.328 24.188 22.453 1 77.94 348 MET B N 1
ATOM 5852 C CA . MET B 1 348 ? -15.492 23.297 21.641 1 77.94 348 MET B CA 1
ATOM 5853 C C . MET B 1 348 ? -16.344 22.25 20.938 1 77.94 348 MET B C 1
ATOM 5855 O O . MET B 1 348 ? -17.062 21.484 21.594 1 77.94 348 MET B O 1
ATOM 5859 N N . ARG B 1 349 ? -16.531 22.422 19.672 1 73.94 349 ARG B N 1
ATOM 5860 C CA . ARG B 1 349 ? -17.281 21.438 18.922 1 73.94 349 ARG B CA 1
ATOM 5861 C C . ARG B 1 349 ? -16.547 20.094 18.891 1 73.94 349 ARG B C 1
ATOM 5863 O O . ARG B 1 349 ? -15.328 20.062 18.656 1 73.94 349 ARG B O 1
ATOM 5870 N N . THR B 1 350 ? -17.344 19.078 19.328 1 80 350 THR B N 1
ATOM 5871 C CA . THR B 1 350 ? -16.781 17.734 19.359 1 80 350 THR B CA 1
ATOM 5872 C C . THR B 1 350 ? -17 17.031 18.031 1 80 350 THR B C 1
ATOM 5874 O O . THR B 1 350 ? -17.781 17.5 17.188 1 80 350 THR B O 1
ATOM 5877 N N . PHE B 1 351 ? -16.141 16.062 17.734 1 89.5 351 PHE B N 1
ATOM 5878 C CA . PHE B 1 351 ? -16.219 15.297 16.5 1 89.5 351 PHE B CA 1
ATOM 5879 C C . PHE B 1 351 ? -17.125 14.086 16.688 1 89.5 351 PHE B C 1
ATOM 5881 O O . PHE B 1 351 ? -16.906 13.047 16.062 1 89.5 351 PHE B O 1
ATOM 5888 N N . LEU B 1 352 ? -18.172 14.148 17.516 1 89.38 352 LEU B N 1
ATOM 5889 C CA . LEU B 1 352 ? -19.016 13.016 17.875 1 89.38 352 LEU B CA 1
ATOM 5890 C C . LEU B 1 352 ? -19.75 12.469 16.641 1 89.38 352 LEU B C 1
ATOM 5892 O O . LEU B 1 352 ? -19.891 11.258 16.5 1 89.38 352 LEU B O 1
ATOM 5896 N N . GLU B 1 353 ? -20.203 13.391 15.781 1 89.88 353 GLU B N 1
ATOM 5897 C CA . GLU B 1 353 ? -20.906 12.969 14.586 1 89.88 353 GLU B CA 1
ATOM 5898 C C . GLU B 1 353 ? -20 12.18 13.648 1 89.88 353 GLU B C 1
ATOM 5900 O O . GLU B 1 353 ? -20.391 11.156 13.094 1 89.88 353 GLU B O 1
ATOM 5905 N N . ILE B 1 354 ? -18.75 12.609 13.516 1 93.56 354 ILE B N 1
ATOM 5906 C CA . ILE B 1 354 ? -17.781 11.938 12.656 1 93.56 354 ILE B CA 1
ATOM 5907 C C . ILE B 1 354 ? -17.438 10.57 13.234 1 93.56 354 ILE B C 1
ATOM 5909 O O . ILE B 1 354 ? -17.359 9.578 12.508 1 93.56 354 ILE B O 1
ATOM 5913 N N . GLU B 1 355 ? -17.281 10.461 14.539 1 93.5 355 GLU B N 1
ATOM 5914 C CA . GLU B 1 355 ? -17 9.195 15.211 1 93.5 355 GLU B CA 1
ATOM 5915 C C . GLU B 1 355 ? -18.125 8.188 15.008 1 93.5 355 GLU B C 1
ATOM 5917 O O . GLU B 1 355 ? -17.875 7.004 14.781 1 93.5 355 GLU B O 1
ATOM 5922 N N . ALA B 1 356 ? -19.344 8.695 15.125 1 93.38 356 ALA B N 1
ATOM 5923 C CA . ALA B 1 356 ? -20.516 7.84 14.945 1 93.38 356 ALA B CA 1
ATOM 5924 C C . ALA B 1 356 ? -20.578 7.297 13.516 1 93.38 356 ALA B C 1
ATOM 5926 O O . ALA B 1 356 ? -20.859 6.113 13.312 1 93.38 356 ALA B O 1
ATOM 5927 N N . GLN B 1 357 ? -20.344 8.172 12.547 1 93.69 357 GLN B N 1
ATOM 5928 C CA . GLN B 1 357 ? -20.344 7.754 11.148 1 93.69 357 GLN B CA 1
ATOM 5929 C C . GLN B 1 357 ? -19.234 6.734 10.875 1 93.69 357 GLN B C 1
ATOM 5931 O O . GLN B 1 357 ? -19.453 5.758 10.156 1 93.69 357 GLN B O 1
ATOM 5936 N N . LEU B 1 358 ? -18.094 7.004 11.477 1 94.81 358 LEU B N 1
ATOM 5937 C CA . LEU B 1 358 ? -16.969 6.102 11.32 1 94.81 358 LEU B CA 1
ATOM 5938 C C . LEU B 1 358 ? -17.266 4.73 11.906 1 94.81 358 LEU B C 1
ATOM 5940 O O . LEU B 1 358 ? -16.953 3.705 11.305 1 94.81 358 LEU B O 1
ATOM 5944 N N . GLN B 1 359 ? -17.875 4.703 13.094 1 94.38 359 GLN B N 1
ATOM 5945 C CA . GLN B 1 359 ? -18.234 3.441 13.734 1 94.38 359 GLN B CA 1
ATOM 5946 C C . GLN B 1 359 ? -19.281 2.688 12.922 1 94.38 359 GLN B C 1
ATOM 5948 O O . GLN B 1 359 ? -19.203 1.466 12.781 1 94.38 359 GLN B O 1
ATOM 5953 N N . THR B 1 360 ? -20.266 3.377 12.391 1 93.62 360 THR B N 1
ATOM 5954 C CA . THR B 1 360 ? -21.281 2.766 11.547 1 93.62 360 THR B CA 1
ATOM 5955 C C . THR B 1 360 ? -20.656 2.141 10.305 1 93.62 360 THR B C 1
ATOM 5957 O O . THR B 1 360 ? -21.031 1.033 9.906 1 93.62 360 THR B O 1
ATOM 5960 N N . LEU B 1 361 ? -19.75 2.883 9.672 1 94.06 361 LEU B N 1
ATOM 5961 C CA . LEU B 1 361 ? -19.047 2.373 8.508 1 94.06 361 LEU B CA 1
ATOM 5962 C C . LEU B 1 361 ? -18.25 1.118 8.859 1 94.06 361 LEU B C 1
ATOM 5964 O O . LEU B 1 361 ? -18.281 0.13 8.117 1 94.06 361 LEU B O 1
ATOM 5968 N N . LEU B 1 362 ? -17.531 1.124 9.977 1 95.19 362 LEU B N 1
ATOM 5969 C CA . LEU B 1 362 ? -16.766 -0.028 10.422 1 95.19 362 LEU B CA 1
ATOM 5970 C C . LEU B 1 362 ? -17.656 -1.245 10.617 1 95.19 362 LEU B C 1
ATOM 5972 O O . LEU B 1 362 ? -17.328 -2.346 10.18 1 95.19 362 LEU B O 1
ATOM 5976 N N . ASP B 1 363 ? -18.797 -1.012 11.273 1 92.75 363 ASP B N 1
ATOM 5977 C CA . ASP B 1 363 ? -19.75 -2.096 11.523 1 92.75 363 ASP B CA 1
ATOM 5978 C C . ASP B 1 363 ? -20.297 -2.65 10.211 1 92.75 363 ASP B C 1
ATOM 5980 O O . ASP B 1 363 ? -20.484 -3.861 10.078 1 92.75 363 ASP B O 1
ATOM 5984 N N . ARG B 1 364 ? -20.578 -1.805 9.297 1 91.81 364 ARG B N 1
ATOM 5985 C CA . ARG B 1 364 ? -21.094 -2.213 7.996 1 91.81 364 ARG B CA 1
ATOM 5986 C C . ARG B 1 364 ? -20.062 -3.047 7.23 1 91.81 364 ARG B C 1
ATOM 5988 O O . ARG B 1 364 ? -20.406 -4.07 6.633 1 91.81 364 ARG B O 1
ATOM 5995 N N . VAL B 1 365 ? -18.828 -2.592 7.285 1 93.19 365 VAL B N 1
ATOM 5996 C CA . VAL B 1 365 ? -17.766 -3.25 6.527 1 93.19 365 VAL B CA 1
ATOM 5997 C C . VAL B 1 365 ? -17.438 -4.594 7.172 1 93.19 365 VAL B C 1
ATOM 5999 O O . VAL B 1 365 ? -17.25 -5.594 6.473 1 93.19 365 VAL B O 1
ATOM 6002 N N . THR B 1 366 ? -17.422 -4.68 8.539 1 89.69 366 THR B N 1
ATOM 6003 C CA . THR B 1 366 ? -16.922 -5.871 9.219 1 89.69 366 THR B CA 1
ATOM 6004 C C . THR B 1 366 ? -18.078 -6.801 9.586 1 89.69 366 THR B C 1
ATOM 6006 O O . THR B 1 366 ? -17.859 -7.855 10.188 1 89.69 366 THR B O 1
ATOM 6009 N N . LYS B 1 367 ? -19.344 -6.418 9.359 1 80.81 367 LYS B N 1
ATOM 6010 C CA . LYS B 1 367 ? -20.469 -7.273 9.68 1 80.81 367 LYS B CA 1
ATOM 6011 C C . LYS B 1 367 ? -20.406 -8.594 8.93 1 80.81 367 LYS B C 1
ATOM 6013 O O . LYS B 1 367 ? -20.156 -8.617 7.719 1 80.81 367 LYS B O 1
ATOM 6018 N N . ASP B 1 368 ? -19.984 -9.828 9.539 1 66.38 368 ASP B N 1
ATOM 6019 C CA . ASP B 1 368 ? -19.953 -11.156 8.938 1 66.38 368 ASP B CA 1
ATOM 6020 C C . ASP B 1 368 ? -21.359 -11.664 8.633 1 66.38 368 ASP B C 1
ATOM 6022 O O . ASP B 1 368 ? -22.203 -11.734 9.531 1 66.38 368 ASP B O 1
ATOM 6026 N N . GLU B 1 369 ? -22.094 -11.328 7.609 1 55.56 369 GLU B N 1
ATOM 6027 C CA . GLU B 1 369 ? -23.344 -12.016 7.328 1 55.56 369 GLU B CA 1
ATOM 6028 C C . GLU B 1 369 ? -23.125 -13.516 7.129 1 55.56 369 GLU B C 1
ATOM 6030 O O . GLU B 1 369 ? -22.438 -13.922 6.191 1 55.56 369 GLU B O 1
ATOM 6035 N N . ASP B 1 370 ? -22.75 -14.281 8.109 1 49.81 370 ASP B N 1
ATOM 6036 C CA . ASP B 1 370 ? -22.922 -15.727 8.023 1 49.81 370 ASP B CA 1
ATOM 6037 C C . ASP B 1 370 ? -24.281 -16.094 7.438 1 49.81 370 ASP B C 1
ATOM 6039 O O . ASP B 1 370 ? -24.984 -16.953 7.973 1 49.81 370 ASP B O 1
ATOM 6043 N N . THR B 1 371 ? -24.953 -15.32 6.785 1 43.94 371 THR B N 1
ATOM 6044 C CA . THR B 1 371 ? -26.25 -15.852 6.371 1 43.94 371 THR B CA 1
ATOM 6045 C C . THR B 1 371 ? -26.078 -17.047 5.434 1 43.94 371 THR B C 1
ATOM 6047 O O . THR B 1 371 ? -27.031 -17.75 5.141 1 43.94 371 THR B O 1
ATOM 6050 N N . PHE B 1 372 ? -25.031 -17.188 4.629 1 41.69 372 PHE B N 1
ATOM 6051 C CA . PHE B 1 372 ? -25.219 -18.25 3.654 1 41.69 372 PHE B CA 1
ATOM 6052 C C . PHE B 1 372 ? -25.031 -19.609 4.309 1 41.69 372 PHE B C 1
ATOM 6054 O O . PHE B 1 372 ? -25.312 -20.641 3.699 1 41.69 372 PHE B O 1
ATOM 6061 N N . THR B 1 373 ? -24.375 -19.828 5.332 1 38.16 373 THR B N 1
ATOM 6062 C CA . THR B 1 373 ? -24.359 -21.234 5.734 1 38.16 373 THR B CA 1
ATOM 6063 C C . THR B 1 373 ? -25.75 -21.672 6.199 1 38.16 373 THR B C 1
ATOM 6065 O O . THR B 1 373 ? -25.984 -22.859 6.395 1 38.16 373 THR B O 1
ATOM 6068 N N . ARG B 1 374 ? -26.609 -20.875 6.836 1 35.75 374 ARG B N 1
ATOM 6069 C CA . ARG B 1 374 ? -27.797 -21.547 7.355 1 35.75 374 ARG B CA 1
ATOM 6070 C C . ARG B 1 374 ? -28.703 -22 6.219 1 35.75 374 ARG B C 1
ATOM 6072 O O . ARG B 1 374 ? -29.719 -22.656 6.457 1 35.75 374 ARG B O 1
ATOM 6079 N N . MET B 1 375 ? -28.703 -21.344 5.129 1 33.38 375 MET B N 1
ATOM 6080 C CA . MET B 1 375 ? -29.734 -21.875 4.234 1 33.38 375 MET B CA 1
ATOM 6081 C C . MET B 1 375 ? -29.188 -23.078 3.467 1 33.38 375 MET B C 1
ATOM 6083 O O . MET B 1 375 ? -29.922 -23.734 2.721 1 33.38 375 MET B O 1
ATOM 6087 N N . MET B 1 376 ? -27.828 -23.422 3.377 1 29.28 376 MET B N 1
ATOM 6088 C CA . MET B 1 376 ? -27.719 -24.766 2.848 1 29.28 376 MET B CA 1
ATOM 6089 C C . MET B 1 376 ? -27.656 -25.797 3.977 1 29.28 376 MET B C 1
ATOM 6091 O O . MET B 1 376 ? -27.047 -25.531 5.016 1 29.28 376 MET B O 1
#

pLDDT: mean 85.34, std 15.48, range [27.73, 98.0]

Solvent-accessible surface area (backbone atoms only — not comparable to full-atom values): 42206 Å² total; per-residue (Å²): 136,81,76,72,75,71,70,71,67,75,75,71,66,52,71,61,55,52,45,56,58,64,52,51,77,66,23,15,72,83,81,59,42,78,40,92,75,38,40,52,41,63,54,49,50,42,53,23,70,71,58,50,59,35,85,57,64,59,30,40,83,83,42,59,49,56,62,68,72,60,83,82,61,72,73,82,41,67,26,59,65,58,49,49,49,50,53,50,47,53,48,49,31,33,47,43,60,80,32,87,51,48,10,74,84,77,63,42,67,42,45,30,38,23,67,74,77,71,40,37,23,20,81,75,50,39,62,56,51,49,64,74,38,48,86,70,65,60,60,61,39,55,31,77,72,40,55,79,51,50,69,63,54,47,51,56,57,71,53,37,90,70,59,45,48,28,86,48,89,93,34,59,86,33,47,42,53,31,25,30,66,84,77,70,39,76,27,19,69,66,59,52,73,68,39,70,90,55,70,89,40,62,41,52,32,69,58,50,39,50,51,53,51,51,52,50,51,53,53,39,55,53,44,52,56,50,44,52,56,44,51,52,48,46,52,52,52,52,50,49,50,52,52,51,52,50,52,50,52,54,50,52,50,48,51,52,51,52,47,49,51,49,44,52,50,48,50,51,50,48,52,50,53,48,51,52,52,50,53,54,49,52,56,54,47,51,56,52,48,52,52,47,51,51,50,50,10,51,49,50,32,49,52,31,44,41,50,50,50,50,48,44,71,66,66,49,49,66,68,47,44,63,68,44,45,65,59,54,49,53,35,51,52,56,57,67,70,57,71,79,75,73,70,90,75,64,75,81,81,72,67,61,68,60,52,50,54,50,50,52,50,49,48,48,59,64,56,76,75,72,58,67,63,75,76,103,135,82,76,72,77,73,71,71,65,76,74,72,67,52,73,60,57,53,44,56,59,65,52,52,78,67,24,14,73,82,82,60,43,79,41,92,76,37,42,52,40,62,56,49,51,43,54,23,72,71,57,49,59,36,84,57,63,59,30,40,83,83,39,60,47,55,63,65,73,59,80,84,61,73,72,84,39,68,26,57,64,60,48,50,49,51,53,49,46,54,49,49,30,32,45,42,60,81,32,89,51,46,10,73,84,77,63,44,65,42,46,29,38,23,68,75,76,70,40,37,23,19,82,76,51,40,63,54,52,48,63,76,40,49,87,69,65,60,61,59,39,54,30,77,72,39,56,80,53,49,68,62,54,46,51,57,57,71,52,38,92,68,59,44,50,28,85,49,89,91,35,59,85,33,47,44,51,30,25,32,67,84,76,68,40,76,26,19,70,66,57,51,73,69,40,70,89,54,70,90,38,64,41,53,34,70,59,50,39,51,50,54,50,50,50,49,51,52,52,40,55,54,45,52,56,51,44,53,55,44,50,51,47,45,52,51,53,51,50,50,48,52,51,52,52,51,51,51,51,53,49,49,50,48,51,52,51,52,49,49,52,51,44,52,51,48,52,51,50,48,52,49,52,48,50,52,50,49,53,55,50,52,55,54,47,52,58,54,47,54,52,47,50,51,48,48,11,50,49,49,31,47,53,31,44,40,51,49,50,53,47,45,72,66,66,47,51,65,66,50,47,62,68,44,42,65,57,54,49,53,36,51,51,57,57,67,70,59,72,79,78,72,70,87,75,63,75,80,82,73,65,60,68,59,51,50,52,50,51,51,49,48,49,49,59,65,56,76,76,69,60,67,63,73,76,102

Organism: Crotalus adamanteus (NCBI:txid8729)

Radius of gyration: 66.13 Å; Cα contacts (8 Å, |Δi|>4): 795; chains: 2; bounding box: 78×187×118 Å

Foldseek 3Di:
DPPPPPPPPPPPPQLVVVVVVVLLQLAAPPPSHHAQWWFCFPVRGTHHPVQCCPPPNQARPVPGHGRPDPPPDDDRHTPVVSNVLVVLVVLLCCLLVVDFDAFPPPRHGFFKAWLVVRTTHHPVCVVVVCVVCVPVPTDIDTSPVSNPPRSVRVCVSSCPCPQDFDPDPPRRVFGFFKAFQVVRDTDGPVRVVPPPPRPPRIDTPVVVVVVVVVVVVVVVVVVVVVVVVVVVVVVVVVVVVVVVVVVVVVVVVVVVVVVVVVVVVVVVVVVVLVVVVVVLVVVLVVVVVVLVVVVVVLVVLVVVLVVVVVCCVVPNDPVRCVVCVVVSVVSVVVSVPDDRDDPVPRDDDDCVVSVVVVVVVVCVVPVPCPVPVVVD/DPPPPPPPPPPPPQLVVVVVVVLLQLAAPPPSHHAQWWFQFPVRGTHHPVQCCPPPNQARPVPGHGRPPPPPDDDRHTPVVSNVLVVLVVLLCCLLVVDFDAFPPPRHGFFKAWLVVRTTHHPVCVVVVCVVCVPVPTDIDTSPVSNPPHSVRVCVSSCPVVQDFDPDPPRRVFGFFKAFQVVRDTDGPVRVVVPPVRPPRIDTPVVVVVVVVVVVVVVVVVVVVVVVVVVVVVVVVVVVVVVVVVVVVVVVVVVVVVVVVVVVVVVVVVVVLVVVVVVLVVVLVVVVVVLVVVVVVLVVLVVVLVVVVVCCVVPNDPVRCVVCVVVSVVSVVVSVPDDRDDPVPRDDDDCVVSVVVVVVVVCVVPVPCPVPVVVD

Secondary structure (DSSP, 8-state):
--------------HHHHHHHHGGGGS-TTT----SS-EE-TT-----HHHHTSSSTTB-TTT--BSS-STTS-S-EE-HHHHHHHHHHHHHHHHHTSS--B-TTT-SB--EEETTTTEEE-TTHHHHHHHHTGGGT--EEEGGGGTTS-HHHHHHHHS-S---B--STT-TT-BEEEEETTTTEEEEHHHHHH--TTTT-EEEHHHHHHHHHHHHHHHHHHHHHHHHHHHHHHHHHHHHHHHHHHHHHHHHHHHHHHHHHHHHHHHHHHHHHHHHHHHHHHHHHHHHHHHHHHHHHHHHHHHHHHHHHHHHHHH--HHHHHHHHHHHHHHHHHHHH--PPPSTT------HHHHHHHHHHHHHHH-----HHHH-/--------------HHHHHHHHGGGGS-TTT----SS-EE-TT-----HHHHTSSSTTB-TTT--BSS-STTS-S-EE-HHHHHHHHHHHHHHHHHTSS--B-TTT-SB--EEETTTTEEE-TTHHHHHHHHTGGGT--EEEGGGGTTS-HHHHHHHHTTT--PBP-STT-TT-BEEEEETTTTEEEEHHHHHH-GGGTT-EEEHHHHHHHHHHHHHHHHHHHHHHHHHHHHHHHHHHHHHHHHHHHHHHHHHHHHHHHHHHHHHHHHHHHHHHHHHHHHHHHHHHHHHHHHHHHHHHHHHHHHHHHHHHHHHHH--HHHHHHHHHHHHHHHHHHHH--PPPSTT------HHHHHHHHHHHHHHH-----HHHH-

InterPro domains:
  IPR000315 B-box-type zinc finger [PS50119] (98-143)
  IPR000315 B-box-type zinc finger [PS50119] (161-207)
  IPR000315 B-box-type zinc finger [SM00336] (98-143)
  IPR000315 B-box-type zinc finger [SM00336] (161-205)
  IPR013083 Zinc finger, RING/FYVE/PHD-type [G3DSA:3.30.40.10] (20-71)
  IPR017907 Zinc finger, RING-type, conserved site [PS00518] (43-52)
  IPR021978 PML-like, coiled-coil [PF12126] (216-371)
  IPR047153 TRIM45/56/19-like [PTHR25462] (17-342)